Protein AF-A0A8K0CYW8-F1 (afdb_monomer_lite)

pLDDT: mean 82.27, std 19.01, range [25.36, 97.5]

InterPro domains:
  IPR016024 Armadillo-type fold [SSF48371] (12-671)
  IPR046805 Tra1, HEAT repeat ring region [PF20206] (1-670)
  IPR050517 DNA Damage Response and Repair Kinase [PTHR11139] (15-638)

Foldseek 3Di:
DVVLVVLLDPPDPDDPQSSLLSLLVVLVCLLPDQDDPVVLLSSVLVLLQPLDPVNLVSSVNSLVRSLLSQVQRDDCSLVSNLVSLVCCLPVVVVDVSSNLSSLVSCLVPLVSCLLVCQSCLVSLLVQLCCQQPPPPHDLSSPLSSLSSLLSLLVSLVVLLVVVVVVVVVVVPDDDDDDDDDDDDDDDDDDDDDDDDDDDDDDDDDDDDRPPDPRDPPSNDRHDLVSNLSSLQSLLVLLLVQQDLDDQDPVDNPDQDSSNVSSVSSVVSNLVCLDPSRDPDHHDHDLLVLLVLLQLLPPPRRSVSSVLSSLVVLLSVLVRDDPVVNLVNLLNNLNSLLSLLQHLDPSSLLSNLSSLLSVCVSFPWDDDPQDTQTPRPSCRSNVVSLVVSLLCQLVCLLPDVPDALSSCSSNLSSVCSNCVNPLCPCVSVVVSLLSSLLSLLVCLLVPPDPVSNPSSLVSNLSSCVSCLLPQLVDDPVSNCCVLVPRLLSCLQRHLDVVNLLSSLVSLLCLVPDPDPVSQVRGPDPVSSLVNLLSNLVRCCVRVVPPLVSLLSSLVSVLCLCPDPVSVPDCSCVSCVLSLLVQCVRPDPVSNVSSLVSVLVVWDLDLVRLVCCVPPPDDCVSVVVDPCVVSSVVSNVSSDDPVDDDDDPDCPPPDDDPCNVLVVDDPVVVVVVVVVVVPPVVPPPDPPPPPPDDDDDDDD

Structure (mmCIF, N/CA/C/O backbone):
data_AF-A0A8K0CYW8-F1
#
_entry.id   AF-A0A8K0CYW8-F1
#
loop_
_atom_site.group_PDB
_atom_site.id
_atom_site.type_symbol
_atom_site.label_atom_id
_atom_site.label_alt_id
_atom_site.label_comp_id
_atom_site.label_asym_id
_atom_site.label_entity_id
_atom_site.label_seq_id
_atom_site.pdbx_PDB_ins_code
_atom_site.Cartn_x
_atom_site.Cartn_y
_atom_site.Cartn_z
_atom_site.occupancy
_atom_site.B_iso_or_equiv
_atom_site.auth_seq_id
_atom_site.auth_comp_id
_atom_site.auth_asym_id
_atom_site.auth_atom_id
_atom_site.pdbx_PDB_model_num
ATOM 1 N N . MET A 1 1 ? 12.547 -4.427 -61.114 1.00 78.69 1 MET A N 1
ATOM 2 C CA . MET A 1 1 ? 13.960 -4.027 -60.903 1.00 78.69 1 MET A CA 1
ATOM 3 C C . MET A 1 1 ? 14.365 -2.860 -61.793 1.00 78.69 1 MET A C 1
ATOM 5 O O . MET A 1 1 ? 14.719 -1.829 -61.246 1.00 78.69 1 MET A O 1
ATOM 9 N N . THR A 1 2 ? 14.261 -2.971 -63.123 1.00 84.06 2 THR A N 1
ATOM 10 C CA . THR A 1 2 ? 14.594 -1.892 -64.083 1.00 84.06 2 THR A CA 1
ATOM 11 C C . THR A 1 2 ? 13.913 -0.556 -63.771 1.00 84.06 2 THR A C 1
ATOM 13 O O . THR A 1 2 ? 14.581 0.469 -63.765 1.00 84.06 2 THR A O 1
ATOM 16 N N . PHE A 1 3 ? 12.628 -0.576 -63.401 1.00 84.69 3 PHE A N 1
ATOM 17 C CA . PHE A 1 3 ? 11.869 0.623 -63.014 1.00 84.69 3 PHE A CA 1
ATOM 18 C C . PHE A 1 3 ? 12.443 1.371 -61.792 1.00 84.69 3 PHE A C 1
ATOM 20 O O . PHE A 1 3 ? 12.471 2.594 -61.773 1.00 84.69 3 PHE A O 1
ATOM 27 N N . ALA A 1 4 ? 12.946 0.650 -60.783 1.00 84.50 4 ALA A N 1
ATOM 28 C CA . ALA A 1 4 ? 13.488 1.246 -59.555 1.00 84.50 4 ALA A CA 1
ATOM 29 C C . ALA A 1 4 ? 15.010 1.484 -59.609 1.00 84.50 4 ALA A C 1
ATOM 31 O O . ALA A 1 4 ? 15.572 2.110 -58.712 1.00 84.50 4 ALA A O 1
ATOM 32 N N . TRP A 1 5 ? 15.688 1.001 -60.656 1.00 83.25 5 TRP A N 1
ATOM 33 C CA . TRP A 1 5 ? 17.140 1.106 -60.827 1.00 83.25 5 TRP A CA 1
ATOM 34 C C . TRP A 1 5 ? 17.683 2.546 -60.804 1.00 83.25 5 TRP A C 1
ATOM 36 O O . TRP A 1 5 ? 18.714 2.762 -60.161 1.00 83.25 5 TRP A O 1
ATOM 46 N N . PRO A 1 6 ? 17.003 3.557 -61.394 1.00 84.81 6 PRO A N 1
ATOM 47 C CA . PRO A 1 6 ? 17.458 4.946 -61.318 1.00 84.81 6 PRO A CA 1
ATOM 48 C C . PRO A 1 6 ? 17.617 5.460 -59.881 1.00 84.81 6 PRO A C 1
ATOM 50 O O . PRO A 1 6 ? 18.474 6.300 -59.620 1.00 84.81 6 PRO A O 1
ATOM 53 N N . CYS A 1 7 ? 16.859 4.910 -58.926 1.00 84.69 7 CYS A N 1
ATOM 54 C CA . CYS A 1 7 ? 16.921 5.311 -57.519 1.00 84.69 7 CYS A CA 1
ATOM 55 C C . CYS A 1 7 ? 18.214 4.856 -56.815 1.00 84.69 7 CYS A C 1
ATOM 57 O O . CYS A 1 7 ? 18.564 5.410 -55.772 1.00 84.69 7 CYS A O 1
ATOM 59 N N . LEU A 1 8 ? 18.940 3.882 -57.382 1.00 81.19 8 LEU A N 1
ATOM 60 C CA . LEU A 1 8 ? 20.215 3.373 -56.859 1.00 81.19 8 LEU A CA 1
ATOM 61 C C . LEU A 1 8 ? 21.438 4.139 -57.373 1.00 81.19 8 LEU A C 1
ATOM 63 O O . LEU A 1 8 ? 22.534 3.980 -56.831 1.00 81.19 8 LEU A O 1
ATOM 67 N N . LEU A 1 9 ? 21.277 4.958 -58.413 1.00 81.75 9 LEU A N 1
ATOM 68 C CA . LEU A 1 9 ? 22.378 5.700 -59.011 1.00 81.75 9 LEU A CA 1
ATOM 69 C C . LEU A 1 9 ? 22.759 6.896 -58.122 1.00 81.75 9 LEU A C 1
ATOM 71 O O . LEU A 1 9 ? 21.910 7.603 -57.580 1.00 81.75 9 LEU A O 1
ATOM 75 N N . GLY A 1 10 ? 24.065 7.115 -57.945 1.00 63.66 10 GLY A N 1
ATOM 76 C CA . GLY A 1 10 ? 24.596 8.202 -57.112 1.00 63.66 10 GLY A CA 1
ATOM 77 C C . GLY A 1 10 ? 24.460 9.595 -57.738 1.00 63.66 10 GLY A C 1
ATOM 78 O O . GLY A 1 10 ? 24.500 10.588 -57.018 1.00 63.66 10 GLY A O 1
ATOM 79 N N . LYS A 1 11 ? 24.278 9.681 -59.063 1.00 60.09 11 LYS A N 1
ATOM 80 C CA . LYS A 1 11 ? 24.070 10.945 -59.783 1.00 60.09 11 LYS A CA 1
ATOM 81 C C . LYS A 1 11 ? 22.581 11.309 -59.722 1.00 60.09 11 LYS A C 1
ATOM 83 O O . LYS A 1 11 ? 21.750 10.643 -60.327 1.00 60.09 11 LYS A O 1
ATOM 88 N N . ASN A 1 12 ? 22.276 12.320 -58.911 1.00 58.75 12 ASN A N 1
ATOM 89 C CA . ASN A 1 12 ? 20.939 12.791 -58.547 1.00 58.75 12 ASN A CA 1
ATOM 90 C C . ASN A 1 12 ? 20.095 13.218 -59.763 1.00 58.75 12 ASN A C 1
ATOM 92 O O . ASN A 1 12 ? 20.209 14.351 -60.220 1.00 58.75 12 ASN A O 1
ATOM 96 N N . CYS A 1 13 ? 19.196 12.357 -60.232 1.00 56.03 13 CYS A N 1
ATOM 97 C CA . CYS A 1 13 ? 18.117 12.760 -61.147 1.00 56.03 13 CYS A CA 1
ATOM 98 C C . CYS A 1 13 ? 16.726 12.634 -60.508 1.00 56.03 13 CYS A C 1
ATOM 100 O O . CYS A 1 13 ? 15.726 12.761 -61.204 1.00 56.03 13 CYS A O 1
ATOM 102 N N . VAL A 1 14 ? 16.648 12.342 -59.205 1.00 68.75 14 VAL A N 1
ATOM 103 C CA . VAL A 1 14 ? 15.385 12.053 -58.520 1.00 68.75 14 VAL A CA 1
ATOM 104 C C . VAL A 1 14 ? 15.380 12.700 -57.142 1.00 68.75 14 VAL A C 1
ATOM 106 O O . VAL A 1 14 ? 16.384 12.640 -56.426 1.00 68.75 14 VAL A O 1
ATOM 109 N N . ASP A 1 15 ? 14.264 13.330 -56.786 1.00 80.44 15 ASP A N 1
ATOM 110 C CA . ASP A 1 15 ? 14.056 13.939 -55.476 1.00 80.44 15 ASP A CA 1
ATOM 111 C C . ASP A 1 15 ? 14.112 12.877 -54.352 1.00 80.44 15 ASP A C 1
ATOM 113 O O . ASP A 1 15 ? 13.903 11.680 -54.604 1.00 80.44 15 ASP A O 1
ATOM 117 N N . PRO A 1 16 ? 14.408 13.271 -53.097 1.00 79.75 16 PRO A N 1
ATOM 118 C CA . PRO A 1 16 ? 14.542 12.332 -51.986 1.00 79.75 16 PRO A CA 1
ATOM 119 C C . PRO A 1 16 ? 13.315 11.437 -51.775 1.00 79.75 16 PRO A C 1
ATOM 121 O O . PRO A 1 16 ? 13.477 10.252 -51.477 1.00 79.75 16 PRO A O 1
ATOM 124 N N . ALA A 1 17 ? 12.098 11.958 -51.957 1.00 82.81 17 ALA A N 1
ATOM 125 C CA . ALA A 1 17 ? 10.885 11.176 -51.756 1.00 82.81 17 ALA A CA 1
ATOM 126 C C . ALA A 1 17 ? 10.788 10.059 -52.799 1.00 82.81 17 ALA A C 1
ATOM 128 O O . ALA A 1 17 ? 10.648 8.889 -52.430 1.00 82.81 17 ALA A O 1
ATOM 129 N N . THR A 1 18 ? 10.946 10.378 -54.082 1.00 85.81 18 THR A N 1
ATOM 130 C CA . THR A 1 18 ? 10.925 9.378 -55.158 1.00 85.81 18 THR A CA 1
ATOM 131 C C . THR A 1 18 ? 12.063 8.368 -55.008 1.00 85.81 18 THR A C 1
ATOM 133 O O . THR A 1 18 ? 11.848 7.162 -55.161 1.00 85.81 18 THR A O 1
ATOM 136 N N . ARG A 1 19 ? 13.260 8.819 -54.605 1.00 87.44 19 ARG A N 1
ATOM 137 C CA . ARG A 1 19 ? 14.401 7.933 -54.336 1.00 87.44 19 ARG A CA 1
ATOM 138 C C . ARG A 1 19 ? 14.054 6.864 -53.301 1.00 87.44 19 ARG A C 1
ATOM 140 O O . ARG A 1 19 ? 14.313 5.684 -53.543 1.00 87.44 19 ARG A O 1
ATOM 147 N N . TYR A 1 20 ? 13.482 7.243 -52.158 1.00 90.38 20 TYR A N 1
ATOM 148 C CA . TYR A 1 20 ? 13.183 6.289 -51.085 1.00 90.38 20 TYR A CA 1
ATOM 149 C C . TYR A 1 20 ? 11.937 5.439 -51.349 1.00 90.38 20 TYR A C 1
ATOM 151 O O . TYR A 1 20 ? 11.916 4.286 -50.922 1.00 90.38 20 TYR A O 1
ATOM 159 N N . HIS A 1 21 ? 10.961 5.917 -52.128 1.00 90.56 21 HIS A N 1
ATOM 160 C CA . HIS A 1 21 ? 9.882 5.055 -52.633 1.00 90.56 21 HIS A CA 1
ATOM 161 C C . HIS A 1 21 ? 10.417 3.995 -53.608 1.00 90.56 21 HIS A C 1
ATOM 163 O O . HIS A 1 21 ? 9.990 2.841 -53.567 1.00 90.56 21 HIS A O 1
ATOM 169 N N . GLY A 1 22 ? 11.422 4.339 -54.420 1.00 91.50 22 GLY A N 1
ATOM 170 C CA . GLY A 1 22 ? 12.164 3.359 -55.210 1.00 91.50 22 GLY A CA 1
ATOM 171 C C . GLY A 1 22 ? 12.873 2.317 -54.341 1.00 91.50 22 GLY A C 1
ATOM 172 O O . GLY A 1 22 ? 12.800 1.124 -54.632 1.00 91.50 22 GLY A O 1
ATOM 173 N N . HIS A 1 23 ? 13.500 2.734 -53.234 1.00 91.62 23 HIS A N 1
ATOM 174 C CA . HIS A 1 23 ? 14.102 1.802 -52.271 1.00 91.62 23 HIS A CA 1
ATOM 175 C C . HIS A 1 23 ? 13.057 0.915 -51.583 1.00 91.62 23 HIS A C 1
ATOM 177 O O . HIS A 1 23 ? 13.317 -0.268 -51.401 1.00 91.62 23 HIS A O 1
ATOM 183 N N . LEU A 1 24 ? 11.871 1.438 -51.258 1.00 94.00 24 LEU A N 1
ATOM 184 C CA . LEU A 1 24 ? 10.757 0.655 -50.713 1.00 94.00 24 LEU A CA 1
ATOM 185 C C . LEU A 1 24 ? 10.300 -0.438 -51.690 1.00 94.00 24 LEU A C 1
ATOM 187 O O . LEU A 1 24 ? 10.158 -1.598 -51.302 1.00 94.00 24 LEU A O 1
ATOM 191 N N . LEU A 1 25 ? 10.136 -0.097 -52.972 1.00 93.56 25 LEU A N 1
ATOM 192 C CA . LEU A 1 25 ? 9.818 -1.079 -54.010 1.00 93.56 25 LEU A CA 1
ATOM 193 C C . LEU A 1 25 ? 10.919 -2.145 -54.128 1.00 93.56 25 LEU A C 1
ATOM 195 O O . LEU A 1 25 ? 10.622 -3.335 -54.232 1.00 93.56 25 LEU A O 1
ATOM 199 N N . LEU A 1 26 ? 12.192 -1.742 -54.071 1.00 92.38 26 LEU A N 1
ATOM 200 C CA . LEU A 1 26 ? 13.317 -2.679 -54.068 1.00 92.38 26 LEU A CA 1
ATOM 201 C C . LEU A 1 26 ? 13.310 -3.583 -52.830 1.00 92.38 26 LEU A C 1
ATOM 203 O O . LEU A 1 26 ? 13.560 -4.775 -52.980 1.00 92.38 26 LEU A O 1
ATOM 207 N N . SER A 1 27 ? 12.963 -3.074 -51.644 1.00 93.75 27 SER A N 1
ATOM 208 C CA . SER A 1 27 ? 12.806 -3.888 -50.432 1.00 93.75 27 SER A CA 1
ATOM 209 C C . SER A 1 27 ? 11.749 -4.983 -50.607 1.00 93.75 27 SER A C 1
ATOM 211 O O . SER A 1 27 ? 12.014 -6.132 -50.266 1.00 93.75 27 SER A O 1
ATOM 213 N N . HIS A 1 28 ? 10.589 -4.669 -51.198 1.00 93.56 28 HIS A N 1
ATOM 214 C CA . HIS A 1 28 ? 9.561 -5.674 -51.510 1.00 93.56 28 HIS A CA 1
ATOM 215 C C . HIS A 1 28 ? 10.042 -6.723 -52.518 1.00 93.56 28 HIS A C 1
ATOM 217 O O . HIS A 1 28 ? 9.745 -7.907 -52.375 1.00 93.56 28 HIS A O 1
ATOM 223 N N . ILE A 1 29 ? 10.798 -6.306 -53.536 1.00 92.06 29 ILE A N 1
ATOM 224 C CA . ILE A 1 29 ? 11.358 -7.237 -54.521 1.00 92.06 29 ILE A CA 1
ATOM 225 C C . ILE A 1 29 ? 12.394 -8.158 -53.860 1.00 92.06 29 ILE A C 1
ATOM 227 O O . ILE A 1 29 ? 12.372 -9.360 -54.108 1.00 92.06 29 ILE A O 1
ATOM 231 N N . ILE A 1 30 ? 13.268 -7.625 -53.002 1.00 91.19 30 ILE A N 1
ATOM 232 C CA . ILE A 1 30 ? 14.278 -8.407 -52.270 1.00 91.19 30 ILE A CA 1
ATOM 233 C C . ILE A 1 30 ? 13.623 -9.407 -51.305 1.00 91.19 30 ILE A C 1
ATOM 235 O O . ILE A 1 30 ? 14.108 -10.528 -51.173 1.00 91.19 30 ILE A O 1
ATOM 239 N N . ASP A 1 31 ? 12.512 -9.041 -50.658 1.00 91.50 31 ASP A N 1
ATOM 240 C CA . ASP A 1 31 ? 11.759 -9.958 -49.789 1.00 91.50 31 ASP A CA 1
ATOM 241 C C . ASP A 1 31 ? 11.207 -11.170 -50.559 1.00 91.50 31 ASP A C 1
ATOM 243 O O . ASP A 1 31 ? 11.196 -12.288 -50.040 1.00 91.50 31 ASP A O 1
ATOM 247 N N . LYS A 1 32 ? 10.764 -10.977 -51.810 1.00 90.12 32 LYS A N 1
ATOM 248 C CA . LYS A 1 32 ? 10.106 -12.026 -52.609 1.00 90.12 32 LYS A CA 1
ATOM 249 C C . LYS A 1 32 ? 11.046 -12.834 -53.496 1.00 90.12 32 LYS A C 1
ATOM 251 O O . LYS A 1 32 ? 10.794 -14.019 -53.702 1.00 90.12 32 LYS A O 1
ATOM 256 N N . PHE A 1 33 ? 12.112 -12.228 -54.008 1.00 88.69 33 PHE A N 1
ATOM 257 C CA . PHE A 1 33 ? 12.952 -12.821 -55.047 1.00 88.69 33 PHE A CA 1
ATOM 258 C C . PHE A 1 33 ? 14.416 -12.933 -54.612 1.00 88.69 33 PHE A C 1
ATOM 260 O O . PHE A 1 33 ? 14.914 -12.140 -53.817 1.00 88.69 33 PHE A O 1
ATOM 267 N N . ALA A 1 34 ? 15.136 -13.907 -55.173 1.00 84.81 34 ALA A N 1
ATOM 268 C CA . ALA A 1 34 ? 16.582 -14.006 -55.005 1.00 84.81 34 ALA A CA 1
ATOM 269 C C . ALA A 1 34 ? 17.267 -12.888 -55.808 1.00 84.81 34 ALA A C 1
ATOM 271 O O . ALA A 1 34 ? 17.261 -12.895 -57.039 1.00 84.81 34 ALA A O 1
ATOM 272 N N . ILE A 1 35 ? 17.838 -11.909 -55.105 1.00 88.06 35 ILE A N 1
ATOM 273 C CA . ILE A 1 35 ? 18.515 -10.751 -55.696 1.00 88.06 35 ILE A CA 1
ATOM 274 C C . ILE A 1 35 ? 20.008 -10.809 -55.374 1.00 88.06 35 ILE A C 1
ATOM 276 O O . ILE A 1 35 ? 20.424 -11.236 -54.301 1.00 88.06 35 ILE A O 1
ATOM 280 N N . HIS A 1 36 ? 20.835 -10.344 -56.309 1.00 87.69 36 HIS A N 1
ATOM 281 C CA . HIS A 1 36 ? 22.284 -10.329 -56.151 1.00 87.69 36 HIS A CA 1
ATOM 282 C C . HIS A 1 36 ? 22.731 -9.519 -54.915 1.00 87.69 36 HIS A C 1
ATOM 284 O O . HIS A 1 36 ? 22.371 -8.346 -54.767 1.00 87.69 36 HIS A O 1
ATOM 290 N N . ARG A 1 37 ? 23.604 -10.108 -54.080 1.00 85.25 37 ARG A N 1
ATOM 291 C CA . ARG A 1 37 ? 24.048 -9.567 -52.775 1.00 85.25 37 ARG A CA 1
ATOM 292 C C . ARG A 1 37 ? 24.476 -8.096 -52.786 1.00 85.25 37 ARG A C 1
ATOM 294 O O . ARG A 1 37 ? 24.137 -7.343 -51.880 1.00 85.25 37 ARG A O 1
ATOM 301 N N . LYS A 1 38 ? 25.178 -7.650 -53.837 1.00 87.38 38 LYS A N 1
ATOM 302 C CA . LYS A 1 38 ? 25.638 -6.251 -53.956 1.00 87.38 38 LYS A CA 1
ATOM 303 C C . LYS A 1 38 ? 24.474 -5.256 -53.988 1.00 87.38 38 LYS A C 1
ATOM 305 O O . LYS A 1 38 ? 24.592 -4.185 -53.408 1.00 87.38 38 LYS A O 1
ATOM 310 N N . ILE A 1 39 ? 23.362 -5.617 -54.632 1.00 87.94 39 ILE A N 1
ATOM 311 C CA . ILE A 1 39 ? 22.184 -4.749 -54.738 1.00 87.94 39 ILE A CA 1
ATOM 312 C C . ILE A 1 39 ? 21.476 -4.681 -53.384 1.00 87.94 39 ILE A C 1
ATOM 314 O O . ILE A 1 39 ? 21.139 -3.593 -52.928 1.00 87.94 39 ILE A O 1
ATOM 318 N N . VAL A 1 40 ? 21.325 -5.827 -52.711 1.00 88.88 40 VAL A N 1
ATOM 319 C CA . VAL A 1 40 ? 20.747 -5.905 -51.359 1.00 88.88 40 VAL A CA 1
ATOM 320 C C . VAL A 1 40 ? 21.525 -5.015 -50.387 1.00 88.88 40 VAL A C 1
ATOM 322 O O . VAL A 1 40 ? 20.933 -4.175 -49.711 1.00 88.88 40 VAL A O 1
ATOM 325 N N . LEU A 1 41 ? 22.858 -5.131 -50.377 1.00 88.38 41 LEU A N 1
ATOM 326 C CA . LEU A 1 41 ? 23.736 -4.309 -49.540 1.00 88.38 41 LEU A CA 1
ATOM 327 C C . LEU A 1 41 ? 23.661 -2.819 -49.883 1.00 88.38 41 LEU A C 1
ATOM 329 O O . LEU A 1 41 ? 23.645 -1.990 -48.977 1.00 88.38 41 LEU A O 1
ATOM 333 N N . GLN A 1 42 ? 23.602 -2.469 -51.168 1.00 89.88 42 GLN A N 1
ATOM 334 C CA . GLN A 1 42 ? 23.511 -1.078 -51.608 1.00 89.88 42 GLN A CA 1
ATOM 335 C C . GLN A 1 42 ? 22.202 -0.423 -51.148 1.00 89.88 42 GLN A C 1
ATOM 337 O O . GLN A 1 42 ? 22.242 0.676 -50.593 1.00 89.88 42 GLN A O 1
ATOM 342 N N . VAL A 1 43 ? 21.065 -1.110 -51.320 1.00 91.19 43 VAL A 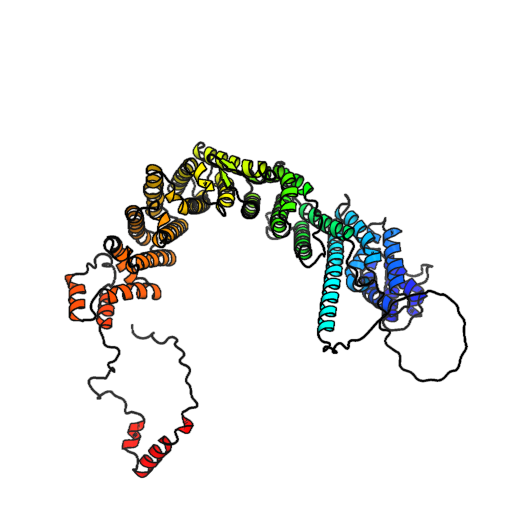N 1
ATOM 343 C CA . VAL A 1 43 ? 19.749 -0.650 -50.842 1.00 91.19 43 VAL A CA 1
ATOM 344 C C . VAL A 1 43 ? 19.770 -0.509 -49.321 1.00 91.19 43 VAL A C 1
ATOM 346 O O . VAL A 1 43 ? 19.385 0.533 -48.792 1.00 91.19 43 VAL A O 1
ATOM 349 N N . PHE A 1 44 ? 20.268 -1.529 -48.616 1.00 91.06 44 PHE A N 1
ATOM 350 C CA . PHE A 1 44 ? 20.318 -1.540 -47.157 1.00 91.06 44 PHE A CA 1
ATOM 351 C C . PHE A 1 44 ? 21.177 -0.399 -46.606 1.00 91.06 44 PHE A C 1
ATOM 353 O O . PHE A 1 44 ? 20.692 0.412 -45.822 1.00 91.06 44 PHE A O 1
ATOM 360 N N . HIS A 1 45 ? 22.420 -0.264 -47.073 1.00 89.56 45 HIS A N 1
ATOM 361 C CA . HIS A 1 45 ? 23.325 0.807 -46.657 1.00 89.56 45 HIS A CA 1
ATOM 362 C C . HIS A 1 45 ? 22.755 2.201 -46.965 1.00 89.56 45 HIS A C 1
ATOM 364 O O . HIS A 1 45 ? 22.866 3.103 -46.134 1.00 89.56 45 HIS A O 1
ATOM 370 N N . SER A 1 46 ? 22.095 2.383 -48.116 1.00 89.75 46 SER A N 1
ATOM 371 C CA . SER A 1 46 ? 21.452 3.659 -48.446 1.00 89.75 46 SER A CA 1
ATOM 372 C C . SER A 1 46 ? 20.304 4.002 -47.492 1.00 89.75 46 SER A C 1
ATOM 374 O O . SER A 1 46 ? 20.179 5.164 -47.107 1.00 89.75 46 SER A O 1
ATOM 376 N N . LEU A 1 47 ? 19.497 3.016 -47.084 1.00 91.62 47 LEU A N 1
ATOM 377 C CA . LEU A 1 47 ? 18.412 3.196 -46.113 1.00 91.62 47 LEU A CA 1
ATOM 378 C C . LEU A 1 47 ? 18.930 3.438 -44.687 1.00 91.62 47 LEU A C 1
ATOM 380 O O . LEU A 1 47 ? 18.349 4.236 -43.949 1.00 91.62 47 LEU A O 1
ATOM 384 N N . LEU A 1 48 ? 20.044 2.809 -44.296 1.00 90.06 48 LEU A N 1
ATOM 385 C CA . LEU A 1 48 ? 20.648 3.056 -42.985 1.00 90.06 48 LEU A CA 1
ATOM 386 C C . LEU A 1 48 ? 21.167 4.492 -42.834 1.00 90.06 48 LEU A C 1
ATOM 388 O O . LEU A 1 48 ? 21.164 5.020 -41.728 1.00 90.06 48 LEU A O 1
ATOM 392 N N . LYS A 1 49 ? 21.588 5.140 -43.924 1.00 89.06 49 LYS A N 1
ATOM 393 C CA . LYS A 1 49 ? 22.055 6.541 -43.926 1.00 89.06 49 LYS A CA 1
ATOM 394 C C . LYS A 1 49 ? 20.936 7.572 -44.071 1.00 89.06 49 LYS A C 1
ATOM 396 O O . LYS A 1 49 ? 21.175 8.772 -43.958 1.00 89.06 49 LYS A O 1
ATOM 401 N N . ALA A 1 50 ? 19.713 7.122 -44.331 1.00 86.94 50 ALA A N 1
ATOM 402 C CA . ALA A 1 50 ? 18.573 7.966 -44.660 1.00 86.94 50 ALA A CA 1
ATOM 403 C C . ALA A 1 50 ? 17.879 8.547 -43.412 1.00 86.94 50 ALA A C 1
ATOM 405 O O . ALA A 1 50 ? 16.736 8.209 -43.111 1.00 86.94 50 ALA A O 1
ATOM 406 N N . HIS A 1 51 ? 18.568 9.429 -42.685 1.00 82.75 51 HIS A N 1
ATOM 407 C CA . HIS A 1 51 ? 18.079 10.032 -41.434 1.00 82.75 51 HIS A CA 1
ATOM 408 C C . HIS A 1 51 ? 17.298 11.350 -41.615 1.00 82.75 51 HIS A C 1
ATOM 410 O O . HIS A 1 51 ? 16.840 11.934 -40.628 1.00 82.75 51 HIS A O 1
ATOM 416 N N . ALA 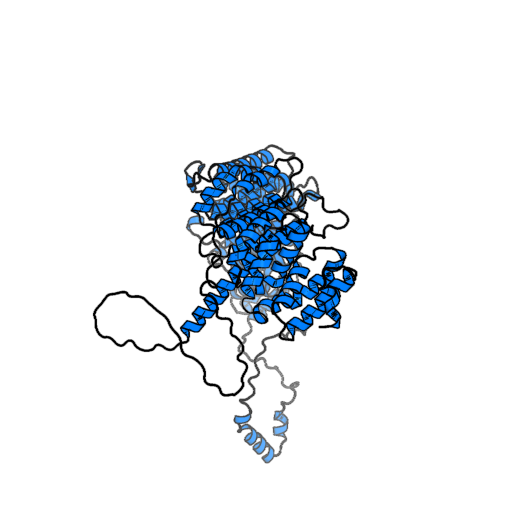A 1 52 ? 17.126 11.822 -42.855 1.00 85.62 52 ALA A N 1
ATOM 417 C CA . ALA A 1 52 ? 16.384 13.045 -43.159 1.00 85.62 52 ALA A CA 1
ATOM 418 C C . ALA A 1 52 ? 14.911 12.941 -42.719 1.00 85.62 52 ALA A C 1
ATOM 420 O O . ALA A 1 52 ? 14.242 11.934 -42.959 1.00 85.62 52 ALA A O 1
ATOM 421 N N . VAL A 1 53 ? 14.392 14.000 -42.086 1.00 81.19 53 VAL A N 1
ATOM 422 C CA . VAL A 1 53 ? 13.043 14.014 -41.485 1.00 81.19 53 VAL A CA 1
ATOM 423 C C . VAL A 1 53 ? 11.950 13.768 -42.532 1.00 81.19 53 VAL A C 1
ATOM 425 O O . VAL A 1 53 ? 11.039 12.982 -42.284 1.00 81.19 53 VAL A O 1
ATOM 428 N N . GLU A 1 54 ? 12.084 14.369 -43.714 1.00 82.38 54 GLU A N 1
ATOM 429 C CA . GLU A 1 54 ? 11.103 14.321 -44.811 1.00 82.38 54 GLU A CA 1
ATOM 430 C C . GLU A 1 54 ? 10.890 12.908 -45.379 1.00 82.38 54 GLU A C 1
ATOM 432 O O . GLU A 1 54 ? 9.788 12.552 -45.787 1.00 82.38 54 GLU A O 1
ATOM 437 N N . ALA A 1 55 ? 11.926 12.065 -45.355 1.00 82.62 55 ALA A N 1
ATOM 438 C CA . ALA A 1 55 ? 11.883 10.707 -45.900 1.00 82.62 55 ALA A CA 1
ATOM 439 C C . ALA A 1 55 ? 11.637 9.618 -44.842 1.00 82.62 55 ALA A C 1
ATOM 441 O O . ALA A 1 55 ? 11.483 8.440 -45.181 1.00 82.62 55 ALA A O 1
ATOM 442 N N . ARG A 1 56 ? 11.589 9.986 -43.554 1.00 84.81 56 ARG A N 1
ATOM 443 C CA . ARG A 1 56 ? 11.606 9.045 -42.422 1.00 84.81 56 ARG A CA 1
ATOM 444 C C . ARG A 1 56 ? 10.492 7.999 -42.482 1.00 84.81 56 ARG A C 1
ATOM 446 O O . ARG A 1 56 ? 10.733 6.843 -42.145 1.00 84.81 56 ARG A O 1
ATOM 453 N N . SER A 1 57 ? 9.285 8.382 -42.906 1.00 87.69 57 SER A N 1
ATOM 454 C CA . SER A 1 57 ? 8.137 7.463 -42.993 1.00 87.69 57 SER A CA 1
ATOM 455 C C . SER A 1 57 ? 8.389 6.331 -43.996 1.00 87.69 57 SER A C 1
ATOM 457 O O . SER A 1 57 ? 8.280 5.154 -43.653 1.00 87.69 57 SER A O 1
ATOM 459 N N . VAL A 1 58 ? 8.817 6.685 -45.209 1.00 90.38 58 VAL A N 1
ATOM 460 C CA . VAL A 1 58 ? 9.057 5.742 -46.312 1.00 90.38 58 VAL A CA 1
ATOM 461 C C . VAL A 1 58 ? 10.265 4.857 -46.016 1.00 90.38 58 VAL A C 1
ATOM 463 O O . VAL A 1 58 ? 10.209 3.642 -46.186 1.00 90.38 58 VAL A O 1
ATOM 466 N N . VAL A 1 59 ? 11.343 5.446 -45.491 1.00 90.75 59 VAL A N 1
ATOM 467 C CA . VAL A 1 59 ? 12.544 4.711 -45.066 1.00 90.75 59 VAL A CA 1
ATOM 468 C C . VAL A 1 59 ? 12.200 3.687 -43.984 1.00 90.75 59 VAL A C 1
ATOM 470 O O . VAL A 1 59 ? 12.668 2.550 -44.035 1.00 90.75 59 VAL A O 1
ATOM 473 N N . ARG A 1 60 ? 11.347 4.056 -43.020 1.00 89.94 60 ARG A N 1
ATOM 474 C CA . ARG A 1 60 ? 10.908 3.165 -41.941 1.00 89.94 60 ARG A CA 1
ATOM 475 C C . ARG A 1 60 ? 10.114 1.963 -42.463 1.00 89.94 60 ARG A C 1
ATOM 477 O O . ARG A 1 60 ? 10.315 0.873 -41.932 1.00 89.94 60 ARG A O 1
ATOM 484 N N . GLN A 1 61 ? 9.266 2.153 -43.475 1.00 91.88 61 GLN A N 1
ATOM 485 C CA . GLN A 1 61 ? 8.549 1.059 -44.146 1.00 91.88 61 GLN A CA 1
ATOM 486 C C . GLN A 1 61 ? 9.514 0.166 -44.940 1.00 91.88 61 GLN A C 1
ATOM 488 O O . GLN A 1 61 ? 9.461 -1.058 -44.855 1.00 91.88 61 GLN A O 1
ATOM 493 N N . ALA A 1 62 ? 10.462 0.766 -45.664 1.00 93.19 62 ALA A N 1
ATOM 494 C CA . ALA A 1 62 ? 11.431 0.017 -46.461 1.00 93.19 62 ALA A CA 1
ATOM 495 C C . ALA A 1 62 ? 12.341 -0.862 -45.587 1.00 93.19 62 ALA A C 1
ATOM 497 O O . ALA A 1 62 ? 12.640 -2.002 -45.952 1.00 93.19 62 ALA A O 1
ATOM 498 N N . LEU A 1 63 ? 12.763 -0.346 -44.427 1.00 93.12 63 LEU A N 1
ATOM 499 C CA . LEU A 1 63 ? 13.562 -1.081 -43.448 1.00 93.12 63 LEU A CA 1
ATOM 500 C C . LEU A 1 63 ? 12.754 -2.164 -42.719 1.00 93.12 63 LEU A C 1
ATOM 502 O O . LEU A 1 63 ? 13.333 -3.202 -42.400 1.00 93.12 63 LEU A O 1
ATOM 506 N N . GLU A 1 64 ? 11.443 -1.981 -42.509 1.00 92.88 64 GLU A N 1
ATOM 507 C CA . GLU A 1 64 ? 10.576 -3.021 -41.925 1.00 92.88 64 GLU A CA 1
ATOM 508 C C . GLU A 1 64 ? 10.604 -4.329 -42.704 1.00 92.88 64 GLU A C 1
ATOM 510 O O . GLU A 1 64 ? 10.599 -5.403 -42.107 1.00 92.88 64 GLU A O 1
ATOM 515 N N . ILE A 1 65 ? 10.648 -4.215 -44.028 1.00 93.06 65 ILE A N 1
ATOM 516 C CA . ILE A 1 65 ? 10.638 -5.343 -44.955 1.00 93.06 65 ILE A CA 1
ATOM 517 C C . ILE A 1 65 ? 12.055 -5.892 -45.141 1.00 93.06 65 ILE A C 1
ATOM 519 O O . ILE A 1 65 ? 12.288 -7.100 -45.072 1.00 93.06 65 ILE A O 1
ATOM 523 N N . LEU A 1 66 ? 13.029 -5.005 -45.365 1.00 92.06 66 LEU A N 1
ATOM 524 C CA . LEU A 1 66 ? 14.375 -5.413 -45.760 1.00 92.06 66 LEU A CA 1
ATOM 525 C C . LEU A 1 66 ? 15.194 -6.003 -44.606 1.00 92.06 66 LEU A C 1
ATOM 527 O O . LEU A 1 66 ? 15.946 -6.952 -44.817 1.00 92.06 66 LEU A O 1
ATOM 531 N N . THR A 1 67 ? 15.054 -5.464 -43.393 1.00 91.62 67 THR A N 1
ATOM 532 C CA . THR A 1 67 ? 15.855 -5.876 -42.226 1.00 91.62 67 THR A CA 1
ATOM 533 C C . THR A 1 67 ? 15.669 -7.357 -41.867 1.00 91.62 67 THR A C 1
ATOM 535 O O . THR A 1 67 ? 16.681 -8.048 -41.772 1.00 91.62 67 THR A O 1
ATOM 538 N N . PRO A 1 68 ? 14.440 -7.900 -41.720 1.00 91.44 68 PRO A N 1
ATOM 539 C CA . PRO A 1 68 ? 14.251 -9.335 -41.479 1.00 91.44 68 PRO A CA 1
ATOM 540 C C . PRO A 1 68 ? 14.612 -10.203 -42.694 1.00 91.44 68 PRO A C 1
ATOM 542 O O . PRO A 1 68 ? 15.003 -11.355 -42.523 1.00 91.44 68 PRO A O 1
ATOM 545 N N . SER A 1 69 ? 14.522 -9.658 -43.910 1.00 88.88 69 SER A N 1
ATOM 546 C CA . SER A 1 69 ? 14.872 -10.379 -45.138 1.00 88.88 69 SER A CA 1
ATOM 547 C C . SER A 1 69 ? 16.380 -10.594 -45.284 1.00 88.88 69 SER A C 1
ATOM 549 O O . SER A 1 69 ? 16.807 -11.581 -45.877 1.00 88.88 69 SER A O 1
ATOM 551 N N . MET A 1 70 ? 17.208 -9.688 -44.755 1.00 84.38 70 MET A N 1
ATOM 552 C CA . MET A 1 70 ? 18.644 -9.680 -45.039 1.00 84.38 70 MET A CA 1
ATOM 553 C C . MET A 1 70 ? 19.401 -10.923 -44.525 1.00 84.38 70 MET A C 1
ATOM 555 O O . MET A 1 70 ? 20.146 -11.495 -45.322 1.00 84.38 70 MET A O 1
ATOM 559 N N . PRO A 1 71 ? 19.193 -11.411 -43.284 1.00 85.25 71 PRO A N 1
ATOM 560 C CA . PRO A 1 71 ? 19.809 -12.658 -42.821 1.00 85.25 71 PRO A CA 1
ATOM 561 C C . PRO A 1 71 ? 19.439 -13.898 -43.638 1.00 85.25 71 PRO A C 1
ATOM 563 O O . PRO A 1 71 ? 20.227 -14.833 -43.717 1.00 85.25 71 PRO A O 1
ATOM 566 N N . VAL A 1 72 ? 18.239 -13.915 -44.227 1.00 85.38 72 VAL A N 1
ATOM 567 C CA . VAL A 1 72 ? 17.681 -15.084 -44.927 1.00 85.38 72 VAL A CA 1
ATOM 568 C C . VAL A 1 72 ? 18.036 -15.076 -46.414 1.00 85.38 72 VAL A C 1
ATOM 570 O O . VAL A 1 72 ? 18.233 -16.123 -47.022 1.00 85.38 72 VAL A O 1
ATOM 573 N N . ARG A 1 73 ? 18.092 -13.891 -47.028 1.00 82.00 73 ARG A N 1
ATOM 574 C CA . ARG A 1 73 ? 18.235 -13.720 -48.482 1.00 82.00 73 ARG A CA 1
ATOM 575 C C . ARG A 1 73 ? 19.679 -13.542 -48.948 1.00 82.00 73 ARG A C 1
ATOM 577 O O . ARG A 1 73 ? 19.906 -13.409 -50.148 1.00 82.00 73 ARG A O 1
ATOM 584 N N . MET A 1 74 ? 20.645 -13.520 -48.032 1.00 79.06 74 MET A N 1
ATOM 585 C CA . MET A 1 74 ? 22.053 -13.305 -48.349 1.00 79.06 74 MET A CA 1
ATOM 586 C C . MET A 1 74 ? 22.955 -14.213 -47.509 1.00 79.06 74 MET A C 1
ATOM 588 O O . MET A 1 74 ? 22.815 -14.284 -46.289 1.00 79.06 74 MET A O 1
ATOM 592 N N . GLU A 1 75 ? 23.920 -14.861 -48.163 1.00 74.62 75 GLU A N 1
ATOM 593 C CA . GLU A 1 75 ? 25.030 -15.543 -47.488 1.00 74.62 75 GLU A CA 1
ATOM 594 C C . GLU A 1 75 ? 25.803 -14.535 -46.622 1.00 74.62 75 GLU A C 1
ATOM 596 O O . GLU A 1 75 ? 26.054 -13.412 -47.057 1.00 74.62 75 GLU A O 1
ATOM 601 N N . GLU A 1 76 ? 26.136 -14.906 -45.381 1.00 82.25 76 GLU A N 1
ATOM 602 C CA . GLU A 1 76 ? 26.731 -13.997 -44.380 1.00 82.25 76 GLU A CA 1
ATOM 603 C C . GLU A 1 76 ? 25.847 -12.779 -44.027 1.00 82.25 76 GLU A C 1
ATOM 605 O O . GLU A 1 76 ? 26.338 -11.745 -43.563 1.00 82.25 76 GLU A O 1
ATOM 610 N N . GLY A 1 77 ? 24.523 -12.887 -44.204 1.00 83.94 77 GLY A N 1
ATOM 611 C CA . GLY A 1 77 ? 23.572 -11.814 -43.900 1.00 83.94 77 GLY A CA 1
ATOM 612 C C . GLY A 1 77 ? 23.693 -11.274 -42.471 1.00 83.94 77 GLY A C 1
ATOM 613 O O . GLY A 1 77 ? 23.750 -10.063 -42.276 1.00 83.94 77 GLY A O 1
ATOM 614 N N . ASN A 1 78 ? 23.852 -12.148 -41.472 1.00 86.38 78 ASN A N 1
ATOM 615 C CA . ASN A 1 78 ? 24.079 -11.737 -40.079 1.00 86.38 78 ASN A CA 1
ATOM 616 C C . ASN A 1 78 ? 25.384 -10.941 -39.900 1.00 86.38 78 ASN A C 1
ATOM 618 O O . ASN A 1 78 ? 25.396 -9.913 -39.222 1.00 86.38 78 ASN A O 1
ATOM 622 N N . THR A 1 79 ? 26.470 -11.359 -40.553 1.00 88.12 79 THR A N 1
ATOM 623 C CA . THR A 1 79 ? 27.770 -10.671 -40.510 1.00 88.12 79 THR A CA 1
ATOM 624 C C . THR A 1 79 ? 27.677 -9.277 -41.122 1.00 88.12 79 THR A C 1
ATOM 626 O O . THR A 1 79 ? 28.172 -8.304 -40.552 1.00 88.12 79 THR A O 1
ATOM 629 N N . MET A 1 80 ? 26.992 -9.148 -42.259 1.00 88.44 80 MET A N 1
ATOM 630 C CA . MET A 1 80 ? 26.785 -7.858 -42.918 1.00 88.44 80 MET A CA 1
ATOM 631 C C . MET A 1 80 ? 25.845 -6.946 -42.121 1.00 88.44 80 MET A C 1
ATOM 633 O O . MET A 1 80 ? 26.092 -5.740 -42.037 1.00 88.44 80 MET A O 1
ATOM 637 N N . LEU A 1 81 ? 24.813 -7.513 -41.488 1.00 89.38 81 LEU A N 1
ATOM 638 C CA . LEU A 1 81 ? 23.923 -6.802 -40.571 1.00 89.38 81 LEU A CA 1
ATOM 639 C C . LEU A 1 81 ? 24.708 -6.191 -39.406 1.00 89.38 81 LEU A C 1
ATOM 641 O O . LEU A 1 81 ? 24.543 -5.003 -39.120 1.00 89.38 81 LEU A O 1
ATOM 645 N N . VAL A 1 82 ? 25.611 -6.962 -38.790 1.00 90.12 82 VAL A N 1
ATOM 646 C CA . VAL A 1 82 ? 26.535 -6.472 -37.753 1.00 90.12 82 VAL A CA 1
ATOM 647 C C . VAL A 1 82 ? 27.436 -5.386 -38.298 1.00 90.12 82 VAL A C 1
ATOM 649 O O . VAL A 1 82 ? 27.482 -4.301 -37.724 1.00 90.12 82 VAL A O 1
ATOM 652 N N . HIS A 1 83 ? 28.152 -5.674 -39.387 1.00 90.88 83 HIS A N 1
ATOM 653 C CA . HIS A 1 83 ? 29.189 -4.799 -39.916 1.00 90.88 83 HIS A CA 1
ATOM 654 C C . HIS A 1 83 ? 28.643 -3.399 -40.184 1.00 90.88 83 HIS A C 1
ATOM 656 O O . HIS A 1 83 ? 29.170 -2.428 -39.649 1.00 90.88 83 HIS A O 1
ATOM 662 N N . TRP A 1 84 ? 27.555 -3.287 -40.948 1.00 91.12 84 TRP A N 1
ATOM 663 C CA . TRP A 1 84 ? 27.010 -1.987 -41.336 1.00 91.12 84 TRP A CA 1
ATOM 664 C C . TRP A 1 84 ? 26.308 -1.260 -40.190 1.00 91.12 84 TRP A C 1
ATOM 666 O O . TRP A 1 84 ? 26.464 -0.046 -40.064 1.00 91.12 84 TRP A O 1
ATOM 676 N N . THR A 1 85 ? 25.599 -1.985 -39.319 1.00 92.62 85 THR A N 1
ATOM 677 C CA . THR A 1 85 ? 24.968 -1.379 -38.135 1.00 92.62 85 THR A CA 1
ATOM 678 C C . THR A 1 85 ? 26.033 -0.827 -37.186 1.00 92.62 85 THR A C 1
ATOM 680 O O . THR A 1 85 ? 25.977 0.339 -36.800 1.00 92.62 85 THR A O 1
ATOM 683 N N . LYS A 1 86 ? 27.056 -1.631 -36.867 1.00 92.81 86 LYS A N 1
ATOM 684 C CA . LYS A 1 86 ? 28.187 -1.230 -36.021 1.00 92.81 86 LYS A CA 1
ATOM 685 C C . LYS A 1 86 ? 28.962 -0.070 -36.638 1.00 92.81 86 LYS A C 1
ATOM 687 O O . LYS A 1 86 ? 29.238 0.901 -35.941 1.00 92.81 86 LYS A O 1
ATOM 692 N N . LYS A 1 87 ? 29.275 -0.150 -37.933 1.00 92.69 87 LYS A N 1
ATOM 693 C CA . LYS A 1 87 ? 30.014 0.888 -38.656 1.00 92.69 87 LYS A CA 1
ATOM 694 C C . LYS A 1 87 ? 29.317 2.240 -38.568 1.00 92.69 87 LYS A C 1
ATOM 696 O O . LYS A 1 87 ? 29.958 3.230 -38.262 1.00 92.69 87 LYS A O 1
ATOM 701 N N . ILE A 1 88 ? 28.000 2.285 -38.751 1.00 91.62 88 ILE A N 1
ATOM 702 C CA . ILE A 1 88 ? 27.247 3.541 -38.656 1.00 91.62 88 ILE A CA 1
ATOM 703 C C . ILE A 1 88 ? 27.207 4.078 -37.222 1.00 91.62 88 ILE A C 1
ATOM 705 O O . ILE A 1 88 ? 27.354 5.282 -37.029 1.00 91.62 88 ILE A O 1
ATOM 709 N N . ILE A 1 89 ? 27.044 3.213 -36.214 1.00 93.06 89 ILE A N 1
ATOM 710 C CA . ILE A 1 89 ? 27.064 3.638 -34.804 1.00 93.06 89 ILE A CA 1
ATOM 711 C C . ILE A 1 89 ? 28.434 4.221 -34.418 1.00 93.06 89 ILE A C 1
ATOM 713 O O . ILE A 1 89 ? 28.488 5.182 -33.654 1.00 93.06 89 ILE A O 1
ATOM 717 N N . VAL A 1 90 ? 29.529 3.650 -34.929 1.00 91.50 90 VAL A N 1
ATOM 718 C CA . VAL A 1 90 ? 30.901 4.062 -34.591 1.00 91.50 90 VAL A CA 1
ATOM 719 C C . VAL A 1 90 ? 31.365 5.256 -35.429 1.00 91.50 90 VAL A C 1
ATOM 721 O O . VAL A 1 90 ? 31.748 6.270 -34.855 1.00 91.50 90 VAL A O 1
ATOM 724 N N . ASP A 1 91 ? 31.301 5.159 -36.757 1.00 89.50 91 ASP A N 1
ATOM 725 C CA . ASP A 1 91 ? 31.901 6.133 -37.679 1.00 89.50 91 ASP A CA 1
ATOM 726 C C . ASP A 1 91 ? 31.024 7.387 -37.835 1.00 89.50 91 ASP A C 1
ATOM 728 O O . ASP A 1 91 ? 31.519 8.509 -37.915 1.00 89.50 91 ASP A O 1
ATOM 732 N N . GLU A 1 92 ? 29.700 7.209 -37.876 1.00 85.19 92 GLU A N 1
ATOM 733 C CA . GLU A 1 92 ? 28.733 8.282 -38.169 1.00 85.19 92 GLU A CA 1
ATOM 734 C C . GLU A 1 92 ? 27.865 8.647 -36.951 1.00 85.19 92 GLU A C 1
ATOM 736 O O . GLU A 1 92 ? 27.033 9.558 -37.006 1.00 85.19 92 GLU A O 1
ATOM 741 N N . GLY A 1 93 ? 28.098 7.995 -35.808 1.00 80.88 93 GLY A N 1
ATOM 742 C CA . GLY A 1 93 ? 27.353 8.208 -34.569 1.00 80.88 93 GLY A CA 1
ATOM 743 C C . GLY A 1 93 ? 27.586 9.571 -33.917 1.00 80.88 93 GLY A C 1
ATOM 744 O O . GLY A 1 93 ? 26.900 9.910 -32.953 1.00 80.88 93 GLY A O 1
ATOM 745 N N . HIS A 1 94 ? 28.525 10.388 -34.403 1.00 86.38 94 HIS A N 1
ATOM 746 C CA . HIS A 1 94 ? 28.703 11.764 -33.929 1.00 86.38 94 HIS A CA 1
ATOM 747 C C . HIS A 1 94 ? 27.443 12.611 -34.156 1.00 86.38 94 HIS A C 1
ATOM 749 O O . HIS A 1 94 ? 27.070 13.376 -33.263 1.00 86.38 94 HIS A O 1
ATOM 755 N N . SER A 1 95 ? 26.743 12.404 -35.280 1.00 90.25 95 SER A N 1
ATOM 756 C CA . SER A 1 95 ? 25.446 13.029 -35.551 1.00 90.25 95 SER A CA 1
ATOM 757 C C . SER A 1 95 ? 24.348 12.374 -34.715 1.00 90.25 95 SER A C 1
ATOM 759 O O . SER A 1 95 ? 24.054 11.189 -34.869 1.00 90.25 95 SER A O 1
ATOM 761 N N . MET A 1 96 ? 23.696 13.161 -33.853 1.00 88.62 96 MET A N 1
ATOM 762 C CA . MET A 1 96 ? 22.612 12.662 -33.000 1.00 88.62 96 MET A CA 1
ATOM 763 C C . MET A 1 96 ? 21.428 12.135 -33.821 1.00 88.62 96 MET A C 1
ATOM 765 O O . MET A 1 96 ? 20.812 11.149 -33.435 1.00 88.62 96 MET A O 1
ATOM 769 N N . GLN A 1 97 ? 21.131 12.745 -34.973 1.00 89.38 97 GLN A N 1
ATOM 770 C CA . GLN A 1 97 ? 20.036 12.311 -35.846 1.00 89.38 97 GLN A CA 1
ATOM 771 C C . GLN A 1 97 ? 20.328 10.955 -36.501 1.00 89.38 97 GLN A C 1
ATOM 773 O O . GLN A 1 97 ? 19.453 10.090 -36.535 1.00 89.38 97 GLN A O 1
ATOM 778 N N . GLN A 1 98 ? 21.563 10.749 -36.968 1.00 91.06 98 GLN A N 1
ATOM 779 C CA . GLN A 1 98 ? 21.992 9.474 -37.546 1.00 91.06 98 GLN A CA 1
ATOM 780 C C . GLN A 1 98 ? 22.055 8.379 -36.473 1.00 91.06 98 GLN A C 1
ATOM 782 O O . GLN A 1 98 ? 21.568 7.271 -36.697 1.00 91.06 98 GLN A O 1
ATOM 787 N N . LEU A 1 99 ? 22.582 8.705 -35.286 1.00 91.69 99 LEU A N 1
ATOM 788 C CA . LEU A 1 99 ? 22.616 7.798 -34.139 1.00 91.69 99 LEU A CA 1
ATOM 789 C C . LEU A 1 99 ? 21.202 7.396 -33.690 1.00 91.69 99 LEU A C 1
ATOM 791 O O . LEU A 1 99 ? 20.936 6.222 -33.450 1.00 91.69 99 LEU A O 1
ATOM 795 N N . PHE A 1 100 ? 20.277 8.355 -33.622 1.00 92.19 100 PHE A N 1
ATOM 796 C CA . PHE A 1 100 ? 18.876 8.099 -33.296 1.00 92.19 100 PHE A CA 1
ATOM 797 C C . PHE A 1 100 ? 18.224 7.156 -34.314 1.00 92.19 100 PHE A C 1
ATOM 799 O O . PHE A 1 100 ? 17.585 6.180 -33.927 1.00 92.19 100 PHE A O 1
ATOM 806 N N . HIS A 1 101 ? 18.427 7.408 -35.612 1.00 92.38 101 HIS A N 1
ATOM 807 C CA . HIS A 1 101 ? 17.869 6.599 -36.699 1.00 92.38 101 HIS A CA 1
ATOM 808 C C . HIS A 1 101 ? 18.341 5.141 -36.649 1.00 92.38 101 HIS A C 1
ATOM 810 O O . HIS A 1 101 ? 17.517 4.224 -36.644 1.00 92.38 101 HIS A O 1
ATOM 816 N N . ILE A 1 102 ? 19.656 4.912 -36.542 1.00 93.75 102 ILE A N 1
ATOM 817 C CA . ILE A 1 102 ? 20.205 3.548 -36.521 1.00 93.75 102 ILE A CA 1
ATOM 818 C C . ILE A 1 102 ? 19.788 2.778 -35.262 1.00 93.75 102 ILE A C 1
ATOM 820 O O . ILE A 1 102 ? 19.475 1.592 -35.334 1.00 93.75 102 ILE A O 1
ATOM 824 N N . LEU A 1 103 ? 19.715 3.438 -34.105 1.00 94.38 103 LEU A N 1
ATOM 825 C CA . LEU A 1 103 ? 19.303 2.791 -32.860 1.00 94.38 103 LEU A CA 1
ATOM 826 C C . LEU A 1 103 ? 17.800 2.495 -32.833 1.00 94.38 103 LEU A C 1
ATOM 828 O O . LEU A 1 103 ? 17.399 1.440 -32.343 1.00 94.38 103 LEU A O 1
ATOM 832 N N . GLN A 1 104 ? 16.965 3.364 -33.412 1.00 94.19 104 GLN A N 1
ATOM 833 C CA . GLN A 1 104 ? 15.534 3.099 -33.569 1.00 94.19 104 GLN A CA 1
ATOM 834 C C . GLN A 1 104 ? 15.286 1.860 -34.443 1.00 94.19 104 GLN A C 1
ATOM 836 O O . GLN A 1 104 ? 14.361 1.088 -34.173 1.00 94.19 104 GLN A O 1
ATOM 841 N N . LEU A 1 105 ? 16.127 1.634 -35.458 1.00 93.38 105 LEU A N 1
ATOM 842 C CA . LEU A 1 105 ? 16.084 0.416 -36.263 1.00 93.38 105 LEU A CA 1
ATOM 843 C C . LEU A 1 105 ? 16.374 -0.833 -35.420 1.00 93.38 105 LEU A C 1
ATOM 845 O O . LEU A 1 105 ? 15.612 -1.800 -35.490 1.00 93.38 105 LEU A O 1
ATOM 849 N N . VAL A 1 106 ? 17.432 -0.797 -34.601 1.00 94.50 106 VAL A N 1
ATOM 850 C CA . VAL A 1 106 ? 17.793 -1.906 -33.699 1.00 94.50 106 VAL A CA 1
ATOM 851 C C . VAL A 1 106 ? 16.653 -2.210 -32.727 1.00 94.50 106 VAL A C 1
ATOM 853 O O . VAL A 1 106 ? 16.285 -3.372 -32.572 1.00 94.50 106 VAL A O 1
ATOM 856 N N . VAL A 1 107 ? 16.038 -1.181 -32.130 1.00 95.75 107 VAL A N 1
ATOM 857 C CA . VAL A 1 107 ? 14.884 -1.351 -31.229 1.00 95.75 107 VAL A CA 1
ATOM 858 C C . VAL A 1 107 ? 13.724 -2.044 -31.931 1.00 95.75 107 VAL A C 1
ATOM 860 O O . VAL A 1 107 ? 13.143 -2.998 -31.412 1.00 95.75 107 VAL A O 1
ATOM 863 N N . LYS A 1 108 ? 13.390 -1.581 -33.134 1.00 93.88 108 LYS A N 1
ATOM 864 C CA . LYS A 1 108 ? 12.255 -2.092 -33.897 1.00 93.88 108 LYS A CA 1
ATOM 865 C C . LYS A 1 108 ? 12.441 -3.547 -34.328 1.00 93.88 108 LYS A C 1
ATOM 867 O O . LYS A 1 108 ? 11.495 -4.328 -34.269 1.00 93.88 108 LYS A O 1
ATOM 872 N N . HIS A 1 109 ? 13.656 -3.914 -34.728 1.00 93.81 109 HIS A N 1
ATOM 873 C CA . HIS A 1 109 ? 13.993 -5.246 -35.234 1.00 93.81 109 HIS A CA 1
ATOM 874 C C . HIS A 1 109 ? 14.815 -6.069 -34.241 1.00 93.81 109 HIS A C 1
ATOM 876 O O . HIS A 1 109 ? 15.625 -6.900 -34.647 1.00 93.81 109 HIS A O 1
ATOM 882 N N . TYR A 1 110 ? 14.593 -5.885 -32.938 1.00 94.38 110 TYR A N 1
ATOM 883 C CA . TYR A 1 110 ? 15.413 -6.506 -31.897 1.00 94.38 110 TYR A CA 1
ATOM 884 C C . TYR A 1 110 ? 15.543 -8.034 -32.029 1.00 94.38 110 TYR A C 1
ATOM 886 O O . TYR A 1 110 ? 16.610 -8.574 -31.756 1.00 94.38 110 TYR A O 1
ATOM 894 N N . LYS A 1 111 ? 14.501 -8.738 -32.500 1.00 93.06 111 LYS A N 1
ATOM 895 C CA . LYS A 1 111 ? 14.550 -10.192 -32.748 1.00 93.06 111 LYS A CA 1
ATOM 896 C C . LYS A 1 111 ? 15.542 -10.572 -33.850 1.00 93.06 111 LYS A C 1
ATOM 898 O O . LYS A 1 111 ? 16.244 -11.562 -33.719 1.00 93.06 111 LYS A O 1
ATOM 903 N N . VAL A 1 112 ? 15.628 -9.771 -34.913 1.00 92.69 112 VAL A N 1
ATOM 904 C CA . VAL A 1 112 ? 16.562 -9.996 -36.032 1.00 92.69 112 VAL A CA 1
ATOM 905 C C . VAL A 1 112 ? 18.004 -9.760 -35.580 1.00 92.69 112 VAL A C 1
ATOM 907 O O . VAL A 1 112 ? 18.917 -10.450 -36.013 1.00 92.69 112 VAL A O 1
ATOM 910 N N . TYR A 1 113 ? 18.203 -8.810 -34.665 1.00 93.75 113 TYR A N 1
ATOM 911 C CA . TYR A 1 113 ? 19.509 -8.495 -34.091 1.00 93.75 113 TYR A CA 1
ATOM 912 C C . TYR A 1 113 ? 19.928 -9.423 -32.932 1.00 93.75 113 TYR A C 1
ATOM 914 O O . TYR A 1 113 ? 21.083 -9.375 -32.513 1.00 93.75 113 TYR A O 1
ATOM 922 N N . TYR A 1 114 ? 19.042 -10.286 -32.424 1.00 92.31 114 TYR A N 1
ATOM 923 C CA . TYR A 1 114 ? 19.333 -11.170 -31.288 1.00 92.31 114 TYR A CA 1
ATOM 924 C C . TYR A 1 114 ? 20.494 -12.160 -31.525 1.00 92.31 114 TYR A C 1
ATOM 926 O O . TYR A 1 114 ? 21.353 -12.256 -30.642 1.00 92.31 114 TYR A O 1
ATOM 934 N N . PRO A 1 115 ? 20.617 -12.837 -32.690 1.00 90.44 115 PRO A N 1
ATOM 935 C CA . PRO A 1 115 ? 21.743 -13.742 -32.955 1.00 90.44 115 PRO A CA 1
ATOM 936 C C . PRO A 1 115 ? 23.104 -13.039 -32.956 1.00 90.44 115 PRO A C 1
ATOM 938 O O . PRO A 1 115 ? 24.136 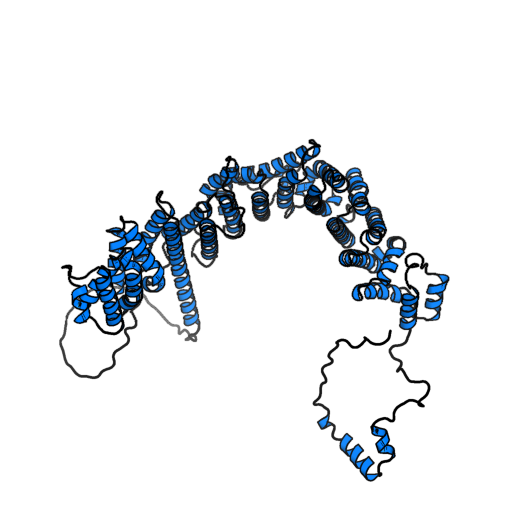-13.671 -32.769 1.00 90.44 115 PRO A O 1
ATOM 941 N N . VAL A 1 116 ? 23.110 -11.721 -33.165 1.00 91.12 116 VAL A N 1
ATOM 942 C CA . VAL A 1 116 ? 24.323 -10.913 -33.304 1.00 91.12 116 VAL A CA 1
ATOM 943 C C . VAL A 1 116 ? 24.564 -9.957 -32.129 1.00 91.12 116 VAL A C 1
ATOM 945 O O . VAL A 1 116 ? 25.463 -9.112 -32.178 1.00 91.12 116 VAL A O 1
ATOM 948 N N . ARG A 1 117 ? 23.777 -10.092 -31.056 1.00 91.75 117 ARG A N 1
ATOM 949 C CA . ARG A 1 117 ? 23.701 -9.148 -29.931 1.00 91.75 117 ARG A CA 1
ATOM 950 C C . ARG A 1 117 ? 25.044 -8.837 -29.271 1.00 91.75 117 ARG A C 1
ATOM 952 O O . ARG A 1 117 ? 25.325 -7.667 -29.011 1.00 91.75 117 ARG A O 1
ATOM 959 N N . HIS A 1 118 ? 25.907 -9.833 -29.058 1.00 90.94 118 HIS A N 1
ATOM 960 C CA . HIS A 1 118 ? 27.190 -9.649 -28.363 1.00 90.94 118 HIS A CA 1
ATOM 961 C C . HIS A 1 118 ? 28.132 -8.689 -29.097 1.00 90.94 118 HIS A C 1
ATOM 963 O O . HIS A 1 118 ? 28.889 -7.959 -28.466 1.00 90.94 118 HIS A O 1
ATOM 969 N N . HIS A 1 119 ? 28.030 -8.606 -30.426 1.00 91.25 119 HIS A N 1
ATOM 970 C CA . HIS A 1 119 ? 28.829 -7.679 -31.230 1.00 91.25 119 HIS A CA 1
ATOM 971 C C . HIS A 1 119 ? 28.340 -6.223 -31.146 1.00 91.25 119 HIS A C 1
ATOM 973 O O . HIS A 1 119 ? 29.083 -5.304 -31.501 1.00 91.25 119 HIS A O 1
ATOM 979 N N . LEU A 1 120 ? 27.096 -6.004 -30.706 1.00 92.88 120 LEU A N 1
ATOM 980 C CA . LEU A 1 120 ? 26.440 -4.694 -30.676 1.00 92.88 120 LEU A CA 1
ATOM 981 C C . LEU A 1 120 ? 26.267 -4.136 -29.261 1.00 92.88 120 LEU A C 1
ATOM 983 O O . LEU A 1 120 ? 26.257 -2.914 -29.098 1.00 92.88 120 LEU A O 1
ATOM 987 N N . VAL A 1 121 ? 26.164 -4.994 -28.243 1.00 94.19 121 VAL A N 1
ATOM 988 C CA . VAL A 1 121 ? 25.761 -4.598 -26.886 1.00 94.19 121 VAL A CA 1
ATOM 989 C C . VAL A 1 121 ? 26.665 -3.514 -26.287 1.00 94.19 121 VAL A C 1
ATOM 991 O O . VAL A 1 121 ? 26.160 -2.524 -25.767 1.00 94.19 121 VAL A O 1
ATOM 994 N N . GLN A 1 122 ? 27.988 -3.600 -26.472 1.00 94.44 122 GLN A N 1
ATOM 995 C CA . GLN A 1 122 ? 28.934 -2.578 -26.004 1.00 94.44 122 GLN A CA 1
ATOM 996 C C . GLN A 1 122 ? 28.630 -1.193 -26.602 1.00 94.44 122 GLN A C 1
ATOM 998 O O . GLN A 1 122 ? 28.643 -0.180 -25.900 1.00 94.44 122 GLN A O 1
ATOM 1003 N N . HIS A 1 123 ? 28.345 -1.139 -27.904 1.00 94.25 123 HIS A N 1
ATOM 1004 C CA . HIS A 1 123 ? 28.045 0.107 -28.608 1.00 94.25 123 HIS A CA 1
ATOM 1005 C C . HIS A 1 123 ? 26.661 0.649 -28.236 1.00 94.25 123 HIS A C 1
ATOM 1007 O O . HIS A 1 123 ? 26.484 1.865 -28.115 1.00 94.25 123 HIS A O 1
ATOM 1013 N N . MET A 1 124 ? 25.695 -0.240 -27.993 1.00 95.31 124 MET A N 1
ATOM 1014 C CA . MET A 1 124 ? 24.373 0.129 -27.491 1.00 95.31 124 MET A CA 1
ATOM 1015 C C . MET A 1 124 ? 24.458 0.721 -26.087 1.00 95.31 124 MET A C 1
ATOM 1017 O O . MET A 1 124 ? 23.915 1.796 -25.865 1.00 95.31 124 MET A O 1
ATOM 1021 N N . VAL A 1 125 ? 25.193 0.093 -25.164 1.00 95.56 125 VAL A N 1
ATOM 1022 C CA . VAL A 1 125 ? 25.395 0.607 -23.800 1.00 95.56 125 VAL A CA 1
ATOM 1023 C C . VAL A 1 125 ? 26.044 1.991 -23.818 1.00 95.56 125 VAL A C 1
ATOM 1025 O O . VAL A 1 125 ? 25.559 2.904 -23.149 1.00 95.56 125 VAL A O 1
ATOM 1028 N N . ASN A 1 126 ? 27.079 2.192 -24.637 1.00 94.62 126 ASN A N 1
ATOM 1029 C CA . ASN A 1 126 ? 27.708 3.508 -24.798 1.00 94.62 126 ASN A CA 1
ATOM 1030 C C . ASN A 1 126 ? 26.712 4.554 -25.334 1.00 94.62 126 ASN A C 1
ATOM 1032 O O . ASN A 1 126 ? 26.684 5.696 -24.871 1.00 94.62 126 ASN A O 1
ATOM 1036 N N . SER A 1 127 ? 25.859 4.154 -26.279 1.00 94.31 127 SER A N 1
ATOM 1037 C CA . SER A 1 127 ? 24.831 5.026 -26.853 1.00 94.31 127 SER A CA 1
ATOM 1038 C C . SER A 1 127 ? 23.714 5.353 -25.861 1.00 94.31 127 SER A C 1
ATOM 1040 O O . SER A 1 127 ? 23.271 6.496 -25.819 1.00 94.31 127 SER A O 1
ATOM 1042 N N . ILE A 1 128 ? 23.298 4.395 -25.025 1.00 95.69 128 ILE A N 1
ATOM 1043 C CA . ILE A 1 128 ? 22.313 4.586 -23.949 1.00 95.69 128 ILE A CA 1
ATOM 1044 C C . ILE A 1 128 ? 22.794 5.677 -22.984 1.00 95.69 128 ILE A C 1
ATOM 1046 O O . ILE A 1 128 ? 22.058 6.627 -22.715 1.00 95.69 128 ILE A O 1
ATOM 1050 N N . GLN A 1 129 ? 24.049 5.592 -22.522 1.00 93.56 129 GLN A N 1
ATOM 1051 C CA . GLN A 1 129 ? 24.628 6.594 -21.617 1.00 93.56 129 GLN A CA 1
ATOM 1052 C C . GLN A 1 129 ? 24.642 7.989 -22.257 1.00 93.56 129 GLN A C 1
ATOM 1054 O O . GLN A 1 129 ? 24.249 8.974 -21.627 1.00 93.56 129 GLN A O 1
ATOM 1059 N N . ARG A 1 130 ? 25.033 8.072 -23.536 1.00 91.94 130 ARG A N 1
ATOM 1060 C CA . ARG A 1 130 ? 25.068 9.332 -24.286 1.00 91.94 130 ARG A CA 1
ATOM 1061 C C . ARG A 1 130 ? 23.671 9.919 -24.509 1.00 91.94 130 ARG A C 1
ATOM 1063 O O . ARG A 1 130 ? 23.488 11.116 -24.313 1.00 91.94 130 ARG A O 1
ATOM 1070 N N . LEU A 1 131 ? 22.694 9.104 -24.903 1.00 92.00 131 LEU A N 1
ATOM 1071 C CA . LEU A 1 131 ? 21.324 9.548 -25.175 1.00 92.00 131 LEU A CA 1
ATOM 1072 C C . LEU A 1 131 ? 20.559 9.939 -23.908 1.00 92.00 131 LEU A C 1
ATOM 1074 O O . LEU A 1 131 ? 19.700 10.813 -23.977 1.00 92.00 131 LEU A O 1
ATOM 1078 N N . GLY A 1 132 ? 20.839 9.306 -22.765 1.00 89.94 132 GLY A N 1
ATOM 1079 C CA . GLY A 1 132 ? 20.098 9.588 -21.537 1.00 89.94 132 GLY A CA 1
ATOM 1080 C C . GLY A 1 132 ? 20.649 10.741 -20.699 1.00 89.94 132 GLY A C 1
ATOM 1081 O O . GLY A 1 132 ? 19.852 11.500 -20.147 1.00 89.94 132 GLY A O 1
ATOM 1082 N N . PHE A 1 133 ? 21.977 10.906 -20.620 1.00 90.00 133 PHE A N 1
ATOM 1083 C CA . PHE A 1 133 ? 22.612 11.875 -19.710 1.00 90.00 133 PHE A CA 1
ATOM 1084 C C . PHE A 1 133 ? 23.356 13.025 -20.400 1.00 90.00 133 PHE A C 1
ATOM 1086 O O . PHE A 1 133 ? 23.968 13.847 -19.719 1.00 90.00 133 PHE A O 1
ATOM 1093 N N . SER A 1 134 ? 23.317 13.124 -21.733 1.00 88.62 134 SER A N 1
ATOM 1094 C CA . SER A 1 134 ? 23.866 14.305 -22.408 1.00 88.62 134 SER A CA 1
ATOM 1095 C C . SER A 1 134 ? 23.091 15.573 -22.006 1.00 88.62 134 SER A C 1
ATOM 1097 O O . SER A 1 134 ? 21.859 15.534 -21.962 1.00 88.62 134 SER A O 1
ATOM 1099 N N . PRO A 1 135 ? 23.766 16.717 -21.774 1.00 82.75 135 PRO A N 1
ATOM 1100 C CA . PRO A 1 135 ? 23.096 17.988 -21.486 1.00 82.75 135 PRO A CA 1
ATOM 1101 C C . PRO A 1 135 ? 22.109 18.434 -22.576 1.00 82.75 135 PRO A C 1
ATOM 1103 O O . PRO A 1 135 ? 21.153 19.142 -22.284 1.00 82.75 135 PRO A O 1
ATOM 1106 N N . THR A 1 136 ? 22.317 18.003 -23.825 1.00 85.44 136 THR A N 1
ATOM 1107 C CA . THR A 1 136 ? 21.448 18.311 -24.974 1.00 85.44 136 THR A CA 1
ATOM 1108 C C . THR A 1 136 ? 20.415 17.212 -25.262 1.00 85.44 136 THR A C 1
ATOM 1110 O O . THR A 1 136 ? 19.724 17.253 -26.282 1.00 85.44 136 THR A O 1
ATOM 1113 N N . ALA A 1 137 ? 20.298 16.201 -24.393 1.00 86.25 137 ALA A N 1
ATOM 1114 C CA . ALA A 1 137 ? 19.345 15.112 -24.564 1.00 86.25 137 ALA A CA 1
ATOM 1115 C C . ALA A 1 137 ? 17.898 15.590 -24.371 1.00 86.25 137 ALA A C 1
ATOM 1117 O O . ALA A 1 137 ? 17.521 16.067 -23.301 1.00 86.25 137 ALA A O 1
ATOM 1118 N N . THR A 1 138 ? 17.068 15.394 -25.396 1.00 91.31 138 THR A N 1
ATOM 1119 C CA . THR A 1 138 ? 15.623 15.625 -25.337 1.00 91.31 138 THR A CA 1
ATOM 1120 C C . THR A 1 138 ? 14.914 14.432 -24.692 1.00 91.31 138 THR A C 1
ATOM 1122 O O . THR A 1 138 ? 15.490 13.350 -24.530 1.00 91.31 138 THR A O 1
ATOM 1125 N N . LEU A 1 139 ? 13.630 14.590 -24.361 1.00 90.56 139 LEU A N 1
ATOM 1126 C CA . LEU A 1 139 ? 12.821 13.485 -23.844 1.00 90.56 139 LEU A CA 1
ATOM 1127 C C . LEU A 1 139 ? 12.728 12.311 -24.837 1.00 90.56 139 LEU A C 1
ATOM 1129 O O . LEU A 1 139 ? 12.774 11.159 -24.416 1.00 90.56 139 LEU A O 1
ATOM 1133 N N . GLU A 1 140 ? 12.681 12.585 -26.144 1.00 91.81 140 GLU A N 1
ATOM 1134 C CA . GLU A 1 140 ? 12.695 11.549 -27.189 1.00 91.81 140 GLU A CA 1
ATOM 1135 C C . GLU A 1 140 ? 14.015 10.761 -27.201 1.00 91.81 140 GLU A C 1
ATOM 1137 O O . GLU A 1 140 ? 14.002 9.537 -27.335 1.00 91.81 140 GLU A O 1
ATOM 1142 N N . HIS A 1 141 ? 15.160 11.424 -26.978 1.00 93.44 141 HIS A N 1
ATOM 1143 C CA . HIS A 1 141 ? 16.450 10.737 -26.832 1.00 93.44 141 HIS A CA 1
ATOM 1144 C C . HIS A 1 141 ? 16.461 9.824 -25.597 1.00 93.44 141 HIS A C 1
ATOM 1146 O O . HIS A 1 141 ? 16.867 8.664 -25.686 1.00 93.44 141 HIS A O 1
ATOM 1152 N N . ARG A 1 142 ? 15.951 10.310 -24.458 1.00 94.88 142 ARG A N 1
ATOM 1153 C CA . ARG A 1 142 ? 15.834 9.518 -23.222 1.00 94.88 142 ARG A CA 1
ATOM 1154 C C . ARG A 1 142 ? 14.884 8.334 -23.396 1.00 94.88 142 ARG A C 1
ATOM 1156 O O . ARG A 1 142 ? 15.190 7.238 -22.936 1.00 94.88 142 ARG A O 1
ATOM 1163 N N . LYS A 1 143 ? 13.763 8.525 -24.095 1.00 95.69 143 LYS A N 1
ATOM 1164 C CA . LYS A 1 143 ? 12.803 7.464 -24.417 1.00 95.69 143 LYS A CA 1
ATOM 1165 C C . LYS A 1 143 ? 13.443 6.366 -25.264 1.00 95.69 143 LYS A C 1
ATOM 1167 O O . LYS A 1 143 ? 13.311 5.195 -24.915 1.00 95.69 143 LYS A O 1
ATOM 1172 N N . LEU A 1 144 ? 14.191 6.736 -26.306 1.00 96.06 144 LEU A N 1
ATOM 1173 C CA . LEU A 1 144 ? 14.933 5.772 -27.119 1.00 96.06 144 LEU A CA 1
ATOM 1174 C C . LEU A 1 144 ? 15.995 5.028 -26.292 1.00 96.06 144 LEU A C 1
ATOM 1176 O O . LEU A 1 144 ? 16.154 3.820 -26.441 1.00 96.06 144 LEU A O 1
ATOM 1180 N N . ALA A 1 145 ? 16.691 5.712 -25.380 1.00 96.75 145 ALA A N 1
ATOM 1181 C CA . ALA A 1 145 ? 17.658 5.073 -24.486 1.00 96.75 145 ALA A CA 1
ATOM 1182 C C . ALA A 1 145 ? 17.007 4.015 -23.571 1.00 96.75 145 ALA A C 1
ATOM 1184 O O . ALA A 1 145 ? 17.567 2.937 -23.379 1.00 96.75 145 ALA A O 1
ATOM 1185 N N . VAL A 1 146 ? 15.803 4.288 -23.054 1.00 97.38 146 VAL A N 1
ATOM 1186 C CA . VAL A 1 146 ? 15.017 3.317 -22.270 1.00 97.38 146 VAL A CA 1
ATOM 1187 C C . VAL A 1 146 ? 14.547 2.146 -23.133 1.00 97.38 146 VAL A C 1
ATOM 1189 O O . VAL A 1 146 ? 14.590 1.005 -22.686 1.00 97.38 146 VAL A O 1
ATOM 1192 N N . GLU A 1 147 ? 14.146 2.396 -24.379 1.00 97.31 147 GLU A N 1
ATOM 1193 C CA . GLU A 1 147 ? 13.778 1.340 -25.330 1.00 97.31 147 GLU A CA 1
ATOM 1194 C C . GLU A 1 147 ? 14.959 0.428 -25.680 1.00 97.31 147 GLU A C 1
ATOM 1196 O O . GLU A 1 147 ? 14.794 -0.787 -25.759 1.00 97.31 147 GLU A O 1
ATOM 1201 N N . LEU A 1 148 ? 16.166 0.979 -25.818 1.00 97.19 148 LEU A N 1
ATOM 1202 C CA . LEU A 1 148 ? 17.388 0.191 -25.999 1.00 97.19 148 LEU A CA 1
ATOM 1203 C C . LEU A 1 148 ? 17.724 -0.644 -24.757 1.00 97.19 148 LEU A C 1
ATOM 1205 O O . LEU A 1 148 ? 18.092 -1.810 -24.888 1.00 97.19 148 LEU A O 1
ATOM 1209 N N . ALA A 1 149 ? 17.574 -0.078 -23.557 1.00 97.06 149 ALA A N 1
ATOM 1210 C CA . ALA A 1 149 ? 17.737 -0.824 -22.310 1.00 97.06 149 ALA A CA 1
ATOM 1211 C C . ALA A 1 149 ? 16.730 -1.984 -22.214 1.00 97.06 149 ALA A C 1
ATOM 1213 O O . ALA A 1 149 ? 17.098 -3.102 -21.858 1.00 97.06 149 ALA A O 1
ATOM 1214 N N . GLU A 1 150 ? 15.473 -1.746 -22.598 1.00 97.06 150 GLU A N 1
ATOM 1215 C CA . GLU A 1 150 ? 14.438 -2.778 -22.672 1.00 97.06 150 GLU A CA 1
ATOM 1216 C C . GLU A 1 150 ? 14.788 -3.883 -23.675 1.00 97.06 150 GLU A C 1
ATOM 1218 O O . GLU A 1 150 ? 14.542 -5.052 -23.393 1.00 97.06 150 GLU A O 1
ATOM 1223 N N . VAL A 1 151 ? 15.380 -3.545 -24.823 1.00 96.44 151 VAL A N 1
ATOM 1224 C CA . VAL A 1 151 ? 15.850 -4.536 -25.804 1.00 96.44 151 VAL A CA 1
ATOM 1225 C C . VAL A 1 151 ? 16.923 -5.442 -25.216 1.00 96.44 151 VAL A C 1
ATOM 1227 O O . VAL A 1 151 ? 16.826 -6.655 -25.374 1.00 96.44 151 VAL A O 1
ATOM 1230 N N . ILE A 1 152 ? 17.903 -4.876 -24.508 1.00 94.75 152 ILE A N 1
ATOM 1231 C CA . ILE A 1 152 ? 18.962 -5.658 -23.855 1.00 94.75 152 ILE A CA 1
ATOM 1232 C C . ILE A 1 152 ? 18.352 -6.618 -22.822 1.00 94.75 152 ILE A C 1
ATOM 1234 O O . ILE A 1 152 ? 18.672 -7.803 -22.829 1.00 94.75 152 ILE A O 1
ATOM 1238 N N . ILE A 1 153 ? 17.404 -6.144 -22.004 1.00 93.75 153 ILE A N 1
ATOM 1239 C CA . ILE A 1 153 ? 16.679 -6.991 -21.040 1.00 93.75 153 ILE A CA 1
ATOM 1240 C C . ILE A 1 153 ? 15.872 -8.082 -21.763 1.00 93.75 153 ILE A C 1
ATOM 1242 O O . ILE A 1 153 ? 15.874 -9.235 -21.346 1.00 93.75 153 ILE A O 1
ATOM 1246 N N . LYS A 1 154 ? 15.189 -7.747 -22.865 1.00 93.88 154 LYS A N 1
ATOM 1247 C CA . LYS A 1 154 ? 14.426 -8.710 -23.675 1.00 93.88 154 LYS A CA 1
ATOM 1248 C C . LYS A 1 154 ? 15.312 -9.776 -24.307 1.00 93.88 154 LYS A C 1
ATOM 1250 O O . LYS A 1 154 ? 14.863 -10.910 -24.422 1.00 93.88 154 LYS A O 1
ATOM 1255 N N . TRP A 1 155 ? 16.520 -9.423 -24.741 1.00 93.25 155 TRP A N 1
ATOM 1256 C CA . TRP A 1 155 ? 17.484 -10.393 -25.252 1.00 93.25 155 TRP A CA 1
ATOM 1257 C C . TRP A 1 155 ? 17.900 -11.385 -24.173 1.00 93.25 155 TRP A C 1
ATOM 1259 O O . TRP A 1 155 ? 17.903 -12.577 -24.453 1.00 93.25 155 TRP A O 1
ATOM 1269 N N . GLU A 1 156 ? 18.158 -10.928 -22.947 1.00 89.44 156 GLU A N 1
ATOM 1270 C CA . GLU A 1 156 ? 18.488 -11.843 -21.850 1.00 89.44 156 GLU A CA 1
ATOM 1271 C C . GLU A 1 156 ? 17.312 -12.769 -21.507 1.00 89.44 156 GLU A C 1
ATOM 1273 O O . GLU A 1 156 ? 17.458 -13.987 -21.479 1.00 89.44 156 GLU A O 1
ATOM 1278 N N . LEU A 1 157 ? 16.106 -12.207 -21.351 1.00 89.44 157 LEU A N 1
ATOM 1279 C CA . LEU A 1 157 ? 14.895 -12.993 -21.084 1.00 89.44 157 LEU A CA 1
ATOM 1280 C C . LEU A 1 157 ? 14.596 -14.012 -22.191 1.00 89.44 157 LEU A C 1
ATOM 1282 O O . LEU A 1 157 ? 14.040 -15.075 -21.921 1.00 89.44 157 LEU A O 1
ATOM 1286 N N . HIS A 1 158 ? 14.929 -13.681 -23.440 1.00 89.25 158 HIS A N 1
ATOM 1287 C CA . HIS A 1 158 ? 14.777 -14.605 -24.554 1.00 89.25 158 HIS A CA 1
ATOM 1288 C C . HIS A 1 158 ? 15.774 -15.762 -24.472 1.00 89.25 158 HIS A C 1
ATOM 1290 O O . HIS A 1 158 ? 15.350 -16.895 -24.675 1.00 89.25 158 HIS A O 1
ATOM 1296 N N . GLY A 1 159 ? 17.034 -15.489 -24.116 1.00 84.81 159 GLY A N 1
ATOM 1297 C CA . GLY A 1 159 ? 18.057 -16.519 -23.917 1.00 84.81 159 GLY A CA 1
ATOM 1298 C C . GLY A 1 159 ? 17.691 -17.499 -22.808 1.00 84.81 159 GLY A C 1
ATOM 1299 O O . GLY A 1 159 ? 17.721 -18.702 -23.033 1.00 84.81 159 GLY A O 1
ATOM 1300 N N . ILE A 1 160 ? 17.214 -16.995 -21.666 1.00 84.62 160 ILE A N 1
ATOM 1301 C CA . ILE A 1 160 ? 16.741 -17.840 -20.555 1.00 84.62 160 ILE A CA 1
ATOM 1302 C C . ILE A 1 160 ? 15.588 -18.741 -21.005 1.00 84.62 160 ILE A C 1
ATOM 1304 O O . ILE A 1 160 ? 15.541 -19.921 -20.672 1.00 84.62 160 ILE A O 1
ATOM 1308 N N . LYS A 1 161 ? 14.647 -18.202 -21.790 1.00 85.56 161 LYS A N 1
ATOM 1309 C CA . LYS A 1 161 ? 13.535 -18.997 -22.317 1.00 85.56 161 LYS A CA 1
ATOM 1310 C C . LYS A 1 161 ? 14.023 -20.111 -23.253 1.00 85.56 161 LYS A C 1
ATOM 1312 O O . LYS A 1 161 ? 13.516 -21.221 -23.166 1.00 85.56 161 LYS A O 1
ATOM 1317 N N . GLU A 1 162 ? 14.986 -19.821 -24.128 1.00 83.62 162 GLU A N 1
ATOM 1318 C CA . GLU A 1 162 ? 15.567 -20.820 -25.036 1.00 83.62 162 GLU A CA 1
ATOM 1319 C C . GLU A 1 162 ? 16.330 -21.920 -24.282 1.00 83.62 162 GLU A C 1
ATOM 1321 O O . GLU A 1 162 ? 16.237 -23.083 -24.672 1.00 83.62 162 GLU A O 1
ATOM 1326 N N . GLU A 1 163 ? 17.034 -21.587 -23.194 1.00 79.25 163 GLU A N 1
ATOM 1327 C CA . GLU A 1 163 ? 17.687 -22.575 -22.321 1.00 79.25 163 GLU A CA 1
ATOM 1328 C C . GLU A 1 163 ? 16.659 -23.484 -21.631 1.00 79.25 163 GLU A C 1
ATOM 1330 O O . GLU A 1 163 ? 16.774 -24.704 -21.713 1.00 79.25 163 GLU A O 1
ATOM 1335 N N . VAL A 1 164 ? 15.600 -22.916 -21.043 1.00 78.44 164 VAL A N 1
ATOM 1336 C CA . VAL A 1 164 ? 14.531 -23.689 -20.380 1.00 78.44 164 VAL A CA 1
ATOM 1337 C C . VAL A 1 164 ? 13.776 -24.592 -21.363 1.00 78.44 164 VAL A C 1
ATOM 1339 O O . VAL A 1 164 ? 13.485 -25.746 -21.045 1.00 78.44 164 VAL A O 1
ATOM 1342 N N . ASP A 1 165 ? 13.465 -24.092 -22.562 1.00 78.31 165 ASP A N 1
ATOM 1343 C CA . ASP A 1 165 ? 12.796 -24.880 -23.604 1.00 78.31 165 ASP A CA 1
ATOM 1344 C C . ASP A 1 165 ? 13.713 -26.017 -24.112 1.00 78.31 165 ASP A C 1
ATOM 1346 O O . ASP A 1 165 ? 13.233 -27.113 -24.404 1.00 78.31 165 ASP A O 1
ATOM 1350 N N . SER A 1 166 ? 15.033 -25.793 -24.165 1.00 73.12 166 SER A N 1
ATOM 1351 C CA . SER A 1 166 ? 16.024 -26.811 -24.553 1.00 73.12 166 SER A CA 1
ATOM 1352 C C . SER A 1 166 ? 16.205 -27.894 -23.483 1.00 73.12 166 SER A C 1
ATOM 1354 O O . SER A 1 166 ? 16.240 -29.080 -23.819 1.00 73.12 166 SER A O 1
ATOM 1356 N N . ASP A 1 167 ? 16.255 -27.511 -22.203 1.00 66.81 167 ASP A N 1
ATOM 1357 C CA . ASP A 1 167 ? 16.355 -28.448 -21.079 1.00 66.81 167 ASP A CA 1
ATOM 1358 C C . ASP A 1 167 ? 15.093 -29.318 -20.961 1.00 66.81 167 ASP A C 1
ATOM 1360 O O . ASP A 1 167 ? 15.202 -30.538 -20.813 1.00 66.81 167 ASP A O 1
ATOM 1364 N N . ASN A 1 168 ? 13.898 -28.743 -21.138 1.00 65.94 168 ASN A N 1
ATOM 1365 C CA . ASN A 1 168 ? 12.643 -29.506 -21.150 1.00 65.94 168 ASN A CA 1
ATOM 1366 C C . ASN A 1 168 ? 12.576 -30.517 -22.307 1.00 65.94 168 ASN A C 1
ATOM 1368 O O . ASN A 1 168 ? 12.121 -31.641 -22.105 1.00 65.94 168 ASN A O 1
ATOM 1372 N N . MET A 1 169 ? 13.081 -30.164 -23.495 1.00 58.38 169 MET A N 1
ATOM 1373 C CA . MET A 1 169 ? 13.163 -31.096 -24.629 1.00 58.38 169 MET A CA 1
ATOM 1374 C C . MET A 1 169 ? 14.165 -32.239 -24.389 1.00 58.38 169 MET A C 1
ATOM 1376 O O . MET A 1 169 ? 14.006 -33.324 -24.944 1.00 58.38 169 MET A O 1
ATOM 1380 N N . SER A 1 170 ? 15.205 -32.009 -23.578 1.00 55.59 170 SER A N 1
ATOM 1381 C CA . SER A 1 170 ? 16.229 -33.018 -23.267 1.00 55.59 170 SER A CA 1
ATOM 1382 C C . SER A 1 170 ? 15.768 -34.061 -22.232 1.00 55.59 170 SER A C 1
ATOM 1384 O O . SER A 1 170 ? 16.247 -35.199 -22.237 1.00 55.59 170 SER A O 1
ATOM 1386 N N . LEU A 1 171 ? 14.783 -33.711 -21.395 1.00 51.53 171 LEU A N 1
ATOM 1387 C CA . LEU A 1 171 ? 14.207 -34.569 -20.352 1.00 51.53 171 LEU A CA 1
ATOM 1388 C C . LEU A 1 171 ? 13.150 -35.571 -20.869 1.00 51.53 171 LEU A C 1
ATOM 1390 O O . LEU A 1 171 ? 12.816 -36.511 -20.150 1.00 51.53 171 LEU A O 1
ATOM 1394 N N . GLU A 1 172 ? 12.664 -35.442 -22.111 1.00 40.34 172 GLU A N 1
ATOM 1395 C CA . GLU A 1 172 ? 11.673 -36.360 -22.716 1.00 40.34 172 GLU A CA 1
ATOM 1396 C C . GLU A 1 172 ? 12.279 -37.516 -23.544 1.00 40.34 172 GLU A C 1
ATOM 1398 O O . GLU A 1 172 ? 11.557 -38.283 -24.184 1.00 40.34 172 GLU A O 1
ATOM 1403 N N . THR A 1 173 ? 13.600 -37.720 -23.507 1.00 34.72 173 THR A N 1
ATOM 1404 C CA . THR A 1 173 ? 14.232 -38.905 -24.118 1.00 34.72 173 THR A CA 1
ATOM 1405 C C . THR A 1 173 ? 14.285 -40.080 -23.127 1.00 34.72 173 THR A C 1
ATOM 1407 O O . THR A 1 173 ? 14.944 -39.964 -22.092 1.00 34.72 173 THR A O 1
ATOM 1410 N N . PRO A 1 174 ? 13.650 -41.241 -23.401 1.00 36.25 174 PRO A N 1
ATOM 1411 C CA . PRO A 1 174 ? 13.649 -42.361 -22.468 1.00 36.25 174 PRO A CA 1
ATOM 1412 C C . PRO A 1 174 ? 15.054 -42.958 -22.328 1.00 36.25 174 PRO A C 1
ATOM 1414 O O . PRO A 1 174 ? 15.730 -43.274 -23.311 1.00 36.25 174 PRO A O 1
ATOM 1417 N N . ALA A 1 175 ? 15.462 -43.119 -21.070 1.00 37.72 175 ALA A N 1
ATOM 1418 C CA . ALA A 1 175 ? 16.730 -43.673 -20.625 1.00 37.72 175 ALA A CA 1
ATOM 1419 C C . ALA A 1 175 ? 17.146 -44.939 -21.399 1.00 37.72 175 ALA A C 1
ATOM 1421 O O . ALA A 1 175 ? 16.509 -45.992 -21.305 1.00 37.72 175 ALA A O 1
ATOM 1422 N N . LYS A 1 176 ? 18.283 -44.869 -22.104 1.00 35.75 176 LYS A N 1
ATOM 1423 C CA . LYS A 1 176 ? 19.056 -46.065 -22.458 1.00 35.75 176 LYS A CA 1
ATOM 1424 C C . LYS A 1 176 ? 19.919 -46.458 -21.258 1.00 35.75 176 LYS A C 1
ATOM 1426 O O . LYS A 1 176 ? 20.682 -45.650 -20.740 1.00 35.75 176 LYS A O 1
ATOM 1431 N N . ARG A 1 177 ? 19.742 -47.709 -20.825 1.00 30.34 177 ARG A N 1
ATOM 1432 C CA . ARG A 1 177 ? 20.470 -48.397 -19.744 1.00 30.34 177 ARG A CA 1
ATOM 1433 C C . ARG A 1 177 ? 21.995 -48.246 -19.890 1.00 30.34 177 ARG A C 1
ATOM 1435 O O . ARG A 1 177 ? 22.472 -48.265 -21.026 1.00 30.34 177 ARG A O 1
ATOM 1442 N N . PRO A 1 178 ? 22.761 -48.190 -18.785 1.00 34.66 178 PRO A N 1
ATOM 1443 C CA . PRO A 1 178 ? 24.213 -48.228 -18.853 1.00 34.66 178 PRO A CA 1
ATOM 1444 C C . PRO A 1 178 ? 24.683 -49.675 -19.059 1.00 34.66 178 PRO A C 1
ATOM 1446 O O . PRO A 1 178 ? 24.162 -50.599 -18.434 1.00 34.66 178 PRO A O 1
ATOM 1449 N N . ALA A 1 179 ? 25.678 -49.862 -19.922 1.00 30.92 179 ALA A N 1
ATOM 1450 C CA . ALA A 1 179 ? 26.512 -51.056 -19.938 1.00 30.92 179 ALA A CA 1
ATOM 1451 C C . ALA A 1 179 ? 27.887 -50.670 -19.372 1.00 30.92 179 ALA A C 1
ATOM 1453 O O . ALA A 1 179 ? 28.544 -49.779 -19.908 1.00 30.92 179 ALA A O 1
ATOM 1454 N N . MET A 1 180 ? 28.276 -51.318 -18.272 1.00 29.91 180 MET A N 1
ATOM 1455 C CA . MET A 1 180 ? 29.677 -51.502 -17.875 1.00 29.91 180 MET A CA 1
ATOM 1456 C C . MET A 1 180 ? 30.339 -52.408 -18.926 1.00 29.91 180 MET A C 1
ATOM 1458 O O . MET A 1 180 ? 29.726 -53.401 -19.311 1.00 29.91 180 MET A O 1
ATOM 1462 N N . ASP A 1 181 ? 31.535 -52.099 -19.424 1.00 29.66 181 ASP A N 1
ATOM 1463 C CA . ASP A 1 181 ? 32.792 -52.417 -18.736 1.00 29.66 181 ASP A CA 1
ATOM 1464 C C . ASP A 1 181 ? 34.036 -51.931 -19.521 1.00 29.66 181 ASP A C 1
ATOM 1466 O O . ASP A 1 181 ? 34.043 -51.886 -20.750 1.00 29.66 181 ASP A O 1
ATOM 1470 N N . ASP A 1 182 ? 35.048 -51.580 -18.729 1.00 28.95 182 ASP A N 1
ATOM 1471 C CA . ASP A 1 182 ? 36.505 -51.583 -18.901 1.00 28.95 182 ASP A CA 1
ATOM 1472 C C . ASP A 1 182 ? 37.284 -50.806 -20.003 1.00 28.95 182 ASP A C 1
ATOM 1474 O O . ASP A 1 182 ? 37.450 -51.227 -21.144 1.00 28.95 182 ASP A O 1
ATOM 1478 N N . SER A 1 183 ? 37.938 -49.736 -19.517 1.00 29.66 183 SER A N 1
ATOM 1479 C CA . SER A 1 183 ? 39.405 -49.591 -19.374 1.00 29.66 183 SER A CA 1
ATOM 1480 C C . SER A 1 183 ? 40.333 -49.044 -20.496 1.00 29.66 183 SER A C 1
ATOM 1482 O O . SER A 1 183 ? 40.423 -49.550 -21.609 1.00 29.66 183 SER A O 1
ATOM 1484 N N . ILE A 1 184 ? 41.175 -48.095 -20.028 1.00 30.53 184 ILE A N 1
ATOM 1485 C CA . ILE A 1 184 ? 42.526 -47.631 -20.450 1.00 30.53 184 ILE A CA 1
ATOM 1486 C C . ILE A 1 184 ? 42.652 -46.386 -21.378 1.00 30.53 184 ILE A C 1
ATOM 1488 O O . ILE A 1 184 ? 42.432 -46.421 -22.584 1.00 30.53 184 ILE A O 1
ATOM 1492 N N . GLU A 1 185 ? 43.111 -45.282 -20.766 1.00 26.56 185 GLU A N 1
ATOM 1493 C CA . GLU A 1 185 ? 43.715 -44.036 -21.306 1.00 26.56 185 GLU A CA 1
ATOM 1494 C C . GLU A 1 185 ? 45.174 -44.245 -21.833 1.00 26.56 185 GLU A C 1
ATOM 1496 O O . GLU A 1 185 ? 45.772 -45.271 -21.522 1.00 26.56 185 GLU A O 1
ATOM 1501 N N . PRO A 1 186 ? 45.916 -43.242 -22.372 1.00 48.00 186 PRO A N 1
ATOM 1502 C CA . PRO A 1 186 ? 45.618 -42.211 -23.379 1.00 48.00 186 PRO A CA 1
ATOM 1503 C C . PRO A 1 186 ? 46.781 -42.041 -24.419 1.00 48.00 186 PRO A C 1
ATOM 1505 O O . PRO A 1 186 ? 47.829 -42.665 -24.301 1.00 48.00 186 PRO A O 1
ATOM 1508 N N . GLN A 1 187 ? 46.635 -41.100 -25.375 1.00 25.36 187 GLN A N 1
ATOM 1509 C CA . GLN A 1 187 ? 47.679 -40.231 -25.998 1.00 25.36 187 GLN A CA 1
ATOM 1510 C C . GLN A 1 187 ? 47.786 -40.181 -27.544 1.00 25.36 187 GLN A C 1
ATOM 1512 O O . GLN A 1 187 ? 47.840 -41.184 -28.241 1.00 25.36 187 GLN A O 1
ATOM 1517 N N . ALA A 1 188 ? 48.019 -38.933 -27.995 1.00 27.39 188 ALA A N 1
ATOM 1518 C CA . ALA A 1 188 ? 48.924 -38.483 -29.072 1.00 27.39 188 ALA A CA 1
ATOM 1519 C C . ALA A 1 188 ? 48.347 -37.996 -30.429 1.00 27.39 188 ALA A C 1
ATOM 1521 O O . ALA A 1 188 ? 48.099 -38.742 -31.365 1.00 27.39 188 ALA A O 1
ATOM 1522 N N . LYS A 1 189 ? 48.283 -36.655 -30.525 1.00 29.41 189 LYS A N 1
ATOM 1523 C CA . LYS A 1 189 ? 48.674 -35.739 -31.630 1.00 29.41 189 LYS A CA 1
ATOM 1524 C C . LYS A 1 189 ? 49.124 -36.332 -32.990 1.00 29.41 189 LYS A C 1
ATOM 1526 O O . LYS A 1 189 ? 50.156 -36.995 -33.036 1.00 29.41 189 LYS A O 1
ATOM 1531 N N . ARG A 1 190 ? 48.546 -35.809 -34.091 1.00 28.84 190 ARG A N 1
ATOM 1532 C CA . ARG A 1 190 ? 49.175 -35.101 -35.261 1.00 28.84 190 ARG A CA 1
ATOM 1533 C C . ARG A 1 190 ? 48.124 -34.939 -36.383 1.00 28.84 190 ARG A C 1
ATOM 1535 O O . ARG A 1 190 ? 47.428 -35.889 -36.691 1.00 28.84 190 ARG A O 1
ATOM 1542 N N . LEU A 1 191 ? 47.784 -33.726 -36.835 1.00 26.91 191 LEU A N 1
ATOM 1543 C CA . LEU A 1 191 ? 48.416 -32.919 -37.904 1.00 26.91 191 LEU A CA 1
ATOM 1544 C C . LEU A 1 191 ? 48.394 -33.546 -39.323 1.00 26.91 191 LEU A C 1
ATOM 1546 O O . LEU A 1 191 ? 49.237 -34.378 -39.630 1.00 26.91 191 LEU A O 1
ATOM 1550 N N . ALA A 1 192 ? 47.528 -32.971 -40.180 1.00 27.75 192 ALA A N 1
ATOM 1551 C CA . ALA A 1 192 ? 47.853 -32.289 -41.455 1.00 27.75 192 ALA A CA 1
ATOM 1552 C C . ALA A 1 192 ? 47.375 -32.866 -42.823 1.00 27.75 192 ALA A C 1
ATOM 1554 O O . ALA A 1 192 ? 47.532 -34.045 -43.108 1.00 27.75 192 ALA A O 1
ATOM 1555 N N . LEU A 1 193 ? 46.936 -31.901 -43.668 1.00 27.14 193 LEU A N 1
ATOM 1556 C CA . LEU A 1 193 ? 46.883 -31.807 -45.156 1.00 27.14 193 LEU A CA 1
ATOM 1557 C C . LEU A 1 193 ? 45.765 -32.571 -45.912 1.00 27.14 193 LEU A C 1
ATOM 1559 O O . LEU A 1 193 ? 45.610 -33.771 -45.759 1.00 27.14 193 LEU A O 1
ATOM 1563 N N . GLN A 1 194 ? 44.834 -31.880 -46.606 1.00 26.03 194 GLN A N 1
ATOM 1564 C CA . GLN A 1 194 ? 44.901 -31.387 -48.015 1.00 26.03 194 GLN A CA 1
ATOM 1565 C C . GLN A 1 194 ? 45.257 -32.520 -49.001 1.00 26.03 194 GLN A C 1
ATOM 1567 O O . GLN A 1 194 ? 46.313 -33.113 -48.861 1.00 26.03 194 GLN A O 1
ATOM 1572 N N . GLN A 1 195 ? 44.477 -32.863 -50.038 1.00 29.36 195 GLN A N 1
ATOM 1573 C CA . GLN A 1 195 ? 44.000 -32.019 -51.153 1.00 29.36 195 GLN A CA 1
ATOM 1574 C C . GLN A 1 195 ? 43.043 -32.846 -52.099 1.00 29.36 195 GLN A C 1
ATOM 1576 O O . GLN A 1 195 ? 42.560 -33.878 -51.641 1.00 29.36 195 GLN A O 1
ATOM 1581 N N . PRO A 1 196 ? 42.662 -32.440 -53.342 1.00 37.12 196 PRO A N 1
ATOM 1582 C CA . PRO A 1 196 ? 41.275 -32.478 -53.837 1.00 37.12 196 PRO A CA 1
ATOM 1583 C C . PRO A 1 196 ? 41.001 -33.488 -54.981 1.00 37.12 196 PRO A C 1
ATOM 1585 O O . PRO A 1 196 ? 41.917 -34.045 -55.577 1.00 37.12 196 PRO A O 1
ATOM 1588 N N . GLY A 1 197 ? 39.727 -33.673 -55.354 1.00 27.45 197 GLY A N 1
ATOM 1589 C CA . GLY A 1 197 ? 39.323 -34.486 -56.512 1.00 27.45 197 GLY A CA 1
ATOM 1590 C C . GLY A 1 197 ? 37.974 -34.058 -57.101 1.00 27.45 197 GLY A C 1
ATOM 1591 O O . GLY A 1 197 ? 37.064 -33.678 -56.371 1.00 27.45 197 GLY A O 1
ATOM 1592 N N . ILE A 1 198 ? 37.892 -34.069 -58.431 1.00 30.41 198 ILE A N 1
ATOM 1593 C CA . ILE A 1 198 ? 36.958 -33.349 -59.310 1.00 30.41 198 ILE A CA 1
ATOM 1594 C C . ILE A 1 198 ? 35.789 -34.237 -59.802 1.00 30.41 198 ILE A C 1
ATOM 1596 O O . ILE A 1 198 ? 35.992 -35.401 -60.113 1.00 30.41 198 ILE A O 1
ATOM 1600 N N . ALA A 1 199 ? 34.612 -33.602 -59.911 1.00 28.86 199 ALA A N 1
ATOM 1601 C CA . ALA A 1 199 ? 33.447 -33.760 -60.810 1.00 28.86 199 ALA A CA 1
ATOM 1602 C C . ALA A 1 199 ? 32.878 -35.131 -61.260 1.00 28.86 199 ALA A C 1
ATOM 1604 O O . ALA A 1 199 ? 33.544 -35.954 -61.877 1.00 28.86 199 ALA A O 1
ATOM 1605 N N . GLY A 1 200 ? 31.542 -35.219 -61.161 1.00 27.39 200 GLY A N 1
ATOM 1606 C CA . GLY A 1 200 ? 30.645 -36.056 -61.971 1.00 27.39 200 GLY A CA 1
ATOM 1607 C C . GLY A 1 200 ? 29.164 -35.689 -61.705 1.00 27.39 200 GLY A C 1
ATOM 1608 O O . GLY A 1 200 ? 28.805 -35.610 -60.531 1.00 27.39 200 GLY A O 1
ATOM 1609 N N . PRO A 1 201 ? 28.311 -35.402 -62.716 1.00 41.00 201 PRO A N 1
ATOM 1610 C CA . PRO A 1 201 ? 26.995 -34.772 -62.524 1.00 41.00 201 PRO A CA 1
ATOM 1611 C C . PRO A 1 201 ? 25.805 -35.735 -62.692 1.00 41.00 201 PRO A C 1
ATOM 1613 O O . PRO A 1 201 ? 25.858 -36.598 -63.559 1.00 41.00 201 PRO A O 1
ATOM 1616 N N . SER A 1 202 ? 24.694 -35.499 -61.972 1.00 27.50 202 SER A N 1
ATOM 1617 C CA . SER A 1 202 ? 23.315 -35.710 -62.476 1.00 27.50 202 SER A CA 1
ATOM 1618 C C . SER A 1 202 ? 22.225 -35.397 -61.432 1.00 27.50 202 SER A C 1
ATOM 1620 O O . SER A 1 202 ? 22.125 -36.052 -60.401 1.00 27.50 202 SER A O 1
ATOM 1622 N N . SER A 1 203 ? 21.412 -34.386 -61.764 1.00 27.58 203 SER A N 1
ATOM 1623 C CA . SER A 1 203 ? 19.955 -34.227 -61.567 1.00 27.58 203 SER A CA 1
ATOM 1624 C C . SER A 1 203 ? 19.225 -34.904 -60.393 1.00 27.58 203 SER A C 1
ATOM 1626 O O . SER A 1 203 ? 19.046 -36.120 -60.387 1.00 27.58 203 SER A O 1
ATOM 1628 N N . SER A 1 204 ? 18.575 -34.090 -59.552 1.00 28.31 204 SER A N 1
ATOM 1629 C CA . SER A 1 204 ? 17.100 -33.962 -59.451 1.00 28.31 204 SER A CA 1
ATOM 1630 C C . SER A 1 204 ? 16.741 -33.076 -58.255 1.00 28.31 204 SER A C 1
ATOM 1632 O O . SER A 1 204 ? 17.372 -33.148 -57.205 1.00 28.31 204 SER A O 1
ATOM 1634 N N . GLY A 1 205 ? 15.782 -32.170 -58.444 1.00 28.86 205 GLY A N 1
ATOM 1635 C CA . GLY A 1 205 ? 15.526 -31.067 -57.524 1.00 28.86 205 GLY A CA 1
ATOM 1636 C C . GLY A 1 205 ? 14.827 -31.456 -56.225 1.00 28.86 205 GLY A C 1
ATOM 1637 O O . GLY A 1 205 ? 13.872 -32.214 -56.250 1.00 28.86 205 GLY A O 1
ATOM 1638 N N . VAL A 1 206 ? 15.260 -30.824 -55.133 1.00 29.39 206 VAL A N 1
ATOM 1639 C CA . VAL A 1 206 ? 14.440 -30.246 -54.056 1.00 29.39 206 VAL A CA 1
ATOM 1640 C C . VAL A 1 206 ? 15.287 -29.114 -53.469 1.00 29.39 206 VAL A C 1
ATOM 1642 O O . VAL A 1 206 ? 16.453 -29.322 -53.148 1.00 29.39 206 VAL A O 1
ATOM 1645 N N . VAL A 1 207 ? 14.736 -27.905 -53.368 1.00 30.98 207 VAL A N 1
ATOM 1646 C CA . VAL A 1 207 ? 15.385 -26.773 -52.688 1.00 30.98 207 VAL A CA 1
ATOM 1647 C C . VAL A 1 207 ? 15.338 -27.056 -51.182 1.00 30.98 207 VAL A C 1
ATOM 1649 O O . VAL A 1 207 ? 14.231 -27.101 -50.641 1.00 30.98 207 VAL A O 1
ATOM 1652 N N . PRO A 1 208 ? 16.459 -27.256 -50.465 1.00 30.92 208 PRO A N 1
ATOM 1653 C CA . PRO A 1 208 ? 16.398 -27.376 -49.019 1.00 30.92 208 PRO A CA 1
ATOM 1654 C C . PRO A 1 208 ? 16.246 -25.973 -48.434 1.00 30.92 208 PRO A C 1
ATOM 1656 O O . PRO A 1 208 ? 17.043 -25.077 -48.720 1.00 30.92 208 PRO A O 1
ATOM 1659 N N . LEU A 1 209 ? 15.227 -25.785 -47.595 1.00 31.88 209 LEU A N 1
ATOM 1660 C CA . LEU A 1 209 ? 15.199 -24.697 -46.624 1.00 31.88 209 LEU A CA 1
ATOM 1661 C C . LEU A 1 209 ? 16.505 -24.753 -45.820 1.00 31.88 209 LEU A C 1
ATOM 1663 O O . LEU A 1 209 ? 16.734 -25.689 -45.056 1.00 31.88 209 LEU A O 1
ATOM 1667 N N . LEU A 1 210 ? 17.371 -23.760 -46.026 1.00 32.44 210 LEU A N 1
ATOM 1668 C CA . LEU A 1 210 ? 18.558 -23.530 -45.213 1.00 32.44 210 LEU A CA 1
ATOM 1669 C C . LEU A 1 210 ? 18.102 -23.234 -43.781 1.00 32.44 210 LEU A C 1
ATOM 1671 O O . LEU A 1 210 ? 17.732 -22.109 -43.452 1.00 32.44 210 LEU A O 1
ATOM 1675 N N . VAL A 1 211 ? 18.127 -24.257 -42.929 1.00 31.61 211 VAL A N 1
ATOM 1676 C CA . VAL A 1 211 ? 18.165 -24.070 -41.479 1.00 31.61 211 VAL A CA 1
ATOM 1677 C C . VAL A 1 211 ? 19.483 -23.343 -41.186 1.00 31.61 211 VAL A C 1
ATOM 1679 O O . VAL A 1 211 ? 20.540 -23.863 -41.562 1.00 31.61 211 VAL A O 1
ATOM 1682 N N . PRO A 1 212 ? 19.476 -22.138 -40.585 1.00 35.41 212 PRO A N 1
ATOM 1683 C CA . PRO A 1 212 ? 20.717 -21.454 -40.260 1.00 35.41 212 PRO A CA 1
ATOM 1684 C C . PRO A 1 212 ? 21.502 -22.339 -39.292 1.00 35.41 212 PRO A C 1
ATOM 1686 O O . PRO A 1 212 ? 20.999 -22.675 -38.222 1.00 35.41 212 PRO A O 1
ATOM 1689 N N . LYS A 1 213 ? 22.730 -22.723 -39.658 1.00 32.06 213 LYS A N 1
ATOM 1690 C CA . LYS A 1 213 ? 23.690 -23.280 -38.701 1.00 32.06 213 LYS A CA 1
ATOM 1691 C C . LYS A 1 213 ? 23.904 -22.224 -37.617 1.00 32.06 213 LYS A C 1
ATOM 1693 O O . LYS A 1 213 ? 24.531 -21.199 -37.872 1.00 32.06 213 LYS A O 1
ATOM 1698 N N . THR A 1 214 ? 23.334 -22.448 -36.441 1.00 37.69 214 THR A N 1
ATOM 1699 C CA . THR A 1 214 ? 23.525 -21.619 -35.253 1.00 37.69 214 THR A CA 1
ATOM 1700 C C . THR A 1 214 ? 25.003 -21.675 -34.874 1.00 37.69 214 THR A C 1
ATOM 1702 O O . THR A 1 214 ? 25.532 -22.746 -34.578 1.00 37.69 214 THR A O 1
ATOM 1705 N N . GLU A 1 215 ? 25.703 -20.540 -34.936 1.00 39.62 215 GLU A N 1
ATOM 1706 C CA . GLU A 1 215 ? 27.077 -20.459 -34.441 1.00 39.62 215 GLU A CA 1
ATOM 1707 C C . GLU A 1 215 ? 27.108 -20.799 -32.934 1.00 39.62 215 GLU A C 1
ATOM 1709 O O . GLU A 1 215 ? 26.229 -20.355 -32.189 1.00 39.62 215 GLU A O 1
ATOM 1714 N N . PRO A 1 216 ? 28.121 -21.539 -32.443 1.00 35.50 216 PRO A N 1
ATOM 1715 C CA . PRO A 1 216 ? 28.209 -22.051 -31.065 1.00 35.50 216 PRO A CA 1
ATOM 1716 C C . PRO A 1 216 ? 28.415 -20.980 -29.962 1.00 35.50 216 PRO A C 1
ATOM 1718 O O . PRO A 1 216 ? 28.896 -21.281 -28.872 1.00 35.50 216 PRO A O 1
ATOM 1721 N N . GLY A 1 217 ? 28.056 -19.717 -30.217 1.00 45.72 217 GLY A N 1
ATOM 1722 C CA . GLY A 1 217 ? 28.112 -18.599 -29.266 1.00 45.72 217 GLY A CA 1
ATOM 1723 C C . GLY A 1 217 ? 26.752 -17.998 -28.882 1.00 45.72 217 GLY A C 1
ATOM 1724 O O . GLY A 1 217 ? 26.707 -17.146 -27.998 1.00 45.72 217 GLY A O 1
ATOM 1725 N N . VAL A 1 218 ? 25.650 -18.432 -29.510 1.00 54.12 218 VAL A N 1
ATOM 1726 C CA . VAL A 1 218 ? 24.320 -17.792 -29.392 1.00 54.12 218 VAL A CA 1
ATOM 1727 C C . VAL A 1 218 ? 23.667 -17.974 -28.015 1.00 54.12 218 VAL A C 1
ATOM 1729 O O . VAL A 1 218 ? 22.772 -17.206 -27.681 1.00 54.12 218 VAL A O 1
ATOM 1732 N N . VAL A 1 219 ? 24.148 -18.898 -27.179 1.00 59.62 219 VAL A N 1
ATOM 1733 C CA . VAL A 1 219 ? 23.566 -19.199 -25.853 1.00 59.62 219 VAL A CA 1
ATOM 1734 C C . VAL A 1 219 ? 24.267 -18.445 -24.709 1.00 59.62 219 VAL A C 1
ATOM 1736 O O . VAL A 1 219 ? 23.810 -18.452 -23.579 1.00 59.62 219 VAL A O 1
ATOM 1739 N N . LYS A 1 220 ? 25.369 -17.724 -24.964 1.00 75.38 220 LYS A N 1
ATOM 1740 C CA . LYS A 1 220 ? 26.085 -17.041 -23.871 1.00 75.38 220 LYS A CA 1
ATOM 1741 C C . LYS A 1 220 ? 25.272 -15.859 -23.303 1.00 75.38 220 LYS A C 1
ATOM 1743 O O . LYS A 1 220 ? 24.787 -15.045 -24.105 1.00 75.38 220 LYS A O 1
ATOM 1748 N N . PRO A 1 221 ? 25.182 -15.707 -21.966 1.00 81.31 221 PRO A N 1
ATOM 1749 C CA . PRO A 1 221 ? 24.560 -14.539 -21.344 1.00 81.31 221 PRO A CA 1
ATOM 1750 C C . PRO A 1 221 ? 25.336 -13.263 -21.684 1.00 81.31 221 PRO A C 1
ATOM 1752 O O . PRO A 1 221 ? 26.506 -13.313 -22.084 1.00 81.31 221 PRO A O 1
ATOM 1755 N N . ILE A 1 222 ? 24.680 -12.108 -21.574 1.00 85.50 222 ILE A N 1
ATOM 1756 C CA . ILE A 1 222 ? 25.338 -10.813 -21.787 1.00 85.50 222 ILE A CA 1
ATOM 1757 C C . ILE A 1 222 ? 26.354 -10.552 -20.663 1.00 85.50 222 ILE A C 1
ATOM 1759 O O . ILE A 1 222 ? 26.097 -10.835 -19.492 1.00 85.50 222 ILE A O 1
ATOM 1763 N N . ASP A 1 223 ? 27.512 -9.981 -21.013 1.00 87.19 223 ASP A N 1
ATOM 1764 C CA . ASP A 1 223 ? 28.561 -9.671 -20.041 1.00 87.19 223 ASP A CA 1
ATOM 1765 C C . ASP A 1 223 ? 28.041 -8.768 -18.916 1.00 87.19 223 ASP A C 1
ATOM 1767 O O . ASP A 1 223 ? 27.423 -7.719 -19.136 1.00 87.19 223 ASP A O 1
ATOM 1771 N N . ARG A 1 224 ? 28.396 -9.135 -17.683 1.00 86.12 224 ARG A N 1
ATOM 1772 C CA . ARG A 1 224 ? 27.954 -8.454 -16.460 1.00 86.12 224 ARG A CA 1
ATOM 1773 C C . ARG A 1 224 ? 28.197 -6.942 -16.478 1.00 86.12 224 ARG A C 1
ATOM 1775 O O . ARG A 1 224 ? 27.350 -6.184 -16.019 1.00 86.12 224 ARG A O 1
ATOM 1782 N N . VAL A 1 225 ? 29.319 -6.489 -17.039 1.00 90.19 225 VAL A N 1
ATOM 1783 C CA . VAL A 1 225 ? 29.669 -5.058 -17.120 1.00 90.19 225 VAL A CA 1
ATOM 1784 C C . VAL A 1 225 ? 28.614 -4.261 -17.898 1.00 90.19 225 VAL A C 1
ATOM 1786 O O . VAL A 1 225 ? 28.283 -3.130 -17.529 1.00 90.19 225 VAL A O 1
ATOM 1789 N N . HIS A 1 226 ? 28.063 -4.841 -18.967 1.00 91.12 226 HIS A N 1
ATOM 1790 C CA . HIS A 1 226 ? 27.020 -4.206 -19.772 1.00 91.12 226 HIS A CA 1
ATOM 1791 C C . HIS A 1 226 ? 25.693 -4.192 -19.027 1.00 91.12 226 HIS A C 1
ATOM 1793 O O . HIS A 1 226 ? 25.059 -3.140 -18.949 1.00 91.12 226 HIS A O 1
ATOM 1799 N N . THR A 1 227 ? 25.321 -5.318 -18.424 1.00 89.31 227 THR A N 1
ATOM 1800 C CA . THR A 1 227 ? 24.112 -5.442 -17.606 1.00 89.31 227 THR A CA 1
ATOM 1801 C C . THR A 1 227 ? 24.108 -4.450 -16.445 1.00 89.31 227 THR A C 1
ATOM 1803 O O . THR A 1 227 ? 23.169 -3.663 -16.312 1.00 89.31 227 THR A O 1
ATOM 1806 N N . ASP A 1 228 ? 25.185 -4.399 -15.657 1.00 91.62 228 ASP A N 1
ATOM 1807 C CA . ASP A 1 228 ? 25.323 -3.471 -14.533 1.00 91.62 228 ASP A CA 1
ATOM 1808 C C . ASP A 1 228 ? 25.212 -2.014 -15.015 1.00 91.62 228 ASP A C 1
ATOM 1810 O O . ASP A 1 228 ? 24.543 -1.194 -14.382 1.00 91.62 228 ASP A O 1
ATOM 1814 N N . SER A 1 229 ? 25.791 -1.676 -16.173 1.00 94.06 229 SER A N 1
ATOM 1815 C CA . SER A 1 229 ? 25.673 -0.338 -16.770 1.00 94.06 229 SER A CA 1
ATOM 1816 C C . SER A 1 229 ? 24.231 0.018 -17.154 1.00 94.06 229 SER A C 1
ATOM 1818 O O . SER A 1 229 ? 23.781 1.130 -16.866 1.00 94.06 229 SER A O 1
ATOM 1820 N N . VAL A 1 230 ? 23.484 -0.918 -17.750 1.00 94.56 230 VAL A N 1
ATOM 1821 C CA . VAL A 1 230 ? 22.074 -0.726 -18.138 1.00 94.56 230 VAL A CA 1
ATOM 1822 C C . VAL A 1 230 ? 21.175 -0.573 -16.912 1.00 94.56 230 VAL A C 1
ATOM 1824 O O . VAL A 1 230 ? 20.333 0.326 -16.870 1.00 94.56 230 VAL A O 1
ATOM 1827 N N . LEU A 1 231 ? 21.366 -1.397 -15.882 1.00 94.25 231 LEU A N 1
ATOM 1828 C CA . LEU A 1 231 ? 20.574 -1.310 -14.655 1.00 94.25 231 LEU A CA 1
ATOM 1829 C C . LEU A 1 231 ? 20.864 -0.014 -13.893 1.00 94.25 231 LEU A C 1
ATOM 1831 O O . LEU A 1 231 ? 19.934 0.693 -13.508 1.00 94.25 231 LEU A O 1
ATOM 1835 N N . ASN A 1 232 ? 22.137 0.367 -13.749 1.00 94.94 232 ASN A N 1
ATOM 1836 C CA . ASN A 1 232 ? 22.510 1.643 -13.132 1.00 94.94 232 ASN A CA 1
ATOM 1837 C C . ASN A 1 232 ? 22.013 2.853 -13.942 1.00 94.94 232 ASN A C 1
ATOM 1839 O O . ASN A 1 232 ? 21.645 3.875 -13.359 1.00 94.94 232 ASN A O 1
ATOM 1843 N N . PHE A 1 233 ? 21.976 2.745 -15.274 1.00 95.94 233 PHE A N 1
ATOM 1844 C CA . PHE A 1 233 ? 21.373 3.751 -16.144 1.00 95.94 233 PHE A CA 1
ATOM 1845 C C . PHE A 1 233 ? 19.885 3.934 -15.837 1.00 95.94 233 PHE A C 1
ATOM 1847 O O . PHE A 1 233 ? 19.462 5.049 -15.528 1.00 95.94 233 PHE A O 1
ATOM 1854 N N . LEU A 1 234 ? 19.107 2.846 -15.870 1.00 96.31 234 LEU A N 1
ATOM 1855 C CA . LEU A 1 234 ? 17.670 2.883 -15.596 1.00 96.31 234 LEU A CA 1
ATOM 1856 C C . LEU A 1 234 ? 17.386 3.422 -14.189 1.00 96.31 234 LEU A C 1
ATOM 1858 O O . LEU A 1 234 ? 16.477 4.233 -14.018 1.00 96.31 234 LEU A O 1
ATOM 1862 N N . LEU A 1 235 ? 18.191 3.016 -13.201 1.00 95.00 235 LEU A N 1
ATOM 1863 C CA . LEU A 1 235 ? 18.069 3.430 -11.804 1.00 95.00 235 LEU A CA 1
ATOM 1864 C C . LEU A 1 235 ? 18.243 4.945 -11.634 1.00 95.00 235 LEU A C 1
ATOM 1866 O O . LEU A 1 235 ? 17.432 5.596 -10.974 1.00 95.00 235 LEU A O 1
ATOM 1870 N N . ARG A 1 236 ? 19.267 5.524 -12.271 1.00 94.88 236 ARG A N 1
ATOM 1871 C CA . ARG A 1 236 ? 19.501 6.975 -12.252 1.00 94.88 236 ARG A CA 1
ATOM 1872 C C . ARG A 1 236 ? 18.448 7.734 -13.046 1.00 94.88 236 ARG A C 1
ATOM 1874 O O . ARG A 1 236 ? 17.926 8.729 -12.552 1.00 94.88 236 ARG A O 1
ATOM 1881 N N . LEU A 1 237 ? 18.123 7.267 -14.252 1.00 94.69 237 LEU A N 1
ATOM 1882 C CA . LEU A 1 237 ? 17.184 7.951 -15.136 1.00 94.69 237 LEU A CA 1
ATOM 1883 C C . LEU A 1 237 ? 15.778 8.011 -14.519 1.00 94.69 237 LEU A C 1
ATOM 1885 O O . LEU A 1 237 ? 15.140 9.062 -14.565 1.00 94.69 237 LEU A O 1
ATOM 1889 N N . ALA A 1 238 ? 15.328 6.933 -13.866 1.00 94.50 238 ALA A N 1
ATOM 1890 C CA . ALA A 1 238 ? 14.052 6.903 -13.147 1.00 94.50 238 ALA A CA 1
ATOM 1891 C C . ALA A 1 238 ? 13.909 8.067 -12.149 1.00 94.50 238 ALA A C 1
ATOM 1893 O O . ALA A 1 238 ? 12.823 8.621 -12.005 1.00 94.50 238 ALA A O 1
ATOM 1894 N N . CYS A 1 239 ? 15.008 8.477 -11.512 1.00 92.12 239 CYS A N 1
ATOM 1895 C CA . CYS A 1 239 ? 15.014 9.483 -10.450 1.00 92.12 239 CYS A CA 1
ATOM 1896 C C . CYS A 1 239 ? 15.475 10.878 -10.910 1.00 92.12 239 CYS A C 1
ATOM 1898 O O . CYS A 1 239 ? 15.716 11.740 -10.069 1.00 92.12 239 CYS A O 1
ATOM 1900 N N . GLN A 1 240 ? 15.663 11.098 -12.215 1.00 90.12 240 GLN A N 1
ATOM 1901 C CA . GLN A 1 240 ? 16.122 12.380 -12.777 1.00 90.12 240 GLN A CA 1
ATOM 1902 C C . GLN A 1 240 ? 15.190 12.946 -13.851 1.00 90.12 240 GLN A C 1
ATOM 1904 O O . GLN A 1 240 ? 15.297 14.120 -14.193 1.00 90.12 240 GLN A O 1
ATOM 1909 N N . VAL A 1 241 ? 14.303 12.119 -14.407 1.00 86.19 241 VAL A N 1
ATOM 1910 C CA . VAL A 1 241 ? 13.449 12.489 -15.546 1.00 86.19 241 VAL A CA 1
ATOM 1911 C C . VAL A 1 241 ? 12.117 13.101 -15.128 1.00 86.19 241 VAL A C 1
ATOM 1913 O O . VAL A 1 241 ? 11.425 13.654 -15.977 1.00 86.19 241 VAL A O 1
ATOM 1916 N N . ASN A 1 242 ? 11.747 13.039 -13.847 1.00 81.31 242 ASN A N 1
ATOM 1917 C CA . ASN A 1 242 ? 10.521 13.685 -13.405 1.00 81.31 242 ASN A CA 1
ATOM 1918 C C . ASN A 1 242 ? 10.716 15.208 -13.428 1.00 81.31 242 ASN A C 1
ATOM 1920 O O . ASN A 1 242 ? 11.612 15.725 -12.757 1.00 81.31 242 ASN A O 1
ATOM 1924 N N . ASP A 1 243 ? 9.909 15.921 -14.209 1.00 73.56 243 ASP A N 1
ATOM 1925 C CA . ASP A 1 243 ? 9.973 17.378 -14.286 1.00 73.56 243 ASP A CA 1
ATOM 1926 C C . ASP A 1 243 ? 9.350 17.989 -13.024 1.00 73.56 243 ASP A C 1
ATOM 1928 O O . ASP A 1 243 ? 8.300 17.554 -12.559 1.00 73.56 243 ASP A O 1
ATOM 1932 N N . ALA A 1 244 ? 9.973 19.031 -12.468 1.00 61.59 244 ALA A N 1
ATOM 1933 C CA . ALA A 1 244 ? 9.466 19.734 -11.282 1.00 61.59 244 ALA A CA 1
ATOM 1934 C C . ALA A 1 244 ? 8.250 20.642 -11.579 1.00 61.59 244 ALA A C 1
ATOM 1936 O O . ALA A 1 244 ? 7.883 21.472 -10.748 1.00 61.59 244 ALA A O 1
ATOM 1937 N N . ALA A 1 245 ? 7.665 20.548 -12.778 1.00 56.31 245 ALA A N 1
ATOM 1938 C CA . ALA A 1 245 ? 6.635 21.470 -13.230 1.00 56.31 245 ALA A CA 1
ATOM 1939 C C . ALA A 1 245 ? 5.345 21.310 -12.402 1.00 56.31 245 ALA A C 1
ATOM 1941 O O . ALA A 1 245 ? 4.908 20.181 -12.156 1.00 56.31 245 ALA A O 1
ATOM 1942 N N . PRO A 1 246 ? 4.716 22.421 -11.975 1.00 53.03 246 PRO A N 1
ATOM 1943 C CA . PRO A 1 246 ? 3.468 22.365 -11.234 1.00 53.03 246 PRO A CA 1
ATOM 1944 C C . PRO A 1 246 ? 2.383 21.732 -12.108 1.00 53.03 246 PRO A C 1
ATOM 1946 O O . PRO A 1 246 ? 2.217 22.094 -13.275 1.00 53.03 246 PRO A O 1
ATOM 1949 N N . ALA A 1 247 ? 1.644 20.780 -11.535 1.00 55.44 247 ALA A N 1
ATOM 1950 C CA . ALA A 1 247 ? 0.439 20.244 -12.150 1.00 55.44 247 ALA A CA 1
ATOM 1951 C C . ALA A 1 247 ? -0.460 21.417 -12.564 1.00 55.44 247 ALA A C 1
ATOM 1953 O O . ALA A 1 247 ? -0.786 22.272 -11.740 1.00 55.44 247 ALA A O 1
ATOM 1954 N N . ASN A 1 248 ? -0.818 21.484 -13.846 1.00 50.31 248 ASN A N 1
ATOM 1955 C CA . ASN A 1 248 ? -1.657 22.552 -14.368 1.00 50.31 248 ASN A CA 1
ATOM 1956 C C . ASN A 1 248 ? -3.020 22.487 -13.641 1.00 50.31 248 ASN A C 1
ATOM 1958 O O . ASN A 1 248 ? -3.697 21.459 -13.750 1.00 50.31 248 ASN A O 1
ATOM 1962 N N . PRO A 1 249 ? -3.441 23.521 -12.886 1.00 53.62 249 PRO A N 1
ATOM 1963 C CA . PRO A 1 249 ? -4.614 23.441 -12.006 1.00 53.62 249 PRO A CA 1
ATOM 1964 C C . PRO A 1 249 ? -5.935 23.203 -12.756 1.00 53.62 249 PRO A C 1
ATOM 1966 O O . PRO A 1 249 ? -6.917 22.789 -12.148 1.00 53.62 249 PRO A O 1
ATOM 1969 N N . ALA A 1 250 ? -5.954 23.404 -14.077 1.00 57.00 250 ALA A N 1
ATOM 1970 C CA . ALA A 1 250 ? -7.100 23.128 -14.940 1.00 57.00 250 ALA A CA 1
ATOM 1971 C C . ALA A 1 250 ? -7.277 21.639 -15.313 1.00 57.00 250 ALA A C 1
ATOM 1973 O O . ALA A 1 250 ? -8.331 21.279 -15.825 1.00 57.00 250 ALA A O 1
ATOM 1974 N N . ASN A 1 251 ? -6.273 20.775 -15.100 1.00 52.34 251 ASN A N 1
ATOM 1975 C CA . ASN A 1 251 ? -6.362 19.345 -15.427 1.00 52.34 251 ASN A CA 1
ATOM 1976 C C . ASN A 1 251 ? -5.378 18.494 -14.588 1.00 52.34 251 ASN A C 1
ATOM 1978 O O . ASN A 1 251 ? -4.290 18.151 -15.058 1.00 52.34 251 ASN A O 1
ATOM 1982 N N . PRO A 1 252 ? -5.746 18.094 -13.356 1.00 55.44 252 PRO A N 1
ATOM 1983 C CA . PRO A 1 252 ? -4.881 17.316 -12.459 1.00 55.44 252 PRO A CA 1
ATOM 1984 C C . PRO A 1 252 ? -4.642 15.849 -12.885 1.00 55.44 252 PRO A C 1
ATOM 1986 O O . PRO A 1 252 ? -3.934 15.127 -12.188 1.00 55.44 252 PRO A O 1
ATOM 1989 N N . ALA A 1 253 ? -5.217 15.388 -14.003 1.00 53.22 253 ALA A N 1
ATOM 1990 C CA . ALA A 1 253 ? -5.184 13.984 -14.433 1.00 53.22 253 ALA A CA 1
ATOM 1991 C C . ALA A 1 253 ? -4.126 13.646 -15.505 1.00 53.22 253 ALA A C 1
ATOM 1993 O O . ALA A 1 253 ? -3.946 12.471 -15.824 1.00 53.22 253 ALA A O 1
ATOM 1994 N N . ILE A 1 254 ? -3.427 14.631 -16.081 1.00 59.09 254 ILE A N 1
ATOM 1995 C CA . ILE A 1 254 ? -2.440 14.363 -17.138 1.00 59.09 254 ILE A CA 1
ATOM 1996 C C . ILE A 1 254 ? -1.070 14.125 -16.495 1.00 59.09 254 ILE A C 1
ATOM 1998 O O . ILE A 1 254 ? -0.373 15.065 -16.120 1.00 59.09 254 ILE A O 1
ATOM 2002 N N . THR A 1 255 ? -0.696 12.850 -16.363 1.00 69.12 255 THR A N 1
ATOM 2003 C CA . THR A 1 255 ? 0.648 12.412 -15.954 1.00 69.12 255 THR A CA 1
ATOM 2004 C C . THR A 1 255 ? 1.694 13.003 -16.897 1.00 69.12 255 THR A C 1
ATOM 2006 O O . THR A 1 255 ? 1.540 12.916 -18.119 1.00 69.12 255 THR A O 1
ATOM 2009 N N . SER A 1 256 ? 2.759 13.605 -16.357 1.00 82.50 256 SER A N 1
ATOM 2010 C CA . SER A 1 256 ? 3.771 14.239 -17.205 1.00 82.50 256 SER A CA 1
ATOM 2011 C C . SER A 1 256 ? 4.479 13.187 -18.080 1.00 82.50 256 SER A C 1
ATOM 2013 O O . SER A 1 256 ? 4.688 12.048 -17.643 1.00 82.50 256 SER A O 1
ATOM 2015 N N . PRO A 1 257 ? 4.884 13.524 -19.318 1.00 85.94 257 PRO A N 1
ATOM 2016 C CA . PRO A 1 257 ? 5.656 12.607 -20.158 1.00 85.94 257 PRO A CA 1
ATOM 2017 C C . PRO A 1 257 ? 6.940 12.094 -19.480 1.00 85.94 257 PRO A C 1
ATOM 2019 O O . PRO A 1 257 ? 7.326 10.940 -19.681 1.00 85.94 257 PRO A O 1
ATOM 2022 N N . GLY A 1 258 ? 7.571 12.921 -18.636 1.00 86.81 258 GLY A N 1
ATOM 2023 C CA . GLY A 1 258 ? 8.713 12.530 -17.810 1.00 86.81 258 GLY A CA 1
ATOM 2024 C C . GLY A 1 258 ? 8.353 11.517 -16.718 1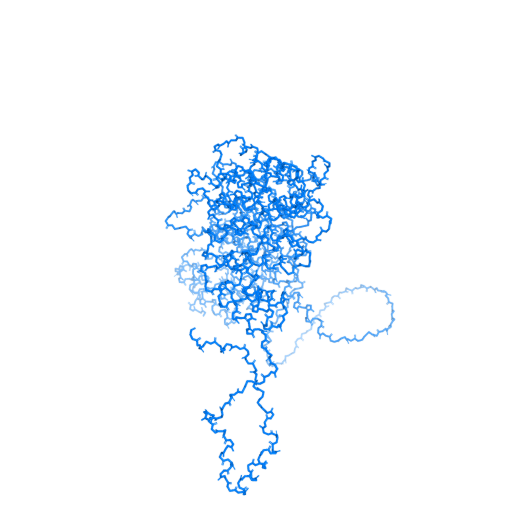.00 86.81 258 GLY A C 1
ATOM 2025 O O . GLY A 1 258 ? 9.055 10.521 -16.543 1.00 86.81 258 GLY A O 1
ATOM 2026 N N . GLU A 1 259 ? 7.222 11.696 -16.034 1.00 87.75 259 GLU A N 1
ATOM 2027 C CA . GLU A 1 259 ? 6.720 10.756 -15.023 1.00 87.75 259 GLU A CA 1
ATOM 2028 C C . GLU A 1 259 ? 6.351 9.394 -15.636 1.00 87.75 259 GLU A C 1
ATOM 2030 O O . GLU A 1 259 ? 6.700 8.349 -15.084 1.00 87.75 259 GLU A O 1
ATOM 2035 N N . LEU A 1 260 ? 5.732 9.377 -16.822 1.00 91.00 260 LEU A N 1
ATOM 2036 C CA . LEU A 1 260 ? 5.465 8.137 -17.563 1.00 91.00 260 LEU A CA 1
ATOM 2037 C C . LEU A 1 260 ? 6.759 7.392 -17.914 1.00 91.00 260 LEU A C 1
ATOM 2039 O O . LEU A 1 260 ? 6.830 6.166 -17.780 1.00 91.00 260 LEU A O 1
ATOM 2043 N N . LEU A 1 261 ? 7.793 8.124 -18.340 1.00 92.88 261 LEU A N 1
ATOM 2044 C CA . LEU A 1 261 ? 9.091 7.536 -18.655 1.00 92.88 261 LEU A CA 1
ATOM 2045 C C . LEU A 1 261 ? 9.796 7.015 -17.394 1.00 92.88 261 LEU A C 1
ATOM 2047 O O . LEU A 1 261 ? 10.313 5.899 -17.410 1.00 92.88 261 LEU A O 1
ATOM 2051 N N . SER A 1 262 ? 9.746 7.762 -16.287 1.00 94.19 262 SER A N 1
ATOM 2052 C CA . SER A 1 262 ? 10.239 7.320 -14.977 1.00 94.19 262 SER A CA 1
ATOM 2053 C C . SER A 1 262 ? 9.560 6.018 -14.534 1.00 94.19 262 SER A C 1
ATOM 2055 O O . SER A 1 262 ? 10.237 5.032 -14.227 1.00 94.19 262 SER A O 1
ATOM 2057 N N . ARG A 1 263 ? 8.225 5.948 -14.620 1.00 93.88 263 ARG A N 1
ATOM 2058 C CA . ARG A 1 263 ? 7.454 4.738 -14.307 1.00 93.88 263 ARG A CA 1
ATOM 2059 C C . ARG A 1 263 ? 7.858 3.553 -15.185 1.00 93.88 263 ARG A C 1
ATOM 2061 O O . ARG A 1 263 ? 7.986 2.439 -14.676 1.00 93.88 263 ARG A O 1
ATOM 2068 N N . ARG A 1 264 ? 8.101 3.775 -16.483 1.00 95.44 264 ARG A N 1
ATOM 2069 C CA . ARG A 1 264 ? 8.611 2.736 -17.397 1.00 95.44 264 ARG A CA 1
ATOM 2070 C C . ARG A 1 264 ? 9.978 2.219 -16.942 1.00 95.44 264 ARG A C 1
ATOM 2072 O O . ARG A 1 264 ? 10.155 1.004 -16.880 1.00 95.44 264 ARG A O 1
ATOM 2079 N N . CYS A 1 265 ? 10.904 3.097 -16.548 1.00 96.56 265 CYS A N 1
ATOM 2080 C CA . CYS A 1 265 ? 12.199 2.692 -15.987 1.00 96.56 265 CYS A CA 1
ATOM 2081 C C . CYS A 1 265 ? 12.034 1.820 -14.733 1.00 96.56 265 CYS A C 1
ATOM 2083 O O . CYS A 1 265 ? 12.674 0.777 -14.630 1.00 96.56 265 CYS A O 1
ATOM 2085 N N . VAL A 1 266 ? 11.142 2.199 -13.808 1.00 95.69 266 VAL A N 1
ATOM 2086 C CA . VAL A 1 266 ? 10.858 1.417 -12.590 1.00 95.69 266 VAL A CA 1
ATOM 2087 C C . VAL A 1 266 ? 10.304 0.028 -12.927 1.00 95.69 266 VAL A C 1
ATOM 2089 O O . VAL A 1 266 ? 10.724 -0.958 -12.324 1.00 95.69 266 VAL A O 1
ATOM 2092 N N . ILE A 1 267 ? 9.388 -0.083 -13.894 1.00 95.94 267 ILE A N 1
ATOM 2093 C CA . ILE A 1 267 ? 8.823 -1.376 -14.326 1.00 95.94 267 ILE A CA 1
ATOM 2094 C C . ILE A 1 267 ? 9.908 -2.276 -14.931 1.00 95.94 267 ILE A C 1
ATOM 2096 O O . ILE A 1 267 ? 9.976 -3.464 -14.604 1.00 95.94 267 ILE A O 1
ATOM 2100 N N . LEU A 1 268 ? 10.776 -1.715 -15.775 1.00 95.12 268 LEU A N 1
ATOM 2101 C CA . LEU A 1 268 ? 11.892 -2.451 -16.371 1.00 95.12 268 LEU A CA 1
ATOM 2102 C C . LEU A 1 268 ? 12.890 -2.914 -15.308 1.00 95.12 268 LEU A C 1
ATOM 2104 O O . LEU A 1 268 ? 13.268 -4.080 -15.318 1.00 95.12 268 LEU A O 1
ATOM 2108 N N . LEU A 1 269 ? 13.242 -2.056 -14.345 1.00 95.12 269 LEU A N 1
ATOM 2109 C CA . LEU A 1 269 ? 14.094 -2.425 -13.208 1.00 95.12 269 LEU A CA 1
ATOM 2110 C C . LEU A 1 269 ? 13.485 -3.558 -12.384 1.00 95.12 269 LEU A C 1
ATOM 2112 O O . LEU A 1 269 ? 14.171 -4.530 -12.100 1.00 95.12 269 LEU A O 1
ATOM 2116 N N . LYS A 1 270 ? 12.196 -3.474 -12.032 1.00 94.12 270 LYS A N 1
ATOM 2117 C CA . LYS A 1 270 ? 11.504 -4.540 -11.287 1.00 94.12 270 LYS A CA 1
ATOM 2118 C C . LYS A 1 270 ? 11.469 -5.858 -12.056 1.00 94.12 270 LYS A C 1
ATOM 2120 O O . LYS A 1 270 ? 11.526 -6.916 -11.442 1.00 94.12 270 LYS A O 1
ATOM 2125 N N . THR A 1 271 ? 11.363 -5.794 -13.382 1.00 92.88 271 THR A N 1
ATOM 2126 C CA . THR A 1 271 ? 11.391 -6.978 -14.250 1.00 92.88 271 THR A CA 1
ATOM 2127 C C . THR A 1 271 ? 12.787 -7.580 -14.300 1.00 92.88 271 THR A C 1
ATOM 2129 O O . THR A 1 271 ? 12.928 -8.783 -14.119 1.00 92.88 271 THR A O 1
ATOM 2132 N N . ALA A 1 272 ? 13.807 -6.745 -14.495 1.00 91.25 272 ALA A N 1
ATOM 2133 C CA . ALA A 1 272 ? 15.190 -7.179 -14.594 1.00 91.25 272 ALA A CA 1
ATOM 2134 C C . ALA A 1 272 ? 15.764 -7.650 -13.253 1.00 91.25 272 ALA A C 1
ATOM 2136 O O . ALA A 1 272 ? 16.621 -8.510 -13.236 1.00 91.25 272 ALA A O 1
ATOM 2137 N N . LEU A 1 273 ? 15.309 -7.121 -12.119 1.00 90.19 273 LEU A N 1
ATOM 2138 C CA . LEU A 1 273 ? 15.807 -7.490 -10.789 1.00 90.19 273 LEU A CA 1
ATOM 2139 C C . LEU A 1 273 ? 15.093 -8.709 -10.177 1.00 90.19 273 LEU A C 1
ATOM 2141 O O . LEU A 1 273 ? 15.215 -8.954 -8.978 1.00 90.19 273 LEU A O 1
ATOM 2145 N N . LYS A 1 274 ? 14.334 -9.469 -10.972 1.00 88.31 274 LYS A N 1
ATOM 2146 C CA . LYS A 1 274 ? 13.812 -10.771 -10.541 1.00 88.31 274 LYS A CA 1
ATOM 2147 C C . LYS A 1 274 ? 14.969 -11.775 -10.381 1.00 88.31 274 LYS A C 1
ATOM 2149 O O . LYS A 1 274 ? 15.934 -11.689 -11.139 1.00 88.31 274 LYS A O 1
ATOM 2154 N N . PRO A 1 275 ? 14.875 -12.719 -9.425 1.00 79.00 275 PRO A N 1
ATOM 2155 C CA . PRO A 1 275 ? 15.979 -13.618 -9.077 1.00 79.00 275 PRO A CA 1
ATOM 2156 C C . PRO A 1 275 ? 16.470 -14.481 -10.249 1.00 79.00 275 PRO A C 1
ATOM 2158 O O . PRO A 1 275 ? 17.652 -14.794 -10.295 1.00 79.00 275 PRO A O 1
ATOM 2161 N N . ASP A 1 276 ? 15.602 -14.784 -11.217 1.00 80.25 276 ASP A N 1
ATOM 2162 C CA . ASP A 1 276 ? 15.895 -15.722 -12.311 1.00 80.25 276 ASP A CA 1
ATOM 2163 C C . ASP A 1 276 ? 16.454 -15.054 -13.579 1.00 80.25 276 ASP A C 1
ATOM 2165 O O . ASP A 1 276 ? 16.629 -15.714 -14.597 1.00 80.25 276 ASP A O 1
ATOM 2169 N N . VAL A 1 277 ? 16.680 -13.734 -13.566 1.00 82.38 277 VAL A N 1
ATOM 2170 C CA . VAL A 1 277 ? 17.053 -12.988 -14.786 1.00 82.38 277 VAL A CA 1
ATOM 2171 C C . VAL A 1 277 ? 18.561 -12.890 -14.980 1.00 82.38 277 VAL A C 1
ATOM 2173 O O . VAL A 1 277 ? 19.020 -12.828 -16.113 1.00 82.38 277 VAL A O 1
ATOM 2176 N N . TRP A 1 278 ? 19.340 -12.852 -13.899 1.00 82.25 278 TRP A N 1
ATOM 2177 C CA . TRP A 1 278 ? 20.793 -12.707 -13.989 1.00 82.25 278 TRP A CA 1
ATOM 2178 C C . TRP A 1 278 ? 21.486 -13.822 -13.204 1.00 82.25 278 TRP A C 1
ATOM 2180 O O . TRP A 1 278 ? 21.133 -14.039 -12.044 1.00 82.25 278 TRP A O 1
ATOM 2190 N N . PRO A 1 279 ? 22.533 -14.464 -13.758 1.00 72.25 279 PRO A N 1
ATOM 2191 C CA . PRO A 1 279 ? 23.278 -15.521 -13.062 1.00 72.25 279 PRO A CA 1
ATOM 2192 C C . PRO A 1 279 ? 23.915 -15.072 -11.738 1.00 72.25 279 PRO A C 1
ATOM 2194 O O . PRO A 1 279 ? 24.202 -15.880 -10.857 1.00 72.25 279 PRO A O 1
ATOM 2197 N N . GLN A 1 280 ? 24.187 -13.773 -11.600 1.00 75.94 280 GLN A N 1
ATOM 2198 C CA . GLN A 1 280 ? 24.752 -13.161 -10.403 1.00 75.94 280 GLN A CA 1
ATOM 2199 C C . GLN A 1 280 ? 23.969 -11.904 -10.040 1.00 75.94 280 GLN A C 1
ATOM 2201 O O . GLN A 1 280 ? 23.433 -11.216 -10.906 1.00 75.94 280 GLN A O 1
ATOM 2206 N N . THR A 1 281 ? 23.961 -11.561 -8.752 1.00 78.00 281 THR A N 1
ATOM 2207 C CA . THR A 1 281 ? 23.334 -10.323 -8.280 1.00 78.00 281 THR A CA 1
ATOM 2208 C C . THR A 1 281 ? 24.037 -9.103 -8.892 1.00 78.00 281 THR A C 1
ATOM 2210 O O . THR A 1 281 ? 25.253 -8.973 -8.693 1.00 78.00 281 THR A O 1
ATOM 2213 N N . PRO A 1 282 ? 23.311 -8.212 -9.588 1.00 80.94 282 PRO A N 1
ATOM 2214 C CA . PRO A 1 282 ? 23.904 -7.051 -10.244 1.00 80.94 282 PRO A CA 1
ATOM 2215 C C . PRO A 1 282 ? 24.496 -6.053 -9.241 1.00 80.94 282 PRO A C 1
ATOM 2217 O O . PRO A 1 282 ? 23.998 -5.905 -8.121 1.00 80.94 282 PRO A O 1
ATOM 2220 N N . ASP A 1 283 ? 25.557 -5.354 -9.651 1.00 86.38 283 ASP A N 1
ATOM 2221 C CA . ASP A 1 283 ? 26.225 -4.336 -8.830 1.00 86.38 283 ASP A CA 1
ATOM 2222 C C . ASP A 1 283 ? 25.550 -2.963 -8.996 1.00 86.38 283 ASP A C 1
ATOM 2224 O O . ASP A 1 283 ? 25.813 -2.199 -9.933 1.00 86.38 283 ASP A O 1
ATOM 2228 N N . LEU A 1 284 ? 24.625 -2.649 -8.086 1.00 89.56 284 LEU A N 1
ATOM 2229 C CA . LEU A 1 284 ? 23.866 -1.398 -8.097 1.00 89.56 284 LEU A CA 1
ATOM 2230 C C . LEU A 1 284 ? 24.565 -0.314 -7.269 1.00 89.56 284 LEU A C 1
ATOM 2232 O O . LEU A 1 284 ? 24.728 -0.434 -6.056 1.00 89.56 284 LEU A O 1
ATOM 2236 N N . LYS A 1 285 ? 24.899 0.810 -7.909 1.00 90.69 285 LYS A N 1
ATOM 2237 C CA . LYS A 1 285 ? 25.554 1.960 -7.272 1.00 90.69 285 LYS A CA 1
ATOM 2238 C C . LYS A 1 285 ? 24.509 2.892 -6.667 1.00 90.69 285 LYS A C 1
ATOM 2240 O O . LYS A 1 285 ? 23.999 3.773 -7.358 1.00 90.69 285 LYS A O 1
ATOM 2245 N N . LEU A 1 286 ? 24.215 2.731 -5.376 1.00 92.50 286 LEU A N 1
ATOM 2246 C CA . LEU A 1 286 ? 23.137 3.469 -4.701 1.00 92.50 286 LEU A CA 1
ATOM 2247 C C . LEU A 1 286 ? 23.539 4.857 -4.174 1.00 92.50 286 LEU A C 1
ATOM 2249 O O . LEU A 1 286 ? 22.665 5.654 -3.866 1.00 92.50 286 LEU A O 1
ATOM 2253 N N . VAL A 1 287 ? 24.830 5.197 -4.136 1.00 93.19 287 VAL A N 1
ATOM 2254 C CA . VAL A 1 287 ? 25.360 6.434 -3.511 1.00 93.19 287 VAL A CA 1
ATOM 2255 C C . VAL A 1 287 ? 24.660 7.719 -3.974 1.00 93.19 287 VAL A C 1
ATOM 2257 O O . VAL A 1 287 ? 24.449 8.642 -3.193 1.00 93.19 287 VAL A O 1
ATOM 2260 N N . PHE A 1 288 ? 24.262 7.792 -5.248 1.00 93.19 288 PHE A N 1
ATOM 2261 C CA . PHE A 1 288 ? 23.603 8.980 -5.797 1.00 93.19 288 PHE A CA 1
ATOM 2262 C C . PHE A 1 288 ? 22.223 9.251 -5.171 1.00 93.19 288 PHE A C 1
ATOM 2264 O O . PHE A 1 288 ? 21.765 10.394 -5.214 1.00 93.19 288 PHE A O 1
ATOM 2271 N N . PHE A 1 289 ? 21.575 8.236 -4.583 1.00 95.38 289 PHE A N 1
ATOM 2272 C CA . PHE A 1 289 ? 20.316 8.409 -3.868 1.00 95.38 289 PHE A CA 1
ATOM 2273 C C . PHE A 1 289 ? 20.465 9.367 -2.692 1.00 95.38 289 PHE A C 1
ATOM 2275 O O . PHE A 1 289 ? 19.567 10.175 -2.498 1.00 95.38 289 PHE A O 1
ATOM 2282 N N . ASP A 1 290 ? 21.596 9.366 -1.974 1.00 94.38 290 ASP A N 1
ATOM 2283 C CA . ASP A 1 290 ? 21.819 10.290 -0.851 1.00 94.38 290 ASP A CA 1
ATOM 2284 C C . ASP A 1 290 ? 21.639 11.746 -1.302 1.00 94.38 290 ASP A C 1
ATOM 2286 O O . ASP A 1 290 ? 20.884 12.504 -0.701 1.00 94.38 290 ASP A O 1
ATOM 2290 N N . LYS A 1 291 ? 22.232 12.108 -2.448 1.00 94.38 291 LYS A N 1
ATOM 2291 C CA . LYS A 1 291 ? 22.109 13.451 -3.031 1.00 94.38 291 LYS A CA 1
ATOM 2292 C C . LYS A 1 291 ? 20.675 13.785 -3.455 1.00 94.38 291 LYS A C 1
ATOM 2294 O O . LYS A 1 291 ? 20.250 14.926 -3.297 1.00 94.38 291 LYS A O 1
ATOM 2299 N N . ILE A 1 292 ? 19.937 12.821 -4.011 1.00 94.00 292 ILE A N 1
ATOM 2300 C CA . ILE A 1 292 ? 18.533 13.026 -4.409 1.00 94.00 292 ILE A CA 1
ATOM 2301 C C . ILE A 1 292 ? 17.658 13.216 -3.174 1.00 94.00 292 ILE A C 1
ATOM 2303 O O . ILE A 1 292 ? 16.849 14.136 -3.139 1.00 94.00 292 ILE A O 1
ATOM 2307 N N . LEU A 1 293 ? 17.831 12.385 -2.151 1.00 95.69 293 LEU A N 1
ATOM 2308 C CA . LEU A 1 293 ? 17.050 12.457 -0.922 1.00 95.69 293 LEU A CA 1
ATOM 2309 C C . LEU A 1 293 ? 17.340 13.751 -0.150 1.00 95.69 293 LEU A C 1
ATOM 2311 O O . LEU A 1 293 ? 16.406 14.413 0.285 1.00 95.69 293 LEU A O 1
ATOM 2315 N N . LEU A 1 294 ? 18.604 14.185 -0.084 1.00 95.19 294 LEU A N 1
ATOM 2316 C CA . LEU A 1 294 ? 18.984 15.473 0.513 1.00 95.19 294 LEU A CA 1
ATOM 2317 C C . LEU A 1 294 ? 18.401 16.683 -0.205 1.00 95.19 294 LEU A C 1
ATOM 2319 O O . LEU A 1 294 ? 18.274 17.746 0.395 1.00 95.19 294 LEU A O 1
ATOM 2323 N N . SER A 1 295 ? 18.003 16.540 -1.472 1.00 93.50 295 SER A N 1
ATOM 2324 C CA . SER A 1 295 ? 17.347 17.638 -2.179 1.00 93.50 295 SER A CA 1
ATOM 2325 C C . SER A 1 295 ? 16.025 18.059 -1.529 1.00 93.50 295 SER A C 1
ATOM 2327 O O . SER A 1 295 ? 15.551 19.152 -1.819 1.00 93.50 295 SER A O 1
ATOM 2329 N N . VAL A 1 296 ? 15.460 17.259 -0.613 1.00 93.38 296 VAL A N 1
ATOM 2330 C CA . VAL A 1 296 ? 14.284 17.628 0.191 1.00 93.38 296 VAL A CA 1
ATOM 2331 C C . VAL A 1 296 ? 14.484 18.913 1.006 1.00 93.38 296 VAL A C 1
ATOM 2333 O O . VAL A 1 296 ? 13.509 19.609 1.263 1.00 93.38 296 VAL A O 1
ATOM 2336 N N . GLU A 1 297 ? 15.726 19.250 1.371 1.00 91.94 297 GLU A N 1
ATOM 2337 C CA . GLU A 1 297 ? 16.068 20.469 2.122 1.00 91.94 297 GLU A CA 1
ATOM 2338 C C . GLU A 1 297 ? 16.193 21.711 1.225 1.00 91.94 297 GLU A C 1
ATOM 2340 O O . GLU A 1 297 ? 16.292 22.837 1.711 1.00 91.94 297 GLU A O 1
ATOM 2345 N N . THR A 1 298 ? 16.205 21.528 -0.099 1.00 91.19 298 THR A N 1
ATOM 2346 C CA . THR A 1 298 ? 16.259 22.650 -1.043 1.00 91.19 298 THR A CA 1
ATOM 2347 C C . THR A 1 298 ? 14.918 23.392 -1.073 1.00 91.19 298 THR A C 1
ATOM 2349 O O . THR A 1 298 ? 13.882 22.778 -0.828 1.00 91.19 298 THR A O 1
ATOM 2352 N N . PRO A 1 299 ? 14.889 24.699 -1.404 1.00 85.50 299 PRO A N 1
ATOM 2353 C CA . PRO A 1 299 ? 13.653 25.488 -1.373 1.00 85.50 299 PRO A CA 1
ATOM 2354 C C . PRO A 1 299 ? 12.574 24.991 -2.349 1.00 85.50 299 PRO A C 1
ATOM 2356 O O . PRO A 1 299 ? 11.391 25.152 -2.073 1.00 85.50 299 PRO A O 1
ATOM 2359 N N . ASN A 1 300 ? 12.971 24.363 -3.463 1.00 86.19 300 ASN A N 1
ATOM 2360 C CA . ASN A 1 300 ? 12.066 23.800 -4.471 1.00 86.19 300 ASN A CA 1
ATOM 2361 C C . ASN A 1 300 ? 12.418 22.325 -4.737 1.00 86.19 300 ASN A C 1
ATOM 2363 O O . ASN A 1 300 ? 13.010 22.007 -5.776 1.00 86.19 300 ASN A O 1
ATOM 2367 N N . PRO A 1 301 ? 12.091 21.412 -3.805 1.00 88.25 301 PRO A N 1
ATOM 2368 C CA . PRO A 1 301 ? 12.461 20.013 -3.929 1.00 88.25 301 PRO A CA 1
ATOM 2369 C C . PRO A 1 301 ? 11.612 19.328 -5.004 1.00 88.25 301 PRO A C 1
ATOM 2371 O O . PRO A 1 301 ? 10.387 19.464 -5.047 1.00 88.25 301 PRO A O 1
ATOM 2374 N N . ASN A 1 302 ? 12.245 18.517 -5.854 1.00 90.19 302 ASN A N 1
ATOM 2375 C CA . ASN A 1 302 ? 11.512 17.679 -6.799 1.00 90.19 302 ASN A CA 1
ATOM 2376 C C . ASN A 1 302 ? 10.948 16.448 -6.074 1.00 90.19 302 ASN A C 1
ATOM 2378 O O . ASN A 1 302 ? 11.582 15.392 -6.000 1.00 90.19 302 ASN A O 1
ATOM 2382 N N . ILE A 1 303 ? 9.736 16.598 -5.537 1.00 90.75 303 ILE A N 1
ATOM 2383 C CA . ILE A 1 303 ? 9.046 15.556 -4.765 1.00 90.75 303 ILE A CA 1
ATOM 2384 C C . ILE A 1 303 ? 8.881 14.264 -5.578 1.00 90.75 303 ILE A C 1
ATOM 2386 O O . ILE A 1 303 ? 9.008 13.179 -5.021 1.00 90.75 303 ILE A O 1
ATOM 2390 N N . GLY A 1 304 ? 8.654 14.355 -6.893 1.00 91.06 304 GLY A N 1
ATOM 2391 C CA . GLY A 1 304 ? 8.488 13.186 -7.760 1.00 91.06 304 GLY A CA 1
ATOM 2392 C C . GLY A 1 304 ? 9.742 12.308 -7.838 1.00 91.06 304 GLY A C 1
ATOM 2393 O O . GLY A 1 304 ? 9.651 11.081 -7.730 1.00 91.06 304 GLY A O 1
ATOM 2394 N N . ASN A 1 305 ? 10.919 12.927 -7.958 1.00 92.62 305 ASN A N 1
ATOM 2395 C CA . ASN A 1 305 ? 12.202 12.219 -7.948 1.00 92.62 305 ASN A CA 1
ATOM 2396 C C . ASN A 1 305 ? 12.495 11.584 -6.580 1.00 92.62 305 ASN A C 1
ATOM 2398 O O . ASN A 1 305 ? 12.921 10.430 -6.521 1.00 92.62 305 ASN A O 1
ATOM 2402 N N . ILE A 1 306 ? 12.213 12.301 -5.485 1.00 94.56 306 ILE A N 1
ATOM 2403 C CA . ILE A 1 306 ? 12.387 11.789 -4.115 1.00 94.56 306 ILE A CA 1
ATOM 2404 C C . ILE A 1 306 ? 11.458 10.592 -3.866 1.00 94.56 306 ILE A C 1
ATOM 2406 O O . ILE A 1 306 ? 11.902 9.558 -3.371 1.00 94.56 306 ILE A O 1
ATOM 2410 N N . CYS A 1 307 ? 10.183 10.687 -4.254 1.00 94.81 307 CYS A N 1
ATOM 2411 C CA . CYS A 1 307 ? 9.228 9.589 -4.115 1.00 94.81 307 CYS A CA 1
ATOM 2412 C C . CYS A 1 307 ? 9.673 8.345 -4.895 1.00 94.81 307 CYS A C 1
ATOM 2414 O O . CYS A 1 307 ? 9.733 7.254 -4.330 1.00 94.81 307 CYS A O 1
ATOM 2416 N N . THR A 1 308 ? 10.067 8.517 -6.159 1.00 95.19 308 THR A N 1
ATOM 2417 C CA . THR A 1 308 ? 10.559 7.411 -6.999 1.00 95.19 308 THR A CA 1
ATOM 2418 C C . THR A 1 308 ? 11.785 6.741 -6.376 1.00 95.19 308 THR A C 1
ATOM 2420 O O . THR A 1 308 ? 11.885 5.513 -6.351 1.00 95.19 308 THR A O 1
ATOM 2423 N N . ALA A 1 309 ? 12.699 7.537 -5.814 1.00 96.00 309 ALA A N 1
ATOM 2424 C CA . ALA A 1 309 ? 13.868 7.029 -5.113 1.00 96.00 309 ALA A CA 1
ATOM 2425 C C . ALA A 1 309 ? 13.505 6.174 -3.892 1.00 96.00 309 ALA A C 1
ATOM 2427 O O . ALA A 1 309 ? 14.020 5.066 -3.742 1.00 96.00 309 ALA A O 1
ATOM 2428 N N . LEU A 1 310 ? 12.589 6.647 -3.045 1.00 96.69 310 LEU A N 1
ATOM 2429 C CA . LEU A 1 310 ? 12.145 5.908 -1.861 1.00 96.69 310 LEU A CA 1
ATOM 2430 C C . LEU A 1 310 ? 11.400 4.613 -2.219 1.00 96.69 310 LEU A C 1
ATOM 2432 O O . LEU A 1 310 ? 11.605 3.585 -1.568 1.00 96.69 310 LEU A O 1
ATOM 2436 N N . GLU A 1 311 ? 10.578 4.626 -3.269 1.00 95.81 311 GLU A N 1
ATOM 2437 C CA . GLU A 1 311 ? 9.904 3.425 -3.776 1.00 95.81 311 GLU A CA 1
ATOM 2438 C C . GLU A 1 311 ? 10.902 2.375 -4.275 1.00 95.81 311 GLU A C 1
ATOM 2440 O O . GLU A 1 311 ? 10.777 1.190 -3.948 1.00 95.81 311 GLU A O 1
ATOM 2445 N N . LEU A 1 312 ? 11.914 2.805 -5.035 1.00 95.44 312 LEU A N 1
ATOM 2446 C CA . LEU A 1 312 ? 12.976 1.928 -5.520 1.00 95.44 312 LEU A CA 1
ATOM 2447 C C . LEU A 1 312 ? 13.803 1.363 -4.365 1.00 95.44 312 LEU A C 1
ATOM 2449 O O . LEU A 1 312 ? 14.006 0.154 -4.323 1.00 95.44 312 LEU A O 1
ATOM 2453 N N . LEU A 1 313 ? 14.208 2.182 -3.390 1.00 96.00 313 LEU A N 1
ATOM 2454 C CA . LEU A 1 313 ? 14.919 1.704 -2.197 1.00 96.00 313 LEU A CA 1
ATOM 2455 C C . LEU A 1 313 ? 14.090 0.672 -1.416 1.00 96.00 313 LEU A C 1
ATOM 2457 O O . LEU A 1 313 ? 14.610 -0.371 -1.024 1.00 96.00 313 LEU A O 1
ATOM 2461 N N . THR A 1 314 ? 12.783 0.901 -1.261 1.00 96.62 314 THR A N 1
ATOM 2462 C CA . THR A 1 314 ? 11.874 -0.044 -0.584 1.00 96.62 314 THR A CA 1
ATOM 2463 C C . THR A 1 314 ? 11.755 -1.369 -1.342 1.00 96.62 314 THR A C 1
ATOM 2465 O O . THR A 1 314 ? 11.707 -2.450 -0.739 1.00 96.62 314 THR A O 1
ATOM 2468 N N . PHE A 1 315 ? 11.718 -1.313 -2.676 1.00 95.25 315 PHE A N 1
ATOM 2469 C CA . PHE A 1 315 ? 11.748 -2.502 -3.523 1.00 95.25 315 PHE A CA 1
ATOM 2470 C C . PHE A 1 315 ? 13.078 -3.255 -3.378 1.00 95.25 315 PHE A C 1
ATOM 2472 O O . PHE A 1 315 ? 13.058 -4.457 -3.110 1.00 95.25 315 PHE A O 1
ATOM 2479 N N . LEU A 1 316 ? 14.209 -2.547 -3.450 1.00 93.38 316 LEU A N 1
ATOM 2480 C CA . LEU A 1 316 ? 15.558 -3.110 -3.351 1.00 93.38 316 LEU A CA 1
ATOM 2481 C C . LEU A 1 316 ? 15.809 -3.842 -2.027 1.00 93.38 316 LEU A C 1
ATOM 2483 O O . LEU A 1 316 ? 16.447 -4.890 -2.045 1.00 93.38 316 LEU A O 1
ATOM 2487 N N . LEU A 1 317 ? 15.216 -3.394 -0.911 1.00 93.25 317 LEU A N 1
ATOM 2488 C CA . LEU A 1 317 ? 15.244 -4.136 0.362 1.00 93.25 317 LEU A CA 1
ATOM 2489 C C . LEU A 1 317 ? 14.682 -5.567 0.264 1.00 93.25 317 LEU A C 1
ATOM 2491 O O . LEU A 1 317 ? 14.941 -6.378 1.141 1.00 93.25 317 LEU A O 1
ATOM 2495 N N . GLY A 1 318 ? 13.852 -5.873 -0.741 1.00 91.62 318 GLY A N 1
ATOM 2496 C CA . GLY A 1 318 ? 13.310 -7.221 -0.960 1.00 91.62 318 GLY A CA 1
ATOM 2497 C C . GLY A 1 318 ? 14.099 -8.071 -1.950 1.00 91.62 318 GLY A C 1
ATOM 2498 O O . GLY A 1 318 ? 13.790 -9.246 -2.085 1.00 91.62 318 GLY A O 1
ATOM 2499 N N . VAL A 1 319 ? 15.060 -7.478 -2.659 1.00 90.25 319 VAL A N 1
ATOM 2500 C CA . VAL A 1 319 ? 15.834 -8.148 -3.715 1.00 90.25 319 VAL A CA 1
ATOM 2501 C C . VAL A 1 319 ? 17.288 -8.342 -3.294 1.00 90.25 319 VAL A C 1
ATOM 2503 O O . VAL A 1 319 ? 17.894 -9.366 -3.593 1.00 90.25 319 VAL A O 1
ATOM 2506 N N . MET A 1 320 ? 17.866 -7.352 -2.614 1.00 89.94 320 MET A N 1
ATOM 2507 C CA . MET A 1 320 ? 19.272 -7.358 -2.223 1.00 89.94 320 MET A CA 1
ATOM 2508 C C . MET A 1 320 ? 19.522 -8.263 -1.014 1.00 89.94 320 MET A C 1
ATOM 2510 O O . MET A 1 320 ? 18.661 -8.433 -0.149 1.00 89.94 320 MET A O 1
ATOM 2514 N N . LYS A 1 321 ? 20.741 -8.806 -0.923 1.00 90.25 321 LYS A N 1
ATOM 2515 C CA . LYS A 1 321 ? 21.192 -9.565 0.253 1.00 90.25 321 LYS A CA 1
ATOM 2516 C C . LYS A 1 321 ? 21.407 -8.637 1.452 1.00 90.25 321 LYS A C 1
ATOM 2518 O O . LYS A 1 321 ? 21.701 -7.452 1.277 1.00 90.25 321 LYS A O 1
ATOM 2523 N N . LYS A 1 322 ? 21.309 -9.172 2.674 1.00 91.69 322 LYS A N 1
ATOM 2524 C CA . LYS A 1 322 ? 21.397 -8.381 3.916 1.00 91.69 322 LYS A CA 1
ATOM 2525 C C . LYS A 1 322 ? 22.707 -7.593 4.022 1.00 91.69 322 LYS A C 1
ATOM 2527 O O . LYS A 1 322 ? 22.675 -6.420 4.380 1.00 91.69 322 LYS A O 1
ATOM 2532 N N . GLU A 1 323 ? 23.832 -8.190 3.639 1.00 90.50 323 GLU A N 1
ATOM 2533 C CA . GLU A 1 323 ? 25.160 -7.565 3.697 1.00 90.50 323 GLU A CA 1
ATOM 2534 C C . GLU A 1 323 ? 25.257 -6.367 2.740 1.00 90.50 323 GLU A C 1
ATOM 2536 O O . GLU A 1 323 ? 25.764 -5.302 3.094 1.00 90.50 323 GLU A O 1
ATOM 2541 N N . GLN A 1 324 ? 24.701 -6.511 1.530 1.00 90.06 324 GLN A N 1
ATOM 2542 C CA . GLN A 1 324 ? 24.656 -5.431 0.543 1.00 90.06 324 GLN A CA 1
ATOM 2543 C C . GLN A 1 324 ? 23.749 -4.286 1.001 1.00 90.06 324 GLN A C 1
ATOM 2545 O O . GLN A 1 324 ? 24.052 -3.122 0.729 1.00 90.06 324 GLN A O 1
ATOM 2550 N N . ILE A 1 325 ? 22.642 -4.598 1.684 1.00 92.81 325 ILE A N 1
ATOM 2551 C CA . ILE A 1 325 ? 21.745 -3.584 2.241 1.00 92.81 325 ILE A CA 1
ATOM 2552 C C . ILE A 1 325 ? 22.491 -2.750 3.283 1.00 92.81 325 ILE A C 1
ATOM 2554 O O . ILE A 1 325 ? 22.491 -1.528 3.162 1.00 92.81 325 ILE A O 1
ATOM 2558 N N . LEU A 1 326 ? 23.174 -3.382 4.244 1.00 92.81 326 LEU A N 1
ATOM 2559 C CA . LEU A 1 326 ? 23.928 -2.677 5.289 1.00 92.81 326 LEU A CA 1
ATOM 2560 C C . LEU A 1 326 ? 24.992 -1.744 4.695 1.00 92.81 326 LEU A C 1
ATOM 2562 O O . LEU A 1 326 ? 25.019 -0.555 5.013 1.00 92.81 326 LEU A O 1
ATOM 2566 N N . MET A 1 327 ? 25.805 -2.247 3.758 1.00 91.81 327 MET A N 1
ATOM 2567 C CA . MET A 1 327 ? 26.857 -1.458 3.108 1.00 91.81 327 MET A CA 1
ATOM 2568 C C . MET A 1 327 ? 26.302 -0.225 2.380 1.00 91.81 327 MET A C 1
ATOM 2570 O O . MET A 1 327 ? 26.857 0.869 2.497 1.00 91.81 327 MET A O 1
ATOM 2574 N N . ASN A 1 328 ? 25.206 -0.386 1.633 1.00 91.88 328 ASN A N 1
ATOM 2575 C CA . ASN A 1 328 ? 24.614 0.720 0.887 1.00 91.88 328 ASN A CA 1
ATOM 2576 C C . ASN A 1 328 ? 23.875 1.704 1.800 1.00 91.88 328 ASN A C 1
ATOM 2578 O O . ASN A 1 328 ? 24.069 2.911 1.675 1.00 91.88 328 ASN A O 1
ATOM 2582 N N . PHE A 1 329 ? 23.053 1.219 2.736 1.00 93.75 329 PHE A N 1
ATOM 2583 C CA . PHE A 1 329 ? 22.272 2.085 3.622 1.00 93.75 329 PHE A CA 1
ATOM 2584 C C . PHE A 1 329 ? 23.157 2.898 4.562 1.00 93.75 329 PHE A C 1
ATOM 2586 O O . PHE A 1 329 ? 22.793 4.036 4.851 1.00 93.75 329 PHE A O 1
ATOM 2593 N N . LYS A 1 330 ? 24.353 2.403 4.921 1.00 94.00 330 LYS A N 1
ATOM 2594 C CA . LYS A 1 330 ? 25.367 3.181 5.650 1.00 94.00 330 LYS A CA 1
ATOM 2595 C C . LYS A 1 330 ? 25.644 4.535 4.993 1.00 94.00 330 LYS A C 1
ATOM 2597 O O . LYS A 1 330 ? 25.794 5.531 5.695 1.00 94.00 330 LYS A O 1
ATOM 2602 N N . GLN A 1 331 ? 25.688 4.576 3.660 1.00 93.06 331 GLN A N 1
ATOM 2603 C CA . GLN A 1 331 ? 25.989 5.780 2.879 1.00 93.06 331 GLN A CA 1
ATOM 2604 C C . GLN A 1 331 ? 24.761 6.667 2.623 1.00 93.06 331 GLN A C 1
ATOM 2606 O O . GLN A 1 331 ? 24.920 7.821 2.240 1.00 93.06 331 GLN A O 1
ATOM 2611 N N . LEU A 1 332 ? 23.546 6.148 2.833 1.00 95.00 332 LEU A N 1
ATOM 2612 C CA . LEU A 1 332 ? 22.281 6.847 2.566 1.00 95.00 332 LEU A CA 1
ATOM 2613 C C . LEU A 1 332 ? 21.662 7.494 3.813 1.00 95.00 332 LEU A C 1
ATOM 2615 O O . LEU A 1 332 ? 20.623 8.147 3.714 1.00 95.00 332 LEU A O 1
ATOM 2619 N N . GLN A 1 333 ? 22.256 7.298 4.996 1.00 93.50 333 GLN A N 1
ATOM 2620 C CA . GLN A 1 333 ? 21.650 7.702 6.271 1.00 93.50 333 GLN A CA 1
ATOM 2621 C C . GLN A 1 333 ? 21.372 9.204 6.351 1.00 93.50 333 GLN A C 1
ATOM 2623 O O . GLN A 1 333 ? 20.369 9.601 6.938 1.00 93.50 333 GLN A O 1
ATOM 2628 N N . ARG A 1 334 ? 22.219 10.037 5.735 1.00 94.25 334 ARG A N 1
ATOM 2629 C CA . ARG A 1 334 ? 22.071 11.496 5.757 1.00 94.25 334 ARG A CA 1
ATOM 2630 C C . ARG A 1 334 ? 20.824 11.936 4.983 1.00 94.25 334 ARG A C 1
ATOM 2632 O O . ARG A 1 334 ? 19.970 12.614 5.544 1.00 94.25 334 ARG A O 1
ATOM 2639 N N . GLY A 1 335 ? 20.674 11.502 3.731 1.00 94.31 335 GLY A N 1
ATOM 2640 C CA . GLY A 1 335 ? 19.494 11.803 2.920 1.00 94.31 335 GLY A CA 1
ATOM 2641 C C . GLY A 1 335 ? 18.212 11.158 3.435 1.00 94.31 335 GLY A C 1
ATOM 2642 O O . GLY A 1 335 ? 17.155 11.788 3.400 1.00 94.31 335 GLY A O 1
ATOM 2643 N N . LEU A 1 336 ? 18.292 9.941 3.980 1.00 96.25 336 LEU A N 1
ATOM 2644 C CA . LEU A 1 336 ? 17.154 9.315 4.656 1.00 96.25 336 LEU A CA 1
ATOM 2645 C C . LEU A 1 336 ? 16.740 10.099 5.908 1.00 96.25 336 LEU A C 1
ATOM 2647 O O . LEU A 1 336 ? 15.547 10.311 6.109 1.00 96.25 336 LEU A O 1
ATOM 2651 N N . GLY A 1 337 ? 17.701 10.582 6.700 1.00 94.81 337 GLY A N 1
ATOM 2652 C CA . GLY A 1 337 ? 17.457 11.445 7.856 1.00 94.81 337 GLY A CA 1
ATOM 2653 C C . GLY A 1 337 ? 16.688 12.716 7.490 1.00 94.81 337 GLY A C 1
ATOM 2654 O O . GLY A 1 337 ? 15.672 13.009 8.116 1.00 94.81 337 GLY A O 1
ATOM 2655 N N . ALA A 1 338 ? 17.098 13.404 6.420 1.00 95.38 338 ALA A N 1
ATOM 2656 C CA . ALA A 1 338 ? 16.397 14.586 5.908 1.00 95.38 338 ALA A CA 1
ATOM 2657 C C . ALA A 1 338 ? 14.967 14.275 5.416 1.00 95.38 338 ALA A C 1
ATOM 2659 O O . ALA A 1 338 ? 14.046 15.077 5.560 1.00 95.38 338 ALA A O 1
ATOM 2660 N N . CYS A 1 339 ? 14.739 13.085 4.853 1.00 95.94 339 CYS A N 1
ATOM 2661 C CA . CYS A 1 339 ? 13.396 12.667 4.444 1.00 95.94 339 CYS A CA 1
ATOM 2662 C C . CYS A 1 339 ? 12.497 12.296 5.635 1.00 95.94 339 CYS A C 1
ATOM 2664 O O . CYS A 1 339 ? 11.287 12.504 5.561 1.00 95.94 339 CYS A O 1
ATOM 2666 N N . ILE A 1 340 ? 13.064 11.769 6.729 1.00 95.56 340 ILE A N 1
ATOM 2667 C CA . ILE A 1 340 ? 12.338 11.457 7.974 1.00 95.56 340 ILE A CA 1
ATOM 2668 C C . ILE A 1 340 ? 11.794 12.734 8.631 1.00 95.56 340 ILE A C 1
ATOM 2670 O O . ILE A 1 340 ? 10.700 12.708 9.192 1.00 95.56 340 ILE A O 1
ATOM 2674 N N . THR A 1 341 ? 12.522 13.850 8.540 1.00 92.88 341 THR A N 1
ATOM 2675 C CA . THR A 1 341 ? 12.111 15.160 9.077 1.00 92.88 341 THR A CA 1
ATOM 2676 C C . THR A 1 341 ? 11.214 15.963 8.130 1.00 92.88 341 THR A C 1
ATOM 2678 O O . THR A 1 341 ? 10.779 17.061 8.478 1.00 92.88 341 THR A O 1
ATOM 2681 N N . SER A 1 342 ? 10.910 15.439 6.938 1.00 92.62 342 SER A N 1
ATOM 2682 C CA . SER A 1 342 ? 10.085 16.130 5.946 1.00 92.62 342 SER A CA 1
ATOM 2683 C C . SER A 1 342 ? 8.648 16.338 6.433 1.00 92.62 342 SER A C 1
ATOM 2685 O O . SER A 1 342 ? 8.054 15.470 7.067 1.00 92.62 342 SER A O 1
ATOM 2687 N N . THR A 1 343 ? 8.043 17.464 6.053 1.00 90.00 343 THR A N 1
ATOM 2688 C CA . THR A 1 343 ? 6.621 17.765 6.295 1.00 90.00 343 THR A CA 1
ATOM 2689 C C . THR A 1 343 ? 5.703 17.259 5.177 1.00 90.00 343 THR A C 1
ATOM 2691 O O . THR A 1 343 ? 4.478 17.299 5.304 1.00 90.00 343 THR A O 1
ATOM 2694 N N . ASN A 1 344 ? 6.260 16.763 4.066 1.00 92.25 344 ASN A N 1
ATOM 2695 C CA . ASN A 1 344 ? 5.470 16.313 2.926 1.00 92.25 344 ASN A CA 1
ATOM 2696 C C . ASN A 1 344 ? 4.845 14.932 3.187 1.00 92.25 344 ASN A C 1
ATOM 2698 O O . ASN A 1 344 ? 5.542 13.920 3.292 1.00 92.25 344 ASN A O 1
ATOM 2702 N N . ALA A 1 345 ? 3.511 14.864 3.196 1.00 91.88 345 ALA A N 1
ATOM 2703 C CA . ALA A 1 345 ? 2.779 13.633 3.490 1.00 91.88 345 ALA A CA 1
ATOM 2704 C C . ALA A 1 345 ? 3.097 12.458 2.541 1.00 91.88 345 ALA A C 1
ATOM 2706 O O . ALA A 1 345 ? 3.048 11.305 2.974 1.00 91.88 345 ALA A O 1
ATOM 2707 N N . LYS A 1 346 ? 3.433 12.712 1.264 1.00 94.06 346 LYS A N 1
ATOM 2708 C CA . LYS A 1 346 ? 3.815 11.648 0.314 1.00 94.06 346 LYS A CA 1
ATOM 2709 C C . LYS A 1 346 ? 5.164 11.033 0.691 1.00 94.06 346 LYS A C 1
ATOM 2711 O O . LYS A 1 346 ? 5.281 9.811 0.720 1.00 94.06 346 LYS A O 1
ATOM 2716 N N . ILE A 1 347 ? 6.148 11.868 1.036 1.00 95.88 347 ILE A N 1
ATOM 2717 C CA . ILE A 1 347 ? 7.478 11.421 1.482 1.00 95.88 347 ILE A CA 1
ATOM 2718 C C . ILE A 1 347 ? 7.352 10.619 2.780 1.00 95.88 347 ILE A C 1
ATOM 2720 O O . ILE A 1 347 ? 7.854 9.500 2.849 1.00 95.88 347 ILE A O 1
ATOM 2724 N N . ILE A 1 348 ? 6.602 11.129 3.765 1.00 95.38 348 ILE A N 1
ATOM 2725 C CA . ILE A 1 348 ? 6.375 10.454 5.054 1.00 95.38 348 ILE A CA 1
ATOM 2726 C C . ILE A 1 348 ? 5.789 9.048 4.857 1.00 95.38 348 ILE A C 1
ATOM 2728 O O . ILE A 1 348 ? 6.252 8.094 5.479 1.00 95.38 348 ILE A O 1
ATOM 2732 N N . LYS A 1 349 ? 4.788 8.887 3.978 1.00 95.88 349 LYS A N 1
ATOM 2733 C CA . LYS A 1 349 ? 4.172 7.575 3.701 1.00 95.88 349 LYS A CA 1
ATOM 2734 C C . LYS A 1 349 ? 5.167 6.580 3.095 1.00 95.88 349 LYS A C 1
ATOM 2736 O O . LYS A 1 349 ? 5.153 5.407 3.467 1.00 95.88 349 LYS A O 1
ATOM 2741 N N . LEU A 1 350 ? 6.040 7.036 2.197 1.00 97.50 350 LEU A N 1
ATOM 2742 C CA . LEU A 1 350 ? 7.071 6.190 1.589 1.00 97.50 350 LEU A CA 1
ATOM 2743 C C . LEU A 1 350 ? 8.193 5.849 2.574 1.00 97.50 350 LEU A C 1
ATOM 2745 O O . LEU A 1 350 ? 8.601 4.693 2.644 1.00 97.50 350 LEU A O 1
ATOM 2749 N N . ILE A 1 351 ? 8.633 6.813 3.387 1.00 97.06 351 ILE A N 1
ATOM 2750 C CA . ILE A 1 351 ? 9.588 6.577 4.477 1.00 97.06 351 ILE A CA 1
ATOM 2751 C C . ILE A 1 351 ? 9.020 5.582 5.488 1.00 97.06 351 ILE A C 1
ATOM 2753 O O . ILE A 1 351 ? 9.730 4.672 5.901 1.00 97.06 351 ILE A O 1
ATOM 2757 N N . HIS A 1 352 ? 7.740 5.693 5.850 1.00 96.50 352 HIS A N 1
ATOM 2758 C CA . HIS A 1 352 ? 7.077 4.715 6.709 1.00 96.50 352 HIS A CA 1
ATOM 2759 C C . HIS A 1 352 ? 7.169 3.296 6.128 1.00 96.50 352 HIS A C 1
ATOM 2761 O O . HIS A 1 352 ? 7.559 2.371 6.843 1.00 96.50 352 HIS A O 1
ATOM 2767 N N . GLY A 1 353 ? 6.865 3.116 4.837 1.00 97.06 353 GLY A N 1
ATOM 2768 C CA . GLY A 1 353 ? 6.986 1.818 4.163 1.00 97.06 353 GLY A CA 1
ATOM 2769 C C . GLY A 1 353 ? 8.424 1.290 4.138 1.00 97.06 353 GLY A C 1
ATOM 2770 O O . GLY A 1 353 ? 8.661 0.121 4.456 1.00 97.06 353 GLY A O 1
ATOM 2771 N N . LEU A 1 354 ? 9.387 2.164 3.834 1.00 97.12 354 LEU A N 1
ATOM 2772 C CA . LEU A 1 354 ? 10.813 1.844 3.827 1.00 97.12 354 LEU A CA 1
ATOM 2773 C C . LEU A 1 354 ? 11.300 1.400 5.213 1.00 97.12 354 LEU A C 1
ATOM 2775 O O . LEU A 1 354 ? 11.891 0.330 5.334 1.00 97.12 354 LEU A O 1
ATOM 2779 N N . LEU A 1 355 ? 11.027 2.193 6.255 1.00 95.94 355 LEU A N 1
ATOM 2780 C CA . LEU A 1 355 ? 11.444 1.913 7.631 1.00 95.94 355 LEU A CA 1
ATOM 2781 C C . LEU A 1 355 ? 10.770 0.662 8.188 1.00 95.94 355 LEU A C 1
ATOM 2783 O O . LEU A 1 355 ? 11.443 -0.142 8.822 1.00 95.94 355 LEU A O 1
ATOM 2787 N N . THR A 1 356 ? 9.481 0.450 7.904 1.00 95.94 356 THR A N 1
ATOM 2788 C CA . THR A 1 356 ? 8.758 -0.758 8.339 1.00 95.94 356 THR A CA 1
ATOM 2789 C C . THR A 1 356 ? 9.453 -2.017 7.821 1.00 95.94 356 THR A C 1
ATOM 2791 O O . THR A 1 356 ? 9.669 -2.970 8.571 1.00 95.94 356 THR A O 1
ATOM 2794 N N . LYS A 1 357 ? 9.863 -2.008 6.546 1.00 95.69 357 LYS A N 1
ATOM 2795 C CA . LYS A 1 357 ? 10.590 -3.123 5.936 1.00 95.69 357 LYS A CA 1
ATOM 2796 C C . LYS A 1 357 ? 12.031 -3.214 6.441 1.00 95.69 357 LYS A C 1
ATOM 2798 O O . LYS A 1 357 ? 12.470 -4.304 6.794 1.00 95.69 357 LYS A O 1
ATOM 2803 N N . LEU A 1 358 ? 12.752 -2.097 6.537 1.00 94.62 358 LEU A N 1
ATOM 2804 C CA . LEU A 1 358 ? 14.134 -2.070 7.024 1.00 94.62 358 LEU A CA 1
ATOM 2805 C C . LEU A 1 358 ? 14.234 -2.608 8.460 1.00 94.62 358 LEU A C 1
ATOM 2807 O O . LEU A 1 358 ? 15.029 -3.504 8.721 1.00 94.62 358 LEU A O 1
ATOM 2811 N N . MET A 1 359 ? 13.364 -2.144 9.357 1.00 92.12 359 MET A N 1
ATOM 2812 C CA . MET A 1 359 ? 13.310 -2.589 10.752 1.00 92.12 359 MET A CA 1
ATOM 2813 C C . MET A 1 359 ? 12.765 -4.013 10.909 1.00 92.12 359 MET A C 1
ATOM 2815 O O . MET A 1 359 ? 13.020 -4.640 11.929 1.00 92.12 359 MET A O 1
ATOM 2819 N N . SER A 1 360 ? 12.045 -4.555 9.918 1.00 92.38 360 SER A N 1
ATOM 2820 C CA . SER A 1 360 ? 11.693 -5.986 9.906 1.00 92.38 360 SER A CA 1
ATOM 2821 C C . SER A 1 360 ? 12.900 -6.873 9.585 1.00 92.38 360 SER A C 1
ATOM 2823 O O . SER A 1 360 ? 13.025 -7.973 10.116 1.00 92.38 360 SER A O 1
ATOM 2825 N N . LEU A 1 361 ? 13.812 -6.384 8.736 1.00 92.19 361 LEU A N 1
ATOM 2826 C CA . LEU A 1 361 ? 15.030 -7.097 8.347 1.00 92.19 361 LEU A CA 1
ATOM 2827 C C . LEU A 1 361 ? 16.139 -6.956 9.397 1.00 92.19 361 LEU A C 1
ATOM 2829 O O . LEU A 1 361 ? 16.879 -7.916 9.627 1.00 92.19 361 LEU A O 1
ATOM 2833 N N . PHE A 1 362 ? 16.229 -5.774 10.015 1.00 91.50 362 PHE A N 1
ATOM 2834 C CA . PHE A 1 362 ? 17.227 -5.382 11.010 1.00 91.50 362 PHE A CA 1
ATOM 2835 C C . PHE A 1 362 ? 16.523 -4.778 12.240 1.00 91.50 362 PHE A C 1
ATOM 2837 O O . PHE A 1 362 ? 16.457 -3.548 12.373 1.00 91.50 362 PHE A O 1
ATOM 2844 N N . PRO A 1 363 ? 15.934 -5.621 13.109 1.00 85.94 363 PRO A N 1
ATOM 2845 C CA . PRO A 1 363 ? 15.161 -5.163 14.260 1.00 85.94 363 PRO A CA 1
ATOM 2846 C C . PRO A 1 363 ? 16.023 -4.432 15.294 1.00 85.94 363 PRO A C 1
ATOM 2848 O O . PRO A 1 363 ? 17.230 -4.647 15.400 1.00 85.94 363 PRO A O 1
ATOM 2851 N N . THR A 1 364 ? 15.380 -3.554 16.068 1.00 81.31 364 THR A N 1
ATOM 2852 C CA . THR A 1 364 ? 15.984 -2.914 17.243 1.00 81.31 364 THR A CA 1
ATOM 2853 C C . THR A 1 364 ? 15.835 -3.813 18.463 1.00 81.31 364 THR A C 1
ATOM 2855 O O . THR A 1 364 ? 14.746 -4.324 18.738 1.00 81.31 364 THR A O 1
ATOM 2858 N N . GLU A 1 365 ? 16.922 -3.981 19.211 1.00 74.62 365 GLU A N 1
ATOM 2859 C CA . GLU A 1 365 ? 16.928 -4.723 20.468 1.00 74.62 365 GLU A CA 1
ATOM 2860 C C . GLU A 1 365 ? 16.879 -3.741 21.644 1.00 74.62 365 GLU A C 1
ATOM 2862 O O . GLU A 1 365 ? 17.440 -2.642 21.607 1.00 74.62 365 GLU A O 1
ATOM 2867 N N . ARG A 1 366 ? 16.157 -4.126 22.698 1.00 67.12 366 ARG A N 1
ATOM 2868 C CA . ARG A 1 366 ? 16.060 -3.336 23.924 1.00 67.12 366 ARG A CA 1
ATOM 2869 C C . ARG A 1 366 ? 17.227 -3.693 24.840 1.00 67.12 366 ARG A C 1
ATOM 2871 O O . ARG A 1 366 ? 17.279 -4.807 25.351 1.00 67.12 366 ARG A O 1
ATOM 2878 N N . THR A 1 367 ? 18.093 -2.727 25.121 1.00 59.72 367 THR A N 1
ATOM 2879 C CA . THR A 1 367 ? 19.178 -2.850 26.105 1.00 59.72 367 THR A CA 1
ATOM 2880 C C . THR A 1 367 ? 18.919 -1.895 27.262 1.00 59.72 367 THR A C 1
ATOM 2882 O O . THR A 1 367 ? 19.078 -0.698 27.074 1.00 59.72 367 THR A O 1
ATOM 2885 N N . ASN A 1 368 ? 18.517 -2.409 28.435 1.00 55.81 368 ASN A N 1
ATOM 2886 C CA . ASN A 1 368 ? 18.275 -1.725 29.726 1.00 55.81 368 ASN A CA 1
ATOM 2887 C C . ASN A 1 368 ? 17.617 -0.321 29.686 1.00 55.81 368 ASN A C 1
ATOM 2889 O O . ASN A 1 368 ? 16.490 -0.171 30.150 1.00 55.81 368 ASN A O 1
ATOM 2893 N N . SER A 1 369 ? 18.298 0.701 29.160 1.00 60.62 369 SER A N 1
ATOM 2894 C CA . SER A 1 369 ? 17.886 2.111 29.103 1.00 60.62 369 SER A CA 1
ATOM 2895 C C . SER A 1 369 ? 17.773 2.715 27.688 1.00 60.62 369 SER A C 1
ATOM 2897 O O . SER A 1 369 ? 17.307 3.847 27.567 1.00 60.62 369 SER A O 1
ATOM 2899 N N . SER A 1 370 ? 18.148 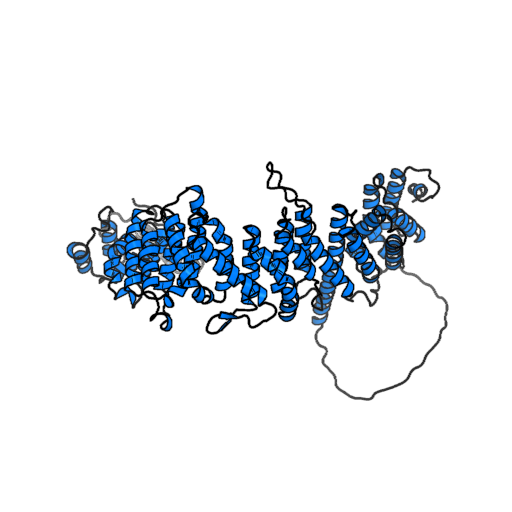2.005 26.616 1.00 62.34 370 SER A N 1
ATOM 2900 C CA . SER A 1 370 ? 18.072 2.503 25.232 1.00 62.34 370 SER A CA 1
ATOM 2901 C C . SER A 1 370 ? 17.638 1.426 24.228 1.00 62.34 370 SER A C 1
ATOM 2903 O O . SER A 1 370 ? 17.736 0.222 24.481 1.00 62.34 370 SER A O 1
ATOM 2905 N N . MET A 1 371 ? 17.125 1.868 23.076 1.00 69.25 371 MET A N 1
ATOM 2906 C CA . MET A 1 371 ? 16.939 1.002 21.908 1.00 69.25 371 MET A CA 1
ATOM 2907 C C . MET A 1 371 ? 18.227 1.053 21.095 1.00 69.25 371 MET A C 1
ATOM 2909 O O . MET A 1 371 ? 18.558 2.107 20.553 1.00 69.25 371 MET A O 1
ATOM 2913 N N . ALA A 1 372 ? 18.946 -0.062 21.020 1.00 64.38 372 ALA A N 1
ATOM 2914 C CA . ALA A 1 372 ? 20.186 -0.157 20.264 1.00 64.38 372 ALA A CA 1
ATOM 2915 C C . ALA A 1 372 ? 19.972 -1.009 19.008 1.00 64.38 372 ALA A C 1
ATOM 2917 O O . ALA A 1 372 ? 19.224 -1.993 19.005 1.00 64.38 372 ALA A O 1
ATOM 2918 N N . CYS A 1 373 ? 20.617 -0.616 17.910 1.00 69.88 373 CYS A N 1
ATOM 2919 C CA . CYS A 1 373 ? 20.738 -1.482 16.748 1.00 69.88 373 CYS A CA 1
ATOM 2920 C C . CYS A 1 373 ? 21.993 -2.333 16.916 1.00 69.88 373 CYS A C 1
ATOM 2922 O O . CYS A 1 373 ? 23.061 -1.792 17.179 1.00 69.88 373 CYS A O 1
ATOM 2924 N N . LYS A 1 374 ? 21.886 -3.645 16.697 1.00 75.69 374 LYS A N 1
ATOM 2925 C CA . LYS A 1 374 ? 23.058 -4.529 16.615 1.00 75.69 374 LYS A CA 1
ATOM 2926 C C . LYS A 1 374 ? 23.980 -4.180 15.434 1.00 75.69 374 LYS A C 1
ATOM 2928 O O . LYS A 1 374 ? 25.140 -4.574 15.423 1.00 75.69 374 LYS A O 1
ATOM 2933 N N . TYR A 1 375 ? 23.450 -3.481 14.434 1.00 84.00 375 TYR A N 1
ATOM 2934 C CA . TYR A 1 375 ? 24.147 -3.132 13.203 1.00 84.00 375 TYR A CA 1
ATOM 2935 C C . TYR A 1 375 ? 24.611 -1.674 13.261 1.00 84.00 375 TYR A C 1
ATOM 2937 O O . TYR A 1 375 ? 23.799 -0.755 13.122 1.00 84.00 375 TYR A O 1
ATOM 2945 N N . GLU A 1 376 ? 25.917 -1.470 13.443 1.00 86.00 376 GLU A N 1
ATOM 2946 C CA . GLU A 1 376 ? 26.555 -0.143 13.491 1.00 86.00 376 GLU A CA 1
ATOM 2947 C C . GLU A 1 376 ? 26.261 0.678 12.222 1.00 86.00 376 GLU A C 1
ATOM 2949 O O . GLU A 1 376 ? 26.130 1.901 12.259 1.00 86.00 376 GLU A O 1
ATOM 2954 N N . GLU A 1 377 ? 26.078 0.015 11.075 1.00 88.81 377 GLU A N 1
ATOM 2955 C CA . GLU A 1 377 ? 25.768 0.660 9.801 1.00 88.81 377 GLU A CA 1
ATOM 2956 C C . GLU A 1 377 ? 24.418 1.387 9.769 1.00 88.81 377 GLU A C 1
ATOM 2958 O O . GLU A 1 377 ? 24.209 2.195 8.866 1.00 88.81 377 GLU A O 1
ATOM 2963 N N . LEU A 1 378 ? 23.508 1.118 10.711 1.00 91.00 378 LEU A N 1
ATOM 2964 C CA . LEU A 1 378 ? 22.172 1.729 10.784 1.00 91.00 378 LEU A CA 1
ATOM 2965 C C . LEU A 1 378 ? 21.969 2.599 12.033 1.00 91.00 378 LEU A C 1
ATOM 2967 O O . LEU A 1 378 ? 20.885 3.157 12.225 1.00 91.00 378 LEU A O 1
ATOM 2971 N N . GLU A 1 379 ? 22.989 2.728 12.881 1.00 89.31 379 GLU A N 1
ATOM 2972 C CA . GLU A 1 379 ? 22.884 3.392 14.180 1.00 89.31 379 GLU A CA 1
ATOM 2973 C C . GLU A 1 379 ? 22.448 4.861 14.057 1.00 89.31 379 GLU A C 1
ATOM 2975 O O . GLU A 1 379 ? 21.510 5.288 14.734 1.00 89.31 379 GLU A O 1
ATOM 2980 N N . ILE A 1 380 ? 23.060 5.628 13.146 1.00 91.75 380 ILE A N 1
ATOM 2981 C CA . ILE A 1 380 ? 22.752 7.057 12.951 1.00 91.75 380 ILE A CA 1
ATOM 2982 C C . ILE A 1 380 ? 21.300 7.229 12.489 1.00 91.75 380 ILE A C 1
ATOM 2984 O O . ILE A 1 380 ? 20.580 8.099 12.984 1.00 91.75 380 ILE A O 1
ATOM 2988 N N . LEU A 1 381 ? 20.842 6.380 11.570 1.00 93.00 381 LEU A N 1
ATOM 2989 C CA . LEU A 1 381 ? 19.479 6.404 11.055 1.00 93.00 381 LEU A CA 1
ATOM 2990 C C . LEU A 1 381 ? 18.462 6.093 12.158 1.00 93.00 381 LEU A C 1
ATOM 2992 O O . LEU A 1 381 ? 17.491 6.830 12.320 1.00 93.00 381 LEU A O 1
ATOM 2996 N N . TYR A 1 382 ? 18.673 5.032 12.940 1.00 91.88 382 TYR A N 1
ATOM 2997 C CA . TYR A 1 382 ? 17.741 4.646 14.006 1.00 91.88 382 TYR A CA 1
ATOM 2998 C C . TYR A 1 382 ? 17.765 5.627 15.185 1.00 91.88 382 TYR A C 1
ATOM 3000 O O . TYR A 1 382 ? 16.714 5.915 15.761 1.00 91.88 382 TYR A O 1
ATOM 3008 N N . SER A 1 383 ? 18.924 6.216 15.487 1.00 91.19 383 SER A N 1
ATOM 3009 C CA . SER A 1 383 ? 19.042 7.341 16.419 1.00 91.19 383 SER A CA 1
ATOM 3010 C C . SER A 1 383 ? 18.246 8.557 15.928 1.00 91.19 383 SER A C 1
ATOM 3012 O O . SER A 1 383 ? 17.479 9.149 16.689 1.00 91.19 383 SER A O 1
ATOM 3014 N N . THR A 1 384 ? 18.317 8.868 14.628 1.00 93.38 384 THR A N 1
ATOM 3015 C CA . THR A 1 384 ? 17.520 9.938 14.005 1.00 93.38 384 THR A CA 1
ATOM 3016 C C . THR A 1 384 ? 16.018 9.670 14.129 1.00 93.38 384 THR A C 1
ATOM 3018 O O . THR A 1 384 ? 15.276 10.572 14.507 1.00 93.38 384 THR A O 1
ATOM 3021 N N . VAL A 1 385 ? 15.560 8.433 13.891 1.00 93.69 385 VAL A N 1
ATOM 3022 C CA . VAL A 1 385 ? 14.158 8.026 14.118 1.00 93.69 385 VAL A CA 1
ATOM 3023 C C . VAL A 1 385 ? 13.748 8.308 15.567 1.00 93.69 385 VAL A C 1
ATOM 3025 O O . VAL A 1 385 ? 12.739 8.976 15.792 1.00 93.69 385 VAL A O 1
ATOM 3028 N N . GLY A 1 386 ? 14.533 7.848 16.548 1.00 92.00 386 GLY A N 1
ATOM 3029 C CA . GLY A 1 386 ? 14.235 8.060 17.967 1.00 92.00 386 GLY A CA 1
ATOM 3030 C C . GLY A 1 386 ? 14.171 9.542 18.343 1.00 92.00 386 GLY A C 1
ATOM 3031 O O . GLY A 1 386 ? 13.219 9.974 18.997 1.00 92.00 386 GLY A O 1
ATOM 3032 N N . LYS A 1 387 ? 15.138 10.334 17.866 1.00 93.25 387 LYS A N 1
ATOM 3033 C CA . LYS A 1 387 ? 15.203 11.784 18.078 1.00 93.25 387 LYS A CA 1
ATOM 3034 C C . LYS A 1 387 ? 13.978 12.497 17.504 1.00 93.25 387 LYS A C 1
ATOM 3036 O O . LYS A 1 387 ? 13.306 13.217 18.236 1.00 93.25 387 LYS A O 1
ATOM 3041 N N . VAL A 1 388 ? 13.647 12.255 16.234 1.00 94.38 388 VAL A N 1
ATOM 3042 C CA . VAL A 1 388 ? 12.506 12.896 15.553 1.00 94.38 388 VAL A CA 1
ATOM 3043 C C . VAL A 1 388 ? 11.184 12.545 16.228 1.00 94.38 388 VAL A C 1
ATOM 3045 O O . VAL A 1 388 ? 10.310 13.403 16.365 1.00 94.38 388 VAL A O 1
ATOM 3048 N N . VAL A 1 389 ? 11.028 11.301 16.687 1.00 95.19 389 VAL A N 1
ATOM 3049 C CA . VAL A 1 389 ? 9.821 10.906 17.413 1.00 95.19 389 VAL A CA 1
ATOM 3050 C C . VAL A 1 389 ? 9.738 11.617 18.764 1.00 95.19 389 VAL A C 1
ATOM 3052 O O . VAL A 1 389 ? 8.707 12.213 19.073 1.00 95.19 389 VAL A O 1
ATOM 3055 N N . TYR A 1 390 ? 10.809 11.595 19.558 1.00 94.25 390 TYR A N 1
ATOM 3056 C CA . TYR A 1 390 ? 10.831 12.232 20.875 1.00 94.25 390 TYR A CA 1
ATOM 3057 C C . TYR A 1 390 ? 10.615 13.751 20.796 1.00 94.25 390 TYR A C 1
ATOM 3059 O O . TYR A 1 390 ? 9.784 14.300 21.527 1.00 94.25 390 TYR A O 1
ATOM 3067 N N . GLU A 1 391 ? 11.322 14.430 19.890 1.00 94.19 391 GLU A N 1
ATOM 3068 C CA . GLU A 1 391 ? 11.196 15.872 19.666 1.00 94.19 391 GLU A CA 1
ATOM 3069 C C . GLU A 1 391 ? 9.807 16.235 19.141 1.00 94.19 391 GLU A C 1
ATOM 3071 O O . GLU A 1 391 ? 9.204 17.183 19.640 1.00 94.19 391 GLU A O 1
ATOM 3076 N N . GLY A 1 392 ? 9.254 15.457 18.204 1.00 93.62 392 GLY A N 1
ATOM 3077 C CA . GLY A 1 392 ? 7.912 15.683 17.667 1.00 93.62 392 GLY A CA 1
ATOM 3078 C C . GLY A 1 392 ? 6.812 15.554 18.723 1.00 93.62 392 GLY A C 1
ATOM 3079 O O . GLY A 1 392 ? 5.956 16.434 18.829 1.00 93.62 392 GLY A O 1
ATOM 3080 N N . LEU A 1 393 ? 6.871 14.509 19.561 1.00 95.06 393 LEU A N 1
ATOM 3081 C CA . LEU A 1 393 ? 5.937 14.333 20.680 1.00 95.06 393 LEU A CA 1
ATOM 3082 C C . LEU A 1 393 ? 6.076 15.467 21.704 1.00 95.06 393 LEU A C 1
ATOM 3084 O O . LEU A 1 393 ? 5.078 16.045 22.121 1.00 95.06 393 LEU A O 1
ATOM 3088 N N . THR A 1 394 ? 7.307 15.828 22.072 1.00 93.69 394 THR A N 1
ATOM 3089 C CA . THR A 1 394 ? 7.574 16.885 23.059 1.00 93.69 394 THR A CA 1
ATOM 3090 C C . THR A 1 394 ? 7.157 18.267 22.550 1.00 93.69 394 THR A C 1
ATOM 3092 O O . THR A 1 394 ? 6.604 19.066 23.307 1.00 93.69 394 THR A O 1
ATOM 3095 N N . ASN A 1 395 ? 7.404 18.564 21.272 1.00 93.12 395 ASN A N 1
ATOM 3096 C CA . ASN A 1 395 ? 7.024 19.828 20.648 1.00 93.12 395 ASN A CA 1
ATOM 3097 C C . ASN A 1 395 ? 5.502 19.980 20.615 1.00 93.12 395 ASN A C 1
ATOM 3099 O O . ASN A 1 395 ? 4.983 21.012 21.033 1.00 93.12 395 ASN A O 1
ATOM 3103 N N . TYR A 1 396 ? 4.780 18.934 20.205 1.00 92.75 396 TYR A N 1
ATOM 3104 C CA . TYR A 1 396 ? 3.323 18.955 20.255 1.00 92.75 396 TYR A CA 1
ATOM 3105 C C . TYR A 1 396 ? 2.787 18.910 21.692 1.00 92.75 396 TYR A C 1
ATOM 3107 O O . TYR A 1 396 ? 1.726 19.446 21.949 1.00 92.75 396 TYR A O 1
ATOM 3115 N N . GLU A 1 397 ? 3.478 18.339 22.679 1.00 90.50 397 GLU A N 1
ATOM 3116 C CA . GLU A 1 397 ? 3.042 18.457 24.080 1.00 90.50 397 GLU A CA 1
ATOM 3117 C C . GLU A 1 397 ? 3.137 19.913 24.575 1.00 90.50 397 GLU A C 1
ATOM 3119 O O . GLU A 1 397 ? 2.190 20.430 25.167 1.00 90.50 397 GLU A O 1
ATOM 3124 N N . LYS A 1 398 ? 4.269 20.585 24.323 1.00 91.12 398 LYS A N 1
ATOM 3125 C CA . LYS A 1 398 ? 4.573 21.917 24.874 1.00 91.12 398 LYS A CA 1
ATOM 3126 C C . LYS A 1 398 ? 3.919 23.067 24.106 1.00 91.12 398 LYS A C 1
ATOM 3128 O O . LYS A 1 398 ? 3.503 24.049 24.718 1.00 91.12 398 LYS A O 1
ATOM 3133 N N . ASN A 1 399 ? 3.836 22.976 22.780 1.00 90.31 399 ASN A N 1
ATOM 3134 C CA . ASN A 1 399 ? 3.310 24.047 21.941 1.00 90.31 399 ASN A CA 1
ATOM 3135 C C . ASN A 1 399 ? 1.791 23.918 21.773 1.00 90.31 399 ASN A C 1
ATOM 3137 O O . ASN A 1 399 ? 1.314 23.240 20.862 1.00 90.31 399 ASN A O 1
ATOM 3141 N N . GLN A 1 400 ? 1.019 24.598 22.623 1.00 82.50 400 GLN A N 1
ATOM 3142 C CA . GLN A 1 400 ? -0.453 24.562 22.602 1.00 82.50 400 GLN A CA 1
ATOM 3143 C C . GLN A 1 400 ? -1.083 25.040 21.281 1.00 82.50 400 GLN A C 1
ATOM 3145 O O . GLN A 1 400 ? -2.226 24.698 21.006 1.00 82.50 400 GLN A O 1
ATOM 3150 N N . GLN A 1 401 ? -0.348 25.772 20.439 1.00 83.19 401 GLN A N 1
ATOM 3151 C CA . GLN A 1 401 ? -0.828 26.237 19.132 1.00 83.19 401 GLN A CA 1
ATOM 3152 C C . GLN A 1 401 ? -0.461 25.294 17.974 1.00 83.19 401 GLN A C 1
ATOM 3154 O O . GLN A 1 401 ? -0.851 25.543 16.835 1.00 83.19 401 GLN A O 1
ATOM 3159 N N . ALA A 1 402 ? 0.291 24.217 18.230 1.00 85.31 402 ALA A N 1
ATOM 3160 C CA . ALA A 1 402 ? 0.677 23.265 17.192 1.00 85.31 402 ALA A CA 1
ATOM 3161 C C . ALA A 1 402 ? -0.548 22.574 16.573 1.00 85.31 402 ALA A C 1
ATOM 3163 O O . ALA A 1 402 ? -1.414 22.072 17.288 1.00 85.31 402 ALA A O 1
ATOM 3164 N N . SER A 1 403 ? -0.593 22.506 15.240 1.00 86.38 403 SER A N 1
ATOM 3165 C CA . SER A 1 403 ? -1.658 21.809 14.518 1.00 86.38 403 SER A CA 1
ATOM 3166 C C . SER A 1 403 ? -1.507 20.284 14.639 1.00 86.38 403 SER A C 1
ATOM 3168 O O . SER A 1 403 ? -0.379 19.781 14.574 1.00 86.38 403 SER A O 1
ATOM 3170 N N . PRO A 1 404 ? -2.608 19.508 14.703 1.00 86.19 404 PRO A N 1
ATOM 3171 C CA . PRO A 1 404 ? -2.554 18.042 14.676 1.00 86.19 404 PRO A CA 1
ATOM 3172 C C . PRO A 1 404 ? -1.787 17.479 13.474 1.00 86.19 404 PRO A C 1
ATOM 3174 O O . PRO A 1 404 ? -1.094 16.475 13.590 1.00 86.19 404 PRO A O 1
ATOM 3177 N N . SER A 1 405 ? -1.830 18.154 12.320 1.00 86.75 405 SER A N 1
ATOM 3178 C CA . SER A 1 405 ? -1.096 17.746 11.114 1.00 86.75 405 SER A CA 1
ATOM 3179 C C . SER A 1 405 ? 0.422 17.650 11.314 1.00 86.75 405 SER A C 1
ATOM 3181 O O . SER A 1 405 ? 1.060 16.828 10.657 1.00 86.75 405 SER A O 1
ATOM 3183 N N . SER A 1 406 ? 0.996 18.420 12.245 1.00 89.44 406 SER A N 1
ATOM 3184 C CA . SER A 1 406 ? 2.427 18.355 12.574 1.00 89.44 406 SER A CA 1
ATOM 3185 C C . SER A 1 406 ? 2.846 17.010 13.184 1.00 89.44 406 SER A C 1
ATOM 3187 O O . SER A 1 406 ? 3.982 16.582 12.994 1.00 89.44 406 SER A O 1
ATOM 3189 N N . LEU A 1 407 ? 1.922 16.294 13.838 1.00 92.31 407 LEU A N 1
ATOM 3190 C CA . LEU A 1 407 ? 2.174 14.967 14.409 1.00 92.31 407 LEU A CA 1
ATOM 3191 C C . LEU A 1 407 ? 2.186 13.844 13.375 1.00 92.31 407 LEU A C 1
ATOM 3193 O O . LEU A 1 407 ? 2.646 12.746 13.686 1.00 92.31 407 LEU A O 1
ATOM 3197 N N . PHE A 1 408 ? 1.670 14.075 12.165 1.00 93.44 408 PHE A N 1
ATOM 3198 C CA . PHE A 1 408 ? 1.514 13.013 11.173 1.00 93.44 408 PHE A CA 1
ATOM 3199 C C . PHE A 1 408 ? 2.836 12.312 10.857 1.00 93.44 408 PHE A C 1
ATOM 3201 O O . PHE A 1 408 ? 2.896 11.084 10.889 1.00 93.44 408 PHE A O 1
ATOM 3208 N N . GLY A 1 409 ? 3.901 13.083 10.620 1.00 93.62 409 GLY A N 1
ATOM 3209 C CA . GLY A 1 409 ? 5.248 12.545 10.421 1.00 93.62 409 GLY A CA 1
ATOM 3210 C C . GLY A 1 409 ? 5.693 11.707 11.612 1.00 93.62 409 GLY A C 1
ATOM 3211 O O . GLY A 1 409 ? 5.952 10.514 11.473 1.00 93.62 409 GLY A O 1
ATOM 3212 N N . THR A 1 410 ? 5.679 12.302 12.803 1.00 95.38 410 THR A N 1
ATOM 3213 C CA . THR A 1 410 ? 6.081 11.656 14.057 1.00 95.38 410 THR A CA 1
ATOM 3214 C C . THR A 1 410 ? 5.359 10.331 14.310 1.00 95.38 410 THR A C 1
ATOM 3216 O O . THR A 1 410 ? 6.012 9.324 14.583 1.00 95.38 410 THR A O 1
ATOM 3219 N N . LEU A 1 411 ? 4.030 10.295 14.178 1.00 95.69 411 LEU A N 1
ATOM 3220 C CA . LEU A 1 411 ? 3.239 9.090 14.430 1.00 95.69 411 LEU A CA 1
ATOM 3221 C C . LEU A 1 411 ? 3.449 8.015 13.357 1.00 95.69 411 LEU A C 1
ATOM 3223 O O . LEU A 1 411 ? 3.473 6.832 13.688 1.00 95.69 411 LEU A O 1
ATOM 3227 N N . MET A 1 412 ? 3.663 8.389 12.093 1.00 95.88 412 MET A N 1
ATOM 3228 C CA . MET A 1 412 ? 3.967 7.430 11.021 1.00 95.88 412 MET A CA 1
ATOM 3229 C C . MET A 1 412 ? 5.352 6.789 11.183 1.00 95.88 412 MET A C 1
ATOM 3231 O O . MET A 1 412 ? 5.510 5.588 10.941 1.00 95.88 412 MET A O 1
ATOM 3235 N N . ILE A 1 413 ? 6.345 7.561 11.632 1.00 95.50 413 ILE A N 1
ATOM 3236 C CA . ILE A 1 413 ? 7.687 7.054 11.948 1.00 95.50 413 ILE A CA 1
ATOM 3237 C C . ILE A 1 413 ? 7.645 6.154 13.189 1.00 95.50 413 ILE A C 1
ATOM 3239 O O . ILE A 1 413 ? 8.160 5.036 13.149 1.00 95.50 413 ILE A O 1
ATOM 3243 N N . LEU A 1 414 ? 6.954 6.577 14.254 1.00 95.19 414 LEU A N 1
ATOM 3244 C CA . LEU A 1 414 ? 6.743 5.751 15.447 1.00 95.19 414 LEU A CA 1
ATOM 3245 C C . LEU A 1 414 ? 6.012 4.445 15.107 1.00 95.19 414 LEU A C 1
ATOM 3247 O O . LEU A 1 414 ? 6.393 3.381 15.596 1.00 95.19 414 LEU A O 1
ATOM 3251 N N . LYS A 1 415 ? 5.012 4.498 14.218 1.00 95.06 415 LYS A N 1
ATOM 3252 C CA . LYS A 1 415 ? 4.325 3.304 13.717 1.00 95.06 415 LYS A CA 1
ATOM 3253 C C . LYS A 1 415 ? 5.292 2.338 13.054 1.00 95.06 415 LYS A C 1
ATOM 3255 O O . LYS A 1 415 ? 5.264 1.161 13.390 1.00 95.06 415 LYS A O 1
ATOM 3260 N N . ALA A 1 416 ? 6.160 2.817 12.161 1.00 94.25 416 ALA A N 1
ATOM 3261 C CA . ALA A 1 416 ? 7.147 1.959 11.502 1.00 94.25 416 ALA A CA 1
ATOM 3262 C C . ALA A 1 416 ? 8.051 1.236 12.518 1.00 94.25 416 ALA A C 1
ATOM 3264 O O . ALA A 1 416 ? 8.301 0.041 12.367 1.00 94.25 416 ALA A O 1
ATOM 3265 N N . ALA A 1 417 ? 8.467 1.933 13.580 1.00 92.12 417 ALA A N 1
ATOM 3266 C CA . ALA A 1 417 ? 9.276 1.355 14.652 1.00 92.12 417 ALA A CA 1
ATOM 3267 C C . ALA A 1 417 ? 8.520 0.317 15.501 1.00 92.12 417 ALA A C 1
ATOM 3269 O O . ALA A 1 417 ? 9.110 -0.672 15.936 1.00 92.12 417 ALA A O 1
ATOM 3270 N N . CYS A 1 418 ? 7.212 0.503 15.705 1.00 91.50 418 CYS A N 1
ATOM 3271 C CA . CYS A 1 418 ? 6.404 -0.387 16.539 1.00 91.50 418 CYS A CA 1
ATOM 3272 C C . CYS A 1 418 ? 5.922 -1.655 15.819 1.00 91.50 418 CYS A C 1
ATOM 3274 O O . CYS A 1 418 ? 5.706 -2.654 16.493 1.00 91.50 418 CYS A O 1
ATOM 3276 N N . VAL A 1 419 ? 5.787 -1.659 14.483 1.00 89.31 419 VAL A N 1
ATOM 3277 C CA . VAL A 1 419 ? 5.203 -2.794 13.724 1.00 89.31 419 VAL A CA 1
ATOM 3278 C C . VAL A 1 419 ? 5.870 -4.137 14.048 1.00 89.31 419 VAL A C 1
ATOM 3280 O O . VAL A 1 419 ? 5.171 -5.133 14.214 1.00 89.31 419 VAL A O 1
ATOM 3283 N N . ASN A 1 420 ? 7.202 -4.167 14.162 1.00 83.62 420 ASN A N 1
ATOM 3284 C CA . ASN A 1 420 ? 7.951 -5.393 14.473 1.00 83.62 420 ASN A CA 1
ATOM 3285 C C . ASN A 1 420 ? 8.353 -5.490 15.954 1.00 83.62 420 ASN A C 1
ATOM 3287 O O . ASN A 1 420 ? 8.637 -6.579 16.446 1.00 83.62 420 ASN A O 1
ATOM 3291 N N . ASN A 1 421 ? 8.379 -4.363 16.671 1.00 84.88 421 ASN A N 1
ATOM 3292 C CA . ASN A 1 421 ? 8.723 -4.302 18.085 1.00 84.88 421 ASN A CA 1
ATOM 3293 C C . ASN A 1 421 ? 7.756 -3.375 18.836 1.00 84.88 421 ASN A C 1
ATOM 3295 O O . ASN A 1 421 ? 8.049 -2.208 19.091 1.00 84.88 421 ASN A O 1
ATOM 3299 N N . ASN A 1 422 ? 6.615 -3.926 19.256 1.00 85.25 422 ASN A N 1
ATOM 3300 C CA . ASN A 1 422 ? 5.592 -3.191 20.010 1.00 85.25 422 ASN A CA 1
ATOM 3301 C C . ASN A 1 422 ? 6.131 -2.554 21.305 1.00 85.25 422 ASN A C 1
ATOM 3303 O O . ASN A 1 422 ? 5.547 -1.598 21.802 1.00 85.25 422 ASN A O 1
ATOM 3307 N N . SER A 1 423 ? 7.237 -3.062 21.865 1.00 86.31 423 SER A N 1
ATOM 3308 C CA . SER A 1 423 ? 7.847 -2.505 23.080 1.00 86.31 423 SER A CA 1
ATOM 3309 C C . SER A 1 423 ? 8.648 -1.220 22.843 1.00 86.31 423 SER A C 1
ATOM 3311 O O . SER A 1 423 ? 9.052 -0.573 23.805 1.00 86.31 423 SER A O 1
ATOM 3313 N N . TYR A 1 424 ? 8.843 -0.803 21.585 1.00 89.19 424 TYR A N 1
ATOM 3314 C CA . TYR A 1 424 ? 9.564 0.428 21.246 1.00 89.19 424 TYR A CA 1
ATOM 3315 C C . TYR A 1 424 ? 8.941 1.671 21.888 1.00 89.19 424 TYR A C 1
ATOM 3317 O O . TYR A 1 424 ? 9.646 2.522 22.431 1.00 89.19 424 TYR A O 1
ATOM 3325 N N . ILE A 1 425 ? 7.609 1.754 21.889 1.00 91.00 425 ILE A N 1
ATOM 3326 C CA . ILE A 1 425 ? 6.879 2.897 22.447 1.00 91.00 425 ILE A CA 1
ATOM 3327 C C . ILE A 1 425 ? 7.008 3.014 23.968 1.00 91.00 425 ILE A C 1
ATOM 3329 O O . ILE A 1 425 ? 6.784 4.087 24.510 1.00 91.00 425 ILE A O 1
ATOM 3333 N N . ASP A 1 426 ? 7.391 1.953 24.675 1.00 89.75 426 ASP A N 1
ATOM 3334 C CA . ASP A 1 426 ? 7.442 1.937 26.138 1.00 89.75 426 ASP A CA 1
ATOM 3335 C C . ASP A 1 426 ? 8.377 3.018 26.718 1.00 89.75 426 ASP A C 1
ATOM 3337 O O . ASP A 1 426 ? 8.063 3.601 27.750 1.00 89.75 426 ASP A O 1
ATOM 3341 N N . LEU A 1 427 ? 9.509 3.317 26.060 1.00 86.75 427 LEU A N 1
ATOM 3342 C CA . LEU A 1 427 ? 10.425 4.392 26.490 1.00 86.75 427 LEU A CA 1
ATOM 3343 C C . LEU A 1 427 ? 9.830 5.791 26.268 1.00 86.75 427 LEU A C 1
ATOM 3345 O O . LEU A 1 427 ? 10.243 6.766 26.891 1.00 86.75 427 LEU A O 1
ATOM 3349 N N . LEU A 1 428 ? 8.847 5.883 25.376 1.00 90.81 428 LEU A N 1
ATOM 3350 C CA . LEU A 1 428 ? 8.169 7.106 24.966 1.00 90.81 428 LEU A CA 1
ATOM 3351 C C . LEU A 1 428 ? 6.737 7.171 25.513 1.00 90.81 428 LEU A C 1
ATOM 3353 O O . LEU A 1 428 ? 6.008 8.107 25.193 1.00 90.81 428 LEU A O 1
ATOM 3357 N N . ILE A 1 429 ? 6.316 6.208 26.341 1.00 91.00 429 ILE A N 1
ATOM 3358 C CA . ILE A 1 429 ? 4.907 6.041 26.706 1.00 91.00 429 ILE A CA 1
ATOM 3359 C C . ILE A 1 429 ? 4.382 7.247 27.483 1.00 91.00 429 ILE A C 1
ATOM 3361 O O . ILE A 1 429 ? 3.262 7.685 27.257 1.00 91.00 429 ILE A O 1
ATOM 3365 N N . THR A 1 430 ? 5.204 7.842 28.348 1.00 91.69 430 THR A N 1
ATOM 3366 C CA . THR A 1 430 ? 4.824 9.018 29.138 1.00 91.69 430 THR A CA 1
ATOM 3367 C C . THR A 1 430 ? 4.540 10.248 28.266 1.00 91.69 430 THR A C 1
ATOM 3369 O O . THR A 1 430 ? 3.419 10.754 28.345 1.00 91.69 430 THR A O 1
ATOM 3372 N N . PRO A 1 431 ? 5.476 10.743 27.424 1.00 93.50 431 PRO A N 1
ATOM 3373 C CA . PRO A 1 431 ? 5.176 11.859 26.523 1.00 93.50 431 PRO A CA 1
ATOM 3374 C C . PRO A 1 431 ? 4.083 11.500 25.507 1.00 93.50 431 PRO A C 1
ATOM 3376 O O . PRO A 1 431 ? 3.184 12.303 25.261 1.00 93.50 431 PRO A O 1
ATOM 3379 N N . PHE A 1 432 ? 4.078 10.270 24.983 1.00 95.69 432 PHE A N 1
ATOM 3380 C CA . PHE A 1 432 ? 3.050 9.809 24.050 1.00 95.69 432 PHE A CA 1
ATOM 3381 C C . PHE A 1 432 ? 1.641 9.871 24.651 1.00 95.69 432 PHE A C 1
ATOM 3383 O O . PHE A 1 432 ? 0.714 10.359 24.011 1.00 95.69 432 PHE A O 1
ATOM 3390 N N . MET A 1 433 ? 1.466 9.431 25.897 1.00 94.75 433 MET A N 1
ATOM 3391 C CA . MET A 1 433 ? 0.162 9.438 26.560 1.00 94.75 433 MET A CA 1
ATOM 3392 C C . MET A 1 433 ? -0.370 10.848 26.816 1.00 94.75 433 MET A C 1
ATOM 3394 O O . MET A 1 433 ? -1.578 11.070 26.731 1.00 94.75 433 MET A O 1
ATOM 3398 N N . LYS A 1 434 ? 0.509 11.820 27.078 1.00 94.06 434 LYS A N 1
ATOM 3399 C CA . LYS A 1 434 ? 0.112 13.228 27.188 1.00 94.06 434 LYS A CA 1
ATOM 3400 C C . LYS A 1 434 ? -0.333 13.797 25.843 1.00 94.06 434 LYS A C 1
ATOM 3402 O O . LYS A 1 434 ? -1.364 14.466 25.782 1.00 94.06 434 LYS A O 1
ATOM 3407 N N . VAL A 1 435 ? 0.396 13.479 24.770 1.00 95.44 435 VAL A N 1
ATOM 3408 C CA . VAL A 1 435 ? 0.012 13.826 23.394 1.00 95.44 435 VAL A CA 1
ATOM 3409 C C . VAL A 1 435 ? -1.337 13.203 23.035 1.00 95.44 435 VAL A C 1
ATOM 3411 O O . VAL A 1 435 ? -2.214 13.910 22.550 1.00 95.44 435 VAL A O 1
ATOM 3414 N N . LEU A 1 436 ? -1.550 11.921 23.344 1.00 96.12 436 LEU A N 1
ATOM 3415 C CA . LEU A 1 436 ? -2.818 11.227 23.116 1.00 96.12 436 LEU A CA 1
ATOM 3416 C C . LEU A 1 436 ? -3.977 11.879 23.883 1.00 96.12 436 LEU A C 1
ATOM 3418 O O . LEU A 1 436 ? -5.053 12.075 23.322 1.00 96.12 436 LEU A O 1
ATOM 3422 N N . HIS A 1 437 ? -3.766 12.249 25.148 1.00 94.62 437 HIS A N 1
ATOM 3423 C CA . HIS A 1 437 ? -4.784 12.933 25.946 1.00 94.62 437 HIS A CA 1
ATOM 3424 C C . HIS A 1 437 ? -5.147 14.295 25.342 1.00 94.62 437 HIS A C 1
ATOM 3426 O O . HIS A 1 437 ? -6.329 14.623 25.213 1.00 94.62 437 HIS A O 1
ATOM 3432 N N . ARG A 1 438 ? -4.142 15.070 24.922 1.00 93.06 438 ARG A N 1
ATOM 3433 C CA . ARG A 1 438 ? -4.348 16.346 24.234 1.00 93.06 438 ARG A CA 1
ATOM 3434 C C . ARG A 1 438 ? -5.104 16.158 22.915 1.00 93.06 438 ARG A C 1
ATOM 3436 O O . ARG A 1 438 ? -6.096 16.846 22.699 1.00 93.06 438 ARG A O 1
ATOM 3443 N N . LEU A 1 439 ? -4.690 15.202 22.086 1.00 93.75 439 LEU A N 1
ATOM 3444 C CA . LEU A 1 439 ? -5.313 14.903 20.795 1.00 93.75 439 LEU A CA 1
ATOM 3445 C C . LEU A 1 439 ? -6.784 14.487 20.959 1.00 93.75 439 LEU A C 1
ATOM 3447 O O . LEU A 1 439 ? -7.648 14.943 20.216 1.00 93.75 439 LEU A O 1
ATOM 3451 N N . ALA A 1 440 ? -7.090 13.677 21.979 1.00 94.38 440 ALA A N 1
ATOM 3452 C CA . ALA A 1 440 ? -8.463 13.316 22.320 1.00 94.38 440 ALA A CA 1
ATOM 3453 C C . ALA A 1 440 ? -9.288 14.538 22.756 1.00 94.38 440 ALA A C 1
ATOM 3455 O O . ALA A 1 440 ? -10.444 14.669 22.359 1.00 94.38 440 ALA A O 1
ATOM 3456 N N . LYS A 1 441 ? -8.706 15.462 23.533 1.00 92.25 441 LYS A N 1
ATOM 3457 C CA . LYS A 1 441 ? -9.380 16.707 23.927 1.00 92.25 441 LYS A CA 1
ATOM 3458 C C . LYS A 1 441 ? -9.667 17.607 22.720 1.00 92.25 441 LYS A C 1
ATOM 3460 O O . LYS A 1 441 ? -10.785 18.097 22.609 1.00 92.25 441 LYS A O 1
ATOM 3465 N N . GLU A 1 442 ? -8.698 17.789 21.822 1.00 90.62 442 GLU A N 1
ATOM 3466 C CA . GLU A 1 442 ? -8.860 18.578 20.589 1.00 90.62 442 GLU A CA 1
ATOM 3467 C C . GLU A 1 442 ? -9.904 17.970 19.644 1.00 90.62 442 GLU A C 1
ATOM 3469 O O . GLU A 1 442 ? -10.701 18.700 19.066 1.00 90.62 442 GLU A O 1
ATOM 3474 N N . HIS A 1 443 ? -9.968 16.639 19.541 1.00 91.44 443 HIS A N 1
ATOM 3475 C CA . HIS A 1 443 ? -11.016 15.951 18.777 1.00 91.44 443 HIS A CA 1
ATOM 3476 C C . HIS A 1 443 ? -12.420 16.203 19.341 1.00 91.44 443 HIS A C 1
ATOM 3478 O O . HIS A 1 443 ? -13.370 16.435 18.597 1.00 91.44 443 HIS A O 1
ATOM 3484 N N . LEU A 1 444 ? -12.562 16.159 20.668 1.00 91.38 444 LEU A N 1
ATOM 3485 C CA . LEU A 1 444 ? -13.846 16.375 21.341 1.00 91.38 444 LEU A CA 1
ATOM 3486 C C . LEU A 1 444 ? -14.258 17.854 21.400 1.00 91.38 444 LEU A C 1
ATOM 3488 O O . LEU A 1 444 ? -15.440 18.150 21.569 1.00 91.38 444 LEU A O 1
ATOM 3492 N N . GLN A 1 445 ? -13.296 18.770 21.299 1.00 87.56 445 GLN A N 1
ATOM 3493 C CA . GLN A 1 445 ? -13.488 20.220 21.315 1.00 87.56 445 GLN A CA 1
ATOM 3494 C C . GLN A 1 445 ? -12.735 20.848 20.130 1.00 87.56 445 GLN A C 1
ATOM 3496 O O . GLN A 1 445 ? -11.717 21.516 20.338 1.00 87.56 445 GLN A O 1
ATOM 3501 N N . PRO A 1 446 ? -13.197 20.624 18.885 1.00 79.50 446 PRO A N 1
ATOM 3502 C CA . PRO A 1 446 ? -12.496 21.111 17.707 1.00 79.50 446 PRO A CA 1
ATOM 3503 C C . PRO A 1 446 ? -12.532 22.641 17.661 1.00 79.50 446 PRO A C 1
ATOM 3505 O O . PRO A 1 446 ? -13.599 23.249 17.717 1.00 79.50 446 PRO A O 1
ATOM 3508 N N . VAL A 1 447 ? -11.359 23.266 17.529 1.00 73.38 447 VAL A N 1
ATOM 3509 C CA . VAL A 1 447 ? -11.231 24.727 17.359 1.00 73.38 447 VAL A CA 1
ATOM 3510 C C . VAL A 1 447 ? -11.681 25.150 15.954 1.00 73.38 447 VAL A C 1
ATOM 3512 O O . VAL A 1 447 ? -12.251 26.222 15.779 1.00 73.38 447 VAL A O 1
ATOM 3515 N N . THR A 1 448 ? -11.465 24.288 14.953 1.00 71.06 448 THR A N 1
ATOM 3516 C CA . THR A 1 448 ? -11.888 24.487 13.560 1.00 71.06 448 THR A CA 1
ATOM 3517 C C . THR A 1 448 ? -12.480 23.196 12.972 1.00 71.06 448 THR A C 1
ATOM 3519 O O . THR A 1 448 ? -11.879 22.128 13.127 1.00 71.06 448 THR A O 1
ATOM 3522 N N . PRO A 1 449 ? -13.625 23.252 12.263 1.00 64.38 449 PRO A N 1
ATOM 3523 C CA . PRO A 1 449 ? -14.307 22.059 11.747 1.00 64.38 449 PRO A CA 1
ATOM 3524 C C . PRO A 1 449 ? -13.503 21.288 10.681 1.00 64.38 449 PRO A C 1
ATOM 3526 O O . PRO A 1 449 ? -13.574 20.063 10.633 1.00 64.38 449 PRO A O 1
ATOM 3529 N N . GLU A 1 450 ? -12.671 21.963 9.879 1.00 59.97 450 GLU A N 1
ATOM 3530 C CA . GLU A 1 450 ? -11.852 21.332 8.824 1.00 59.97 450 GLU A CA 1
ATOM 3531 C C . GLU A 1 450 ? -10.716 20.436 9.360 1.00 59.97 450 GLU A C 1
ATOM 3533 O O . GLU A 1 450 ? -10.235 19.550 8.656 1.00 59.97 450 GLU A O 1
ATOM 3538 N N . SER A 1 451 ? -10.293 20.618 10.618 1.00 62.81 451 SER A N 1
ATOM 3539 C CA . SER A 1 451 ? -9.210 19.835 11.242 1.00 62.81 451 SER A CA 1
ATOM 3540 C C . SER A 1 451 ? -9.654 18.461 11.776 1.00 62.81 451 SER A C 1
ATOM 3542 O O . SER A 1 451 ? -8.820 17.613 12.114 1.00 62.81 451 SER A O 1
ATOM 3544 N N . SER A 1 452 ? -10.965 18.213 11.829 1.00 72.25 452 SER A N 1
ATOM 3545 C CA . SER A 1 452 ? -11.570 17.035 12.458 1.00 72.25 452 SER A CA 1
ATOM 3546 C C . SER A 1 452 ? -11.197 15.674 11.826 1.00 72.25 452 SER A C 1
ATOM 3548 O O . SER A 1 452 ? -10.829 14.768 12.584 1.00 72.25 452 SER A O 1
ATOM 3550 N N . PRO A 1 453 ? -11.204 15.474 10.487 1.00 84.75 453 PRO A N 1
ATOM 3551 C CA . PRO A 1 453 ? -10.950 14.148 9.911 1.00 84.75 453 PRO A CA 1
ATOM 3552 C C . PRO A 1 453 ? -9.498 13.691 10.098 1.00 84.75 453 PRO A C 1
ATOM 3554 O O . PRO A 1 453 ? -9.253 12.549 10.480 1.00 84.75 453 PRO A O 1
ATOM 3557 N N . MET A 1 454 ? -8.530 14.592 9.905 1.00 86.75 454 MET A N 1
ATOM 3558 C CA . MET A 1 454 ? -7.110 14.295 10.115 1.00 86.75 454 MET A CA 1
ATOM 3559 C C . MET A 1 454 ? -6.820 13.950 11.580 1.00 86.75 454 MET A C 1
ATOM 3561 O O . MET A 1 454 ? -6.131 12.976 11.873 1.00 86.75 454 MET A O 1
ATOM 3565 N N . THR A 1 455 ? -7.378 14.729 12.509 1.00 90.19 455 THR A N 1
ATOM 3566 C CA . THR A 1 455 ? -7.247 14.485 13.953 1.00 90.19 455 THR A CA 1
ATOM 3567 C C . THR A 1 455 ? -7.799 13.109 14.328 1.00 90.19 455 THR A C 1
ATOM 3569 O O . THR A 1 455 ? -7.163 12.378 15.086 1.00 90.19 455 THR A O 1
ATOM 3572 N N . SER A 1 456 ? -8.924 12.713 13.727 1.00 92.81 456 SER A N 1
ATOM 3573 C CA . SER A 1 456 ? -9.533 11.398 13.939 1.00 92.81 456 SER A CA 1
ATOM 3574 C C . SER A 1 456 ? -8.647 10.255 13.433 1.00 92.81 456 SER A C 1
ATOM 3576 O O . SER A 1 456 ? -8.458 9.266 14.141 1.00 92.81 456 SER A O 1
ATOM 3578 N N . GLU A 1 457 ? -8.033 10.395 12.253 1.00 93.38 457 GLU A N 1
ATOM 3579 C CA . GLU A 1 457 ? -7.081 9.405 11.723 1.00 93.38 457 GLU A CA 1
ATOM 3580 C C . GLU A 1 457 ? -5.847 9.248 12.622 1.00 93.38 457 GLU A C 1
ATOM 3582 O O . GLU A 1 457 ? -5.436 8.124 12.928 1.00 93.38 457 GLU A O 1
ATOM 3587 N N . LEU A 1 458 ? -5.278 10.362 13.095 1.00 94.25 458 LEU A N 1
ATOM 3588 C CA . LEU A 1 458 ? -4.144 10.349 14.022 1.00 94.25 458 LEU A CA 1
ATOM 3589 C C . LEU A 1 458 ? -4.512 9.736 15.373 1.00 94.25 458 LEU A C 1
ATOM 3591 O O . LEU A 1 458 ? -3.701 9.023 15.967 1.00 94.25 458 LEU A O 1
ATOM 3595 N N . LEU A 1 459 ? -5.730 9.983 15.855 1.00 95.75 459 LEU A N 1
ATOM 3596 C CA . LEU A 1 459 ? -6.227 9.419 17.101 1.00 95.75 459 LEU A CA 1
ATOM 3597 C C . LEU A 1 459 ? -6.415 7.904 16.986 1.00 95.75 459 LEU A C 1
ATOM 3599 O O . LEU A 1 459 ? -5.935 7.175 17.850 1.00 95.75 459 LEU A O 1
ATOM 3603 N N . ILE A 1 460 ? -7.021 7.415 15.899 1.00 96.50 460 ILE A N 1
ATOM 3604 C CA . ILE A 1 460 ? -7.154 5.975 15.624 1.00 96.50 460 ILE A CA 1
ATOM 3605 C C . ILE A 1 460 ? -5.775 5.314 15.555 1.00 96.50 460 ILE A C 1
ATOM 3607 O O . ILE A 1 460 ? -5.560 4.277 16.181 1.00 96.50 460 ILE A O 1
ATOM 3611 N N . LEU A 1 461 ? -4.822 5.933 14.849 1.00 95.69 461 LEU A N 1
ATOM 3612 C CA . LEU A 1 461 ? -3.443 5.452 14.803 1.00 95.69 461 LEU A CA 1
ATOM 3613 C C . LEU A 1 461 ? -2.817 5.401 16.203 1.00 95.69 461 LEU A C 1
ATOM 3615 O O . LEU A 1 461 ? -2.171 4.419 16.559 1.00 95.69 461 LEU A O 1
ATOM 3619 N N . SER A 1 462 ? -3.028 6.436 17.012 1.00 96.00 462 SER A N 1
ATOM 3620 C CA . SER A 1 462 ? -2.457 6.513 18.356 1.00 96.00 462 SER A CA 1
ATOM 3621 C C . SER A 1 462 ? -3.046 5.457 19.297 1.00 96.00 462 SER A C 1
ATOM 3623 O O . SER A 1 462 ? -2.310 4.862 20.082 1.00 96.00 462 SER A O 1
ATOM 3625 N N . LEU A 1 463 ? -4.349 5.176 19.185 1.00 95.75 463 LEU A N 1
ATOM 3626 C CA . LEU A 1 463 ? -5.010 4.084 19.905 1.00 95.75 463 LEU A CA 1
ATOM 3627 C C . LEU A 1 463 ? -4.449 2.716 19.492 1.00 95.75 463 LEU A C 1
ATOM 3629 O O . LEU A 1 463 ? -4.159 1.891 20.358 1.00 95.75 463 LEU A O 1
ATOM 3633 N N . ASP A 1 464 ? -4.232 2.489 18.193 1.00 94.19 464 ASP A N 1
ATOM 3634 C CA . ASP A 1 464 ? -3.673 1.231 17.679 1.00 94.19 464 ASP A CA 1
ATOM 3635 C C . ASP A 1 464 ? -2.233 0.984 18.163 1.00 94.19 464 ASP A C 1
ATOM 3637 O O . ASP A 1 464 ? -1.888 -0.143 18.516 1.00 94.19 464 ASP A O 1
ATOM 3641 N N . LEU A 1 465 ? -1.416 2.038 18.283 1.00 93.38 465 LEU A N 1
ATOM 3642 C CA . LEU A 1 465 ? -0.054 1.942 18.828 1.00 93.38 465 LEU A CA 1
ATOM 3643 C C . LEU A 1 465 ? -0.025 1.552 20.309 1.00 93.38 465 LEU A C 1
ATOM 3645 O O . LEU A 1 465 ? 0.920 0.905 20.762 1.00 93.38 465 LEU A O 1
ATOM 3649 N N . VAL A 1 466 ? -1.049 1.940 21.074 1.00 92.38 466 VAL A N 1
ATOM 3650 C CA . VAL A 1 466 ? -1.051 1.772 22.529 1.00 92.38 466 VAL A CA 1
ATOM 3651 C C . VAL A 1 466 ? -1.888 0.585 23.018 1.00 92.38 466 VAL A C 1
ATOM 3653 O O . VAL A 1 466 ? -1.688 0.105 24.137 1.00 92.38 466 VAL A O 1
ATOM 3656 N N . LYS A 1 467 ? -2.789 0.044 22.188 1.00 90.19 467 LYS A N 1
ATOM 3657 C CA . LYS A 1 467 ? -3.761 -0.986 22.598 1.00 90.19 467 LYS A CA 1
ATOM 3658 C C . LYS A 1 467 ? -3.145 -2.246 23.209 1.00 90.19 467 LYS A C 1
ATOM 3660 O O . LYS A 1 467 ? -3.737 -2.845 24.104 1.00 90.19 467 LYS A O 1
ATOM 3665 N N . THR A 1 468 ? -1.954 -2.650 22.763 1.00 88.25 468 THR A N 1
ATOM 3666 C CA . THR A 1 468 ? -1.241 -3.839 23.273 1.00 88.25 468 THR A CA 1
ATOM 3667 C C . THR A 1 468 ? -0.292 -3.511 24.434 1.00 88.25 468 THR A C 1
ATOM 3669 O O . THR A 1 468 ? 0.333 -4.407 25.003 1.00 88.25 468 THR A O 1
ATOM 3672 N N . ARG A 1 469 ? -0.169 -2.227 24.800 1.00 88.62 469 ARG A N 1
ATOM 3673 C CA . ARG A 1 469 ? 0.795 -1.708 25.785 1.00 88.62 469 ARG A CA 1
ATOM 3674 C C . ARG A 1 469 ? 0.161 -1.260 27.098 1.00 88.62 469 ARG A C 1
ATOM 3676 O O . ARG A 1 469 ? 0.879 -0.872 28.011 1.00 88.62 469 ARG A O 1
ATOM 3683 N N . VAL A 1 470 ? -1.157 -1.387 27.263 1.00 87.38 470 VAL A N 1
ATOM 3684 C CA . VAL A 1 470 ? -1.836 -1.088 28.546 1.00 87.38 470 VAL A CA 1
ATOM 3685 C C . VAL A 1 470 ? -1.251 -1.893 29.716 1.00 87.38 470 VAL A C 1
ATOM 3687 O O . VAL A 1 470 ? -1.216 -1.430 30.853 1.00 87.38 470 VAL A O 1
ATOM 3690 N N . VAL A 1 471 ? -0.714 -3.070 29.401 1.00 83.56 471 VAL A N 1
ATOM 3691 C CA . VAL A 1 471 ? -0.027 -3.998 30.304 1.00 83.56 471 VAL A CA 1
ATOM 3692 C C . VAL A 1 471 ? 1.169 -3.360 31.020 1.00 83.56 471 VAL A C 1
ATOM 3694 O O . VAL A 1 471 ? 1.353 -3.578 32.213 1.00 83.56 471 VAL A O 1
ATOM 3697 N N . VAL A 1 472 ? 1.944 -2.529 30.317 1.00 83.94 472 VAL A N 1
ATOM 3698 C CA . VAL A 1 472 ? 3.152 -1.882 30.859 1.00 83.94 472 VAL A CA 1
ATOM 3699 C C . VAL A 1 472 ? 2.881 -0.500 31.457 1.00 83.94 472 VAL A C 1
ATOM 3701 O O . VAL A 1 472 ? 3.787 0.138 31.988 1.00 83.94 472 VAL A O 1
ATOM 3704 N N . MET A 1 473 ? 1.638 -0.015 31.386 1.00 87.94 473 MET A N 1
ATOM 3705 C CA . MET A 1 473 ? 1.260 1.261 31.985 1.00 87.94 473 MET A CA 1
ATOM 3706 C C . MET A 1 473 ? 1.156 1.145 33.505 1.00 87.94 473 MET A C 1
ATOM 3708 O O . MET A 1 473 ? 0.466 0.263 34.025 1.00 87.94 473 MET A O 1
ATOM 3712 N N . GLY A 1 474 ? 1.754 2.112 34.207 1.00 87.06 474 GLY A N 1
ATOM 3713 C CA . GLY A 1 474 ? 1.502 2.327 35.631 1.00 87.06 474 GLY A CA 1
ATOM 3714 C C . GLY A 1 474 ? 0.033 2.667 35.917 1.00 87.06 474 GLY A C 1
ATOM 3715 O O . GLY A 1 474 ? -0.711 3.086 35.026 1.00 87.06 474 GLY A O 1
ATOM 3716 N N . VAL A 1 475 ? -0.380 2.510 37.176 1.00 87.62 475 VAL A N 1
ATOM 3717 C CA . VAL A 1 475 ? -1.787 2.622 37.612 1.00 87.62 475 VAL A CA 1
ATOM 3718 C C . VAL A 1 475 ? -2.427 3.957 37.206 1.00 87.62 475 VAL A C 1
ATOM 3720 O O . VAL A 1 475 ? -3.507 3.965 36.617 1.00 87.62 475 VAL A O 1
ATOM 3723 N N . GLU A 1 476 ? -1.749 5.082 37.443 1.00 89.94 476 GLU A N 1
ATOM 3724 C CA . GLU A 1 476 ? -2.296 6.416 37.140 1.00 89.94 476 GLU A CA 1
ATOM 3725 C C . GLU A 1 476 ? -2.427 6.671 35.629 1.00 89.94 476 GLU A C 1
ATOM 3727 O O . GLU A 1 476 ? -3.413 7.240 35.151 1.00 89.94 476 GLU A O 1
ATOM 3732 N N . MET A 1 477 ? -1.461 6.177 34.850 1.00 92.06 477 MET A N 1
ATOM 3733 C CA . MET A 1 477 ? -1.487 6.270 33.390 1.00 92.06 477 MET A CA 1
ATOM 3734 C C . MET A 1 477 ? -2.642 5.450 32.809 1.00 92.06 477 MET A C 1
ATOM 3736 O O . MET A 1 477 ? -3.376 5.928 31.946 1.00 92.06 477 MET A O 1
ATOM 3740 N N . ARG A 1 478 ? -2.847 4.236 33.330 1.00 91.12 478 ARG A N 1
ATOM 3741 C CA . ARG A 1 478 ? -3.953 3.350 32.951 1.00 91.12 478 ARG A CA 1
ATOM 3742 C C . ARG A 1 478 ? -5.308 3.965 33.288 1.00 91.12 478 ARG A C 1
ATOM 3744 O O . ARG A 1 478 ? -6.198 3.976 32.439 1.00 91.12 478 ARG A O 1
ATOM 3751 N N . LYS A 1 479 ? -5.445 4.543 34.486 1.00 91.75 479 LYS A N 1
ATOM 3752 C CA . LYS A 1 479 ? -6.645 5.277 34.911 1.00 91.75 479 LYS A CA 1
ATOM 3753 C C . LYS A 1 479 ? -6.939 6.454 33.982 1.00 91.75 479 LYS A C 1
ATOM 3755 O O . LYS A 1 479 ? -8.089 6.651 33.601 1.00 91.75 479 LYS A O 1
ATOM 3760 N N . THR A 1 480 ? -5.912 7.193 33.567 1.00 93.81 480 THR A N 1
ATOM 3761 C CA . THR A 1 480 ? -6.053 8.291 32.599 1.00 93.81 480 THR A CA 1
ATOM 3762 C C . THR A 1 480 ? -6.481 7.768 31.226 1.00 93.81 480 THR A C 1
ATOM 3764 O O . THR A 1 480 ? -7.433 8.282 30.642 1.00 93.81 480 THR A O 1
ATOM 3767 N N . PHE A 1 481 ? -5.834 6.714 30.723 1.00 95.50 481 PHE A N 1
ATOM 3768 C CA . PHE A 1 481 ? -6.148 6.136 29.419 1.00 95.50 481 PHE A CA 1
ATOM 3769 C C . PHE A 1 481 ? -7.574 5.583 29.358 1.00 95.50 481 PHE A C 1
ATOM 3771 O O . PHE A 1 481 ? -8.364 5.990 28.512 1.00 95.50 481 PHE A O 1
ATOM 3778 N N . ILE A 1 482 ? -7.933 4.690 30.279 1.00 94.31 482 ILE A N 1
ATOM 3779 C CA . ILE A 1 482 ? -9.240 4.031 30.271 1.00 94.31 482 ILE A CA 1
ATOM 3780 C C . ILE A 1 482 ? -10.331 4.995 30.745 1.00 94.31 482 ILE A C 1
ATOM 3782 O O . ILE A 1 482 ? -11.351 5.147 30.079 1.00 94.31 482 ILE A O 1
ATOM 3786 N N . GLY A 1 483 ? -10.118 5.657 31.882 1.00 92.44 483 GLY A N 1
ATOM 3787 C CA . GLY A 1 483 ? -11.143 6.447 32.561 1.00 92.44 483 GLY A CA 1
ATOM 3788 C C . GLY A 1 483 ? -11.356 7.850 31.998 1.00 92.44 483 GLY A C 1
ATOM 3789 O O . GLY A 1 483 ? -12.490 8.311 31.988 1.00 92.44 483 GLY A O 1
ATOM 3790 N N . SER A 1 484 ? -10.306 8.532 31.528 1.00 93.75 484 SER A N 1
ATOM 3791 C CA . SER A 1 484 ? -10.441 9.876 30.939 1.00 93.75 484 SER A CA 1
ATOM 3792 C C . SER A 1 484 ? -10.575 9.802 29.421 1.00 93.75 484 SER A C 1
ATOM 3794 O O . SER A 1 484 ? -11.551 10.292 28.856 1.00 93.75 484 SER A O 1
ATOM 3796 N N . ILE A 1 485 ? -9.617 9.151 28.751 1.00 96.81 485 ILE A N 1
ATOM 3797 C CA . ILE A 1 485 ? -9.519 9.181 27.286 1.00 96.81 485 ILE A CA 1
ATOM 3798 C C . ILE A 1 485 ? -10.581 8.282 26.646 1.00 96.81 485 ILE A C 1
ATOM 3800 O O . ILE A 1 485 ? -11.424 8.785 25.910 1.00 96.81 485 ILE A O 1
ATOM 3804 N N . LEU A 1 486 ? -10.590 6.974 26.925 1.00 97.19 486 LEU A N 1
ATOM 3805 C CA . LEU A 1 486 ? -11.517 6.049 26.259 1.00 97.19 486 LEU A CA 1
ATOM 3806 C C . LEU A 1 486 ? -12.974 6.315 26.627 1.00 97.19 486 LEU A C 1
ATOM 3808 O O . LEU A 1 486 ? -13.807 6.415 25.731 1.00 97.19 486 LEU A O 1
ATOM 3812 N N . VAL A 1 487 ? -13.287 6.482 27.916 1.00 96.50 487 VAL A N 1
ATOM 3813 C CA . VAL A 1 487 ? -14.647 6.860 28.334 1.00 96.50 487 VAL A CA 1
ATOM 3814 C C . VAL A 1 487 ? -15.039 8.204 27.720 1.00 96.50 487 VAL A C 1
ATOM 3816 O O . VAL A 1 487 ? -16.097 8.286 27.104 1.00 96.50 487 VAL A O 1
ATOM 3819 N N . GLY A 1 488 ? -14.186 9.232 27.793 1.00 95.81 488 GLY A N 1
ATOM 3820 C CA . GLY A 1 488 ? -14.483 10.542 27.206 1.00 95.81 488 GLY A CA 1
ATOM 3821 C C . GLY A 1 488 ? -14.768 10.479 25.702 1.00 95.81 488 GLY A C 1
ATOM 3822 O O . GLY A 1 488 ? -15.707 11.121 25.228 1.00 95.81 488 GLY A O 1
ATOM 3823 N N . LEU A 1 489 ? -14.009 9.665 24.960 1.00 96.75 489 LEU A N 1
ATOM 3824 C CA . LEU A 1 489 ? -14.242 9.419 23.538 1.00 96.75 489 LEU A CA 1
ATOM 3825 C C . LEU A 1 489 ? -15.567 8.689 23.297 1.00 96.75 489 LEU A C 1
ATOM 3827 O O . LEU A 1 489 ? -16.337 9.141 22.456 1.00 96.75 489 LEU A O 1
ATOM 3831 N N . ILE A 1 490 ? -15.873 7.626 24.048 1.00 96.62 490 ILE A N 1
ATOM 3832 C CA . ILE A 1 490 ? -17.135 6.878 23.911 1.00 96.62 490 ILE A CA 1
ATOM 3833 C C . ILE A 1 490 ? -18.349 7.786 24.163 1.00 96.62 490 ILE A C 1
ATOM 3835 O O . ILE A 1 490 ? -19.336 7.725 23.435 1.00 96.62 490 ILE A O 1
ATOM 3839 N N . GLU A 1 491 ? -18.284 8.651 25.175 1.00 95.06 491 GLU A N 1
ATOM 3840 C CA . GLU A 1 491 ? -19.421 9.495 25.556 1.00 95.06 491 GLU A CA 1
ATOM 3841 C C . GLU A 1 491 ? -19.691 10.638 24.567 1.00 95.06 491 GLU A C 1
ATOM 3843 O O . GLU A 1 491 ? -20.839 11.066 24.400 1.00 95.06 491 GLU A O 1
ATOM 3848 N N . LYS A 1 492 ? -18.635 11.185 23.952 1.00 93.94 492 LYS A N 1
ATOM 3849 C CA . LYS A 1 492 ? -18.706 12.489 23.277 1.00 93.94 492 LYS A CA 1
ATOM 3850 C C . LYS A 1 492 ? -18.313 12.479 21.804 1.00 93.94 492 LYS A C 1
ATOM 3852 O O . LYS A 1 492 ? -18.682 13.438 21.127 1.00 93.94 492 LYS A O 1
ATOM 3857 N N . THR A 1 493 ? -17.622 11.453 21.296 1.00 93.25 493 THR A N 1
ATOM 3858 C CA . THR A 1 493 ? -17.155 11.452 19.900 1.00 93.25 493 THR A CA 1
ATOM 3859 C C . THR A 1 493 ? -18.329 11.574 18.919 1.00 93.25 493 THR A C 1
ATOM 3861 O O . THR A 1 493 ? -19.334 10.875 19.082 1.00 93.25 493 THR A O 1
ATOM 3864 N N . PRO A 1 494 ? -18.230 12.452 17.906 1.00 88.75 494 PRO A N 1
ATOM 3865 C CA . PRO A 1 494 ? -19.150 12.460 16.774 1.00 88.75 494 PRO A CA 1
ATOM 3866 C C . PRO A 1 494 ? -18.695 11.514 15.650 1.00 88.75 494 PRO A C 1
ATOM 3868 O O . PRO A 1 494 ? -19.507 11.127 14.818 1.00 88.75 494 PRO A O 1
ATOM 3871 N N . ASP A 1 495 ? -17.411 11.134 15.614 1.00 92.19 495 ASP A N 1
ATOM 3872 C CA . ASP A 1 495 ? -16.865 10.282 14.556 1.00 92.19 495 ASP A CA 1
ATOM 3873 C C . ASP A 1 495 ? -17.031 8.798 14.897 1.00 92.19 495 ASP A C 1
ATOM 3875 O O . ASP A 1 495 ? -16.490 8.278 15.883 1.00 92.19 495 ASP A O 1
ATOM 3879 N N . ILE A 1 496 ? -17.755 8.115 14.018 1.00 93.31 496 ILE A N 1
ATOM 3880 C CA . ILE A 1 496 ? -18.015 6.687 14.074 1.00 93.31 496 ILE A CA 1
ATOM 3881 C C . ILE A 1 496 ? -16.765 5.825 13.883 1.00 93.31 496 ILE A C 1
ATOM 3883 O O . ILE A 1 496 ? -16.681 4.738 14.455 1.00 93.31 496 ILE A O 1
ATOM 3887 N N . LYS A 1 497 ? -15.767 6.286 13.120 1.00 95.38 497 LYS A N 1
ATOM 3888 C CA . LYS A 1 497 ? -14.534 5.524 12.878 1.00 95.38 497 LYS A CA 1
ATOM 3889 C C . LYS A 1 497 ? -13.768 5.292 14.177 1.00 95.38 497 LYS A C 1
ATOM 3891 O O . LYS A 1 497 ? -13.252 4.197 14.397 1.00 95.38 497 LYS A O 1
ATOM 3896 N N . ILE A 1 498 ? -13.752 6.287 15.067 1.00 95.62 498 ILE A N 1
ATOM 3897 C CA . ILE A 1 498 ? -13.158 6.163 16.404 1.00 95.62 498 ILE A CA 1
ATOM 3898 C C . ILE A 1 498 ? -13.947 5.158 17.243 1.00 95.62 498 ILE A C 1
ATOM 3900 O O . ILE A 1 498 ? -13.344 4.300 17.884 1.00 95.62 498 ILE A O 1
ATOM 3904 N N . MET A 1 499 ? -15.282 5.204 17.203 1.00 95.69 499 MET A N 1
ATOM 3905 C CA . MET A 1 499 ? -16.111 4.240 17.932 1.00 95.69 499 MET A CA 1
ATOM 3906 C C . MET A 1 499 ? -15.880 2.800 17.438 1.00 95.69 499 MET A C 1
ATOM 3908 O O . MET A 1 499 ? -15.698 1.896 18.254 1.00 95.69 499 MET A O 1
ATOM 3912 N N . LYS A 1 500 ? -15.785 2.582 16.117 1.00 96.06 500 LYS A N 1
ATOM 3913 C CA . LYS A 1 500 ? -15.418 1.282 15.519 1.00 96.06 500 LYS A CA 1
ATOM 3914 C C . LYS A 1 500 ? -14.015 0.833 15.960 1.00 96.06 500 LYS A C 1
ATOM 3916 O O . LYS A 1 500 ? -13.830 -0.320 16.343 1.00 96.06 500 LYS A O 1
ATOM 3921 N N . ALA A 1 501 ? -13.036 1.742 15.998 1.00 96.88 501 ALA A N 1
ATOM 3922 C CA . ALA A 1 501 ? -11.682 1.437 16.468 1.00 96.88 501 ALA A CA 1
ATOM 3923 C C . ALA A 1 501 ? -11.643 1.027 17.954 1.00 96.88 501 ALA A C 1
ATOM 3925 O O . ALA A 1 501 ? -10.995 0.038 18.301 1.00 96.88 501 ALA A O 1
ATOM 3926 N N . ILE A 1 502 ? -12.372 1.737 18.825 1.00 96.75 502 ILE A N 1
ATOM 3927 C CA . ILE A 1 502 ? -12.496 1.395 20.252 1.00 96.75 502 ILE A CA 1
ATOM 3928 C C . ILE A 1 502 ? -13.214 0.049 20.426 1.00 96.75 502 ILE A C 1
ATOM 3930 O O . ILE A 1 502 ? -12.776 -0.769 21.233 1.00 96.75 502 ILE A O 1
ATOM 3934 N N . THR A 1 503 ? -14.263 -0.212 19.637 1.00 96.25 503 THR A N 1
ATOM 3935 C CA . THR A 1 503 ? -14.998 -1.490 19.646 1.00 96.25 503 THR A CA 1
ATOM 3936 C C . THR A 1 503 ? -14.076 -2.659 19.326 1.00 96.25 503 THR A C 1
ATOM 3938 O O . THR A 1 503 ? -13.998 -3.608 20.104 1.00 96.25 503 THR A O 1
ATOM 3941 N N . LYS A 1 504 ? -13.304 -2.552 18.240 1.00 95.81 504 LYS A N 1
ATOM 3942 C CA . LYS A 1 504 ? -12.325 -3.569 17.841 1.00 95.81 504 LYS A CA 1
ATOM 3943 C C . LYS A 1 504 ? -11.237 -3.773 18.898 1.00 95.81 504 LYS A C 1
ATOM 3945 O O . LYS A 1 504 ? -10.870 -4.903 19.204 1.00 95.81 504 LYS A O 1
ATOM 3950 N N . MET A 1 505 ? -10.730 -2.689 19.482 1.00 94.69 505 MET A N 1
ATOM 3951 C CA . MET A 1 505 ? -9.740 -2.769 20.557 1.00 94.69 505 MET A CA 1
ATOM 3952 C C . MET A 1 505 ? -10.284 -3.525 21.778 1.00 94.69 505 MET A C 1
ATOM 3954 O O . MET A 1 505 ? -9.598 -4.379 22.340 1.00 94.69 505 MET A O 1
ATOM 3958 N N . LEU A 1 506 ? -11.520 -3.231 22.185 1.00 94.00 506 LEU A N 1
ATOM 3959 C CA . LEU A 1 506 ? -12.157 -3.897 23.315 1.00 94.00 506 LEU A CA 1
ATOM 3960 C C . LEU A 1 506 ? -12.464 -5.365 23.007 1.00 94.00 506 LEU A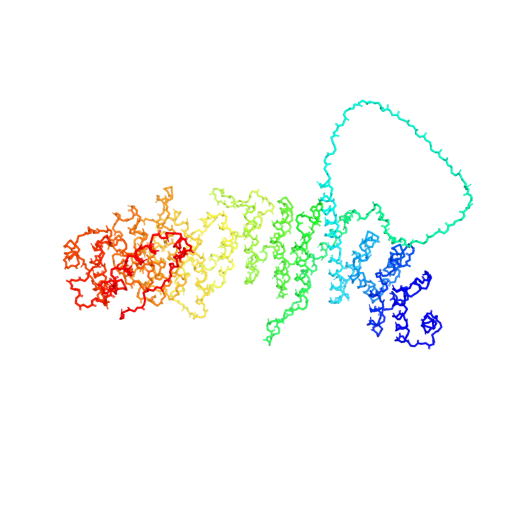 C 1
ATOM 3962 O O . LEU A 1 506 ? -12.278 -6.219 23.868 1.00 94.00 506 LEU A O 1
ATOM 3966 N N . GLU A 1 507 ? -12.863 -5.675 21.776 1.00 93.94 507 GLU A N 1
ATOM 3967 C CA . GLU A 1 507 ? -13.028 -7.045 21.300 1.00 93.94 507 GLU A CA 1
ATOM 3968 C C . GLU A 1 507 ? -11.723 -7.849 21.410 1.00 93.94 507 GLU A C 1
ATOM 3970 O O . GLU A 1 507 ? -11.725 -8.933 21.998 1.00 93.94 507 GLU A O 1
ATOM 3975 N N . GLU A 1 508 ? -10.598 -7.300 20.934 1.00 91.94 508 GLU A N 1
ATOM 3976 C CA . GLU A 1 508 ? -9.267 -7.908 21.080 1.00 91.94 508 GLU A CA 1
ATOM 3977 C C . GLU A 1 508 ? -8.934 -8.160 22.566 1.00 91.94 508 GLU A C 1
ATOM 3979 O O . GLU A 1 508 ? -8.461 -9.238 22.929 1.00 91.94 508 GLU A O 1
ATOM 3984 N N . TRP A 1 509 ? -9.238 -7.210 23.458 1.00 90.81 509 TRP A N 1
ATOM 3985 C CA . TRP A 1 509 ? -9.012 -7.362 24.902 1.00 90.81 509 TRP A CA 1
ATOM 3986 C C . TRP A 1 509 ? -9.922 -8.390 25.580 1.00 90.81 509 TRP A C 1
ATOM 3988 O O . TRP A 1 509 ? -9.511 -9.002 26.570 1.00 90.81 509 TRP A O 1
ATOM 3998 N N . MET A 1 510 ? -11.156 -8.561 25.105 1.00 89.06 510 MET A N 1
ATOM 3999 C CA . MET A 1 510 ? -12.113 -9.533 25.645 1.00 89.06 510 MET A CA 1
ATOM 4000 C C . MET A 1 510 ? -11.819 -10.954 25.156 1.00 89.06 510 MET A C 1
ATOM 4002 O O . MET A 1 510 ? -11.978 -11.905 25.917 1.00 89.06 510 MET A O 1
ATOM 4006 N N . LYS A 1 511 ? -11.355 -11.102 23.910 1.00 89.56 511 LYS A N 1
ATOM 4007 C CA . LYS A 1 511 ? -11.011 -12.399 23.308 1.00 89.56 511 LYS A CA 1
ATOM 4008 C C . LYS A 1 511 ? -9.605 -12.889 23.662 1.00 89.56 511 LYS A C 1
ATOM 4010 O O . LYS A 1 511 ? -9.290 -14.049 23.406 1.00 89.56 511 LYS A O 1
ATOM 4015 N N . ASN A 1 512 ? -8.753 -12.044 24.243 1.00 82.00 512 ASN A N 1
ATOM 4016 C CA . ASN A 1 512 ? -7.398 -12.440 24.614 1.00 82.00 512 ASN A CA 1
ATOM 4017 C C . ASN A 1 512 ? -7.399 -13.427 25.800 1.00 82.00 512 ASN A C 1
ATOM 4019 O O . ASN A 1 512 ? -7.695 -13.050 26.933 1.00 82.00 512 ASN A O 1
ATOM 4023 N N . LYS A 1 513 ? -7.020 -14.683 25.528 1.00 70.50 513 LYS A N 1
ATOM 4024 C CA . LYS A 1 513 ? -6.958 -15.790 26.503 1.00 70.50 513 LYS A CA 1
ATOM 4025 C C . LYS A 1 513 ? -5.555 -16.029 27.087 1.00 70.50 513 LYS A C 1
ATOM 4027 O O . LYS A 1 513 ? -5.366 -16.966 27.858 1.00 70.50 513 LYS A O 1
ATOM 4032 N N . ASN A 1 514 ? -4.555 -15.216 26.732 1.00 65.31 514 ASN A N 1
ATOM 4033 C CA . ASN A 1 514 ? -3.165 -15.452 27.132 1.00 65.31 514 ASN A CA 1
ATOM 4034 C C . ASN A 1 514 ? -2.937 -15.187 28.632 1.00 65.31 514 ASN A C 1
ATOM 4036 O O . ASN A 1 514 ? -2.839 -14.036 29.066 1.00 65.31 514 ASN A O 1
ATOM 4040 N N . VAL A 1 515 ? -2.768 -16.268 29.403 1.00 55.47 515 VAL A N 1
ATOM 4041 C CA . VAL A 1 515 ? -2.638 -16.282 30.875 1.00 55.47 515 VAL A CA 1
ATOM 4042 C C . VAL A 1 515 ? -1.490 -15.396 31.385 1.00 55.47 515 VAL A C 1
ATOM 4044 O O . VAL A 1 515 ? -1.661 -14.679 32.366 1.00 55.47 515 VAL A O 1
ATOM 4047 N N . ILE A 1 516 ? -0.351 -15.357 30.683 1.00 54.81 516 ILE A N 1
ATOM 4048 C CA . ILE A 1 516 ? 0.817 -14.530 31.056 1.00 54.81 516 ILE A CA 1
ATOM 4049 C C . ILE A 1 516 ? 0.498 -13.029 30.954 1.00 54.81 516 ILE A C 1
ATOM 4051 O O . ILE A 1 516 ? 0.978 -12.230 31.751 1.00 54.81 516 ILE A O 1
ATOM 4055 N N . THR A 1 517 ? -0.357 -12.635 30.004 1.00 56.97 517 THR A N 1
ATOM 4056 C CA . THR A 1 517 ? -0.774 -11.234 29.839 1.00 56.97 517 THR A CA 1
ATOM 4057 C C . THR A 1 517 ? -1.950 -10.845 30.735 1.00 56.97 517 THR A C 1
ATOM 4059 O O . THR A 1 517 ? -2.193 -9.655 30.911 1.00 56.97 517 THR A O 1
ATOM 4062 N N . LEU A 1 518 ? -2.668 -11.810 31.327 1.00 55.97 518 LEU A N 1
ATOM 4063 C CA . LEU A 1 518 ? -3.875 -11.554 32.121 1.00 55.97 518 LEU A CA 1
ATOM 4064 C C . LEU A 1 518 ? -3.595 -10.793 33.426 1.00 55.97 518 LEU A C 1
ATOM 4066 O O . LEU A 1 518 ? -4.427 -9.991 33.838 1.00 55.97 518 LEU A O 1
ATOM 4070 N N . SER A 1 519 ? -2.437 -11.013 34.062 1.00 53.84 519 SER A N 1
ATOM 4071 C CA . SER A 1 519 ? -2.084 -10.371 35.342 1.00 53.84 519 SER A CA 1
ATOM 4072 C C . SER A 1 519 ? -1.807 -8.871 35.215 1.00 53.84 519 SER A C 1
ATOM 4074 O O . SER A 1 519 ? -1.926 -8.131 36.188 1.00 53.84 519 SER A O 1
ATOM 4076 N N . GLN A 1 520 ? -1.453 -8.416 34.014 1.00 58.84 520 GLN A N 1
ATOM 4077 C CA . GLN A 1 520 ? -1.098 -7.027 33.735 1.00 58.84 520 GLN A CA 1
ATOM 4078 C C . GLN A 1 520 ? -2.068 -6.350 32.746 1.00 58.84 520 GLN A C 1
ATOM 4080 O O . GLN A 1 520 ? -2.081 -5.122 32.666 1.00 58.84 520 GLN A O 1
ATOM 4085 N N . ALA A 1 521 ? -2.929 -7.108 32.056 1.00 69.25 521 ALA A N 1
ATOM 4086 C CA . ALA A 1 521 ? -4.013 -6.617 31.198 1.00 69.25 521 ALA A CA 1
ATOM 4087 C C . ALA A 1 521 ? -5.011 -5.695 31.934 1.00 69.25 521 ALA A C 1
ATOM 4089 O O . ALA A 1 521 ? -5.041 -5.671 33.169 1.00 69.25 521 ALA A O 1
ATOM 4090 N N . PRO A 1 522 ? -5.855 -4.938 31.195 1.00 81.06 522 PRO A N 1
ATOM 4091 C CA . PRO A 1 522 ? -6.997 -4.257 31.792 1.00 81.06 522 PRO A CA 1
ATOM 4092 C C . PRO A 1 522 ? -7.823 -5.240 32.619 1.00 81.06 522 PRO A C 1
ATOM 4094 O O . PRO A 1 522 ? -8.180 -6.325 32.148 1.00 81.06 522 PRO A O 1
ATOM 4097 N N . SER A 1 523 ? -8.127 -4.853 33.850 1.00 87.19 523 SER A N 1
ATOM 4098 C CA . SER A 1 523 ? -8.958 -5.638 34.751 1.00 87.19 523 SER A CA 1
ATOM 4099 C C . SER A 1 523 ? -10.360 -5.828 34.168 1.00 87.19 523 SER A C 1
ATOM 4101 O O . SER A 1 523 ? -10.851 -5.018 33.376 1.00 87.19 523 SER A O 1
ATOM 4103 N N . LEU A 1 524 ? -11.055 -6.883 34.601 1.00 87.88 524 LEU A N 1
ATOM 4104 C CA . LEU A 1 524 ? -12.450 -7.109 34.213 1.00 87.88 524 LEU A CA 1
ATOM 4105 C C . LEU A 1 524 ? -13.342 -5.905 34.563 1.00 87.88 524 LEU A C 1
ATOM 4107 O O . LEU A 1 524 ? -14.246 -5.560 33.806 1.00 87.88 524 LEU A O 1
ATOM 4111 N N . ARG A 1 525 ? -13.045 -5.220 35.675 1.00 89.12 525 ARG A N 1
ATOM 4112 C CA . ARG A 1 525 ? -13.744 -4.001 36.100 1.00 89.12 525 ARG A CA 1
ATOM 4113 C C . ARG A 1 525 ? -13.571 -2.861 35.096 1.00 89.12 525 ARG A C 1
ATOM 4115 O O . ARG A 1 525 ? -14.552 -2.220 34.738 1.00 89.12 525 ARG A O 1
ATOM 4122 N N . GLU A 1 526 ? -12.352 -2.628 34.618 1.00 91.69 526 GLU A N 1
ATOM 4123 C CA . GLU A 1 526 ? -12.066 -1.607 33.601 1.00 91.69 526 GLU A CA 1
ATOM 4124 C C . GLU A 1 526 ? -12.754 -1.929 32.267 1.00 91.69 526 GLU A C 1
ATOM 4126 O O . GLU A 1 526 ? -13.401 -1.061 31.681 1.00 91.69 526 GLU A O 1
ATOM 4131 N N . LYS A 1 527 ? -12.697 -3.193 31.827 1.00 92.00 527 LYS A N 1
ATOM 4132 C CA . LYS A 1 527 ? -13.402 -3.672 30.624 1.00 92.00 527 LYS A CA 1
ATOM 4133 C C . LYS A 1 527 ? -14.920 -3.487 30.746 1.00 92.00 527 LYS A C 1
ATOM 4135 O O . LYS A 1 527 ? -15.561 -3.016 29.810 1.00 92.00 527 LYS A O 1
ATOM 4140 N N . SER A 1 528 ? -15.483 -3.799 31.916 1.00 93.38 528 SER A N 1
ATOM 4141 C CA . SER A 1 528 ? -16.910 -3.636 32.218 1.00 93.38 528 SER A CA 1
ATOM 4142 C C . SER A 1 528 ? -17.369 -2.183 32.086 1.00 93.38 528 SER A C 1
ATOM 4144 O O . SER A 1 528 ? -18.409 -1.937 31.480 1.00 93.38 528 SER A O 1
ATOM 4146 N N . ILE A 1 529 ? -16.586 -1.221 32.589 1.00 94.75 529 ILE A N 1
ATOM 4147 C CA . ILE A 1 529 ? -16.911 0.211 32.477 1.00 94.75 529 ILE A CA 1
ATOM 4148 C C . ILE A 1 529 ? -17.026 0.623 31.005 1.00 94.75 529 ILE A C 1
ATOM 4150 O O . ILE A 1 529 ? -17.997 1.280 30.631 1.00 94.75 529 ILE A O 1
ATOM 4154 N N . LEU A 1 530 ? -16.071 0.211 30.165 1.00 96.25 530 LEU A N 1
ATOM 4155 C CA . LEU A 1 530 ? -16.087 0.531 28.737 1.00 96.25 530 LEU A CA 1
ATOM 4156 C C . LEU A 1 530 ? -17.288 -0.104 28.024 1.00 96.25 530 LEU A C 1
ATOM 4158 O O . LEU A 1 530 ? -17.989 0.599 27.303 1.00 96.25 530 LEU A O 1
ATOM 4162 N N . LEU A 1 531 ? -17.577 -1.389 28.272 1.00 95.94 531 LEU A N 1
ATOM 4163 C CA . LEU A 1 531 ? -18.724 -2.084 27.669 1.00 95.94 531 LEU A CA 1
ATOM 4164 C C . LEU A 1 531 ? -20.059 -1.417 28.025 1.00 95.94 531 LEU A C 1
ATOM 4166 O O . LEU A 1 531 ? -20.895 -1.209 27.149 1.00 95.94 531 LEU A O 1
ATOM 4170 N N . VAL A 1 532 ? -20.250 -1.037 29.292 1.00 95.69 532 VAL A N 1
ATOM 4171 C CA . VAL A 1 532 ? -21.479 -0.365 29.746 1.00 95.69 532 VAL A CA 1
ATOM 4172 C C . VAL A 1 532 ? -21.615 1.022 29.115 1.00 95.69 532 VAL A C 1
ATOM 4174 O O . VAL A 1 532 ? -22.705 1.404 28.695 1.00 95.69 532 VAL A O 1
ATOM 4177 N N . LYS A 1 533 ? -20.518 1.778 28.995 1.00 96.06 533 LYS A N 1
ATOM 4178 C CA . LYS A 1 533 ? -20.540 3.073 28.300 1.00 96.06 533 LYS A CA 1
ATOM 4179 C C . LYS A 1 533 ? -20.836 2.901 26.811 1.00 96.06 533 LYS A C 1
ATOM 4181 O O . LYS A 1 533 ? -21.662 3.631 26.275 1.00 96.06 533 LYS A O 1
ATOM 4186 N N . MET A 1 534 ? -20.241 1.911 26.153 1.00 95.75 534 MET A N 1
ATOM 4187 C CA . MET A 1 534 ? -20.538 1.612 24.752 1.00 95.75 534 MET A CA 1
ATOM 4188 C C . MET A 1 534 ? -22.008 1.244 24.547 1.00 95.75 534 MET A C 1
ATOM 4190 O O . MET A 1 534 ? -22.645 1.822 23.673 1.00 95.75 534 MET A O 1
ATOM 4194 N N . MET A 1 535 ? -22.573 0.386 25.404 1.00 94.44 535 MET A N 1
ATOM 4195 C CA . MET A 1 535 ? -24.004 0.057 25.397 1.00 94.44 535 MET A CA 1
ATOM 4196 C C . MET A 1 535 ? -24.882 1.314 25.433 1.00 94.44 535 MET A C 1
ATOM 4198 O O . MET A 1 535 ? -25.807 1.444 24.640 1.00 94.44 535 MET A O 1
ATOM 4202 N N . GLN A 1 536 ? -24.577 2.257 26.329 1.00 92.19 536 GLN A N 1
ATOM 4203 C CA . GLN A 1 536 ? -25.369 3.479 26.500 1.00 92.19 536 GLN A CA 1
ATOM 4204 C C . GLN A 1 536 ? -25.276 4.430 25.299 1.00 92.19 536 GLN A C 1
ATOM 4206 O O . GLN A 1 536 ? -26.270 5.053 24.928 1.00 92.19 536 GLN A O 1
ATOM 4211 N N . TYR A 1 537 ? -24.085 4.591 24.717 1.00 93.88 537 TYR A N 1
ATOM 4212 C CA . TYR A 1 537 ? -23.830 5.647 23.733 1.00 93.88 537 TYR A CA 1
ATOM 4213 C C . TYR A 1 537 ? -23.923 5.190 22.278 1.00 93.88 537 TYR A C 1
ATOM 4215 O O . TYR A 1 537 ? -24.271 6.015 21.436 1.00 93.88 537 TYR A O 1
ATOM 4223 N N . ILE A 1 538 ? -23.681 3.911 21.970 1.00 91.56 538 ILE A N 1
ATOM 4224 C CA . ILE A 1 538 ? -23.864 3.384 20.608 1.00 91.56 538 ILE A CA 1
ATOM 4225 C C . ILE A 1 538 ? -25.330 3.502 20.201 1.00 91.56 538 ILE A C 1
ATOM 4227 O O . ILE A 1 538 ? -25.631 4.107 19.179 1.00 91.56 538 ILE A O 1
ATOM 4231 N N . GLU A 1 539 ? -26.246 3.019 21.041 1.00 84.19 539 GLU A N 1
ATOM 4232 C CA . GLU A 1 539 ? -27.679 3.077 20.750 1.00 84.19 539 GLU A CA 1
ATOM 4233 C C . GLU A 1 539 ? -28.210 4.519 20.726 1.00 84.19 539 GLU A C 1
ATOM 4235 O O . GLU A 1 539 ? -29.025 4.868 19.878 1.00 84.19 539 GLU A O 1
ATOM 4240 N N . LYS A 1 540 ? -27.702 5.382 21.617 1.00 88.25 540 LYS A N 1
ATOM 4241 C CA . LYS A 1 540 ? -28.149 6.776 21.735 1.00 88.25 540 LYS A CA 1
ATOM 4242 C C . LYS A 1 540 ? -27.651 7.691 20.611 1.00 88.25 540 LYS A C 1
ATOM 4244 O O . LYS A 1 540 ? -28.349 8.639 20.266 1.00 88.25 540 LYS A O 1
ATOM 4249 N N . ARG A 1 541 ? -26.424 7.493 20.115 1.00 89.12 541 ARG A N 1
ATOM 4250 C CA . ARG A 1 541 ? -25.771 8.419 19.165 1.00 89.12 541 ARG A CA 1
ATOM 4251 C C . ARG A 1 541 ? -25.593 7.859 17.759 1.00 89.12 541 ARG A C 1
ATOM 4253 O O . ARG A 1 541 ? -25.463 8.644 16.829 1.00 89.12 541 ARG A O 1
ATOM 4260 N N . PHE A 1 542 ? -25.559 6.538 17.607 1.00 89.62 542 PHE A N 1
ATOM 4261 C CA . PHE A 1 542 ? -25.238 5.861 16.349 1.00 89.62 542 PHE A CA 1
ATOM 4262 C C . PHE A 1 542 ? -26.306 4.818 15.986 1.00 89.62 542 PHE A C 1
ATOM 4264 O O . PHE A 1 542 ? -25.981 3.760 15.450 1.00 89.62 542 PHE A O 1
ATOM 4271 N N . SER A 1 543 ? -27.581 5.112 16.272 1.00 83.50 543 SER A N 1
ATOM 4272 C CA . SER A 1 543 ? -28.722 4.220 16.007 1.00 83.50 543 SER A CA 1
ATOM 4273 C C . SER A 1 543 ? -28.811 3.754 14.553 1.00 83.50 543 SER A C 1
ATOM 4275 O O . SER A 1 543 ? -29.248 2.633 14.293 1.00 83.50 543 SER A O 1
ATOM 4277 N N . ASP A 1 544 ? -28.375 4.604 13.622 1.00 87.06 544 ASP A N 1
ATOM 4278 C CA . ASP A 1 544 ? -28.540 4.394 12.184 1.00 87.06 544 ASP A CA 1
ATOM 4279 C C . ASP A 1 544 ? -27.397 3.570 11.564 1.00 87.06 544 ASP A C 1
ATOM 4281 O O . ASP A 1 544 ? -27.552 3.020 10.472 1.00 87.06 544 ASP A O 1
ATOM 4285 N N . ASP A 1 545 ? -26.252 3.429 12.249 1.00 92.25 545 ASP A N 1
ATOM 4286 C CA . ASP A 1 545 ? -25.127 2.644 11.732 1.00 92.25 545 ASP A CA 1
ATOM 4287 C C . ASP A 1 545 ? -25.235 1.178 12.160 1.00 92.25 545 ASP A C 1
ATOM 4289 O O . ASP A 1 545 ? -24.809 0.746 13.237 1.00 92.25 545 ASP A O 1
ATOM 4293 N N . ALA A 1 546 ? -25.812 0.387 11.259 1.00 90.94 546 ALA A N 1
ATOM 4294 C CA . ALA A 1 546 ? -26.019 -1.036 11.468 1.00 90.94 546 ALA A CA 1
ATOM 4295 C C . ALA A 1 546 ? -24.704 -1.829 11.607 1.00 90.94 546 ALA A C 1
ATOM 4297 O O . ALA A 1 546 ? -24.707 -2.885 12.237 1.00 90.94 546 ALA A O 1
ATOM 4298 N N . GLU A 1 547 ? -23.590 -1.356 11.038 1.00 93.75 547 GLU A N 1
ATOM 4299 C CA . GLU A 1 547 ? -22.303 -2.061 11.075 1.00 93.75 547 GLU A CA 1
ATOM 4300 C C . GLU A 1 547 ? -21.632 -1.939 12.449 1.00 93.75 547 GLU A C 1
ATOM 4302 O O . GLU A 1 547 ? -21.195 -2.939 13.014 1.00 93.75 547 GLU A O 1
ATOM 4307 N N . LEU A 1 548 ? -21.588 -0.734 13.025 1.00 94.50 548 LEU A N 1
ATOM 4308 C CA . LEU A 1 548 ? -21.090 -0.515 14.381 1.00 94.50 548 LEU A CA 1
ATOM 4309 C C . LEU A 1 548 ? -21.944 -1.276 15.398 1.00 94.50 548 LEU A C 1
ATOM 4311 O O . LEU A 1 548 ? -21.403 -1.945 16.279 1.00 94.50 548 LEU A O 1
ATOM 4315 N N . ASN A 1 549 ? -23.272 -1.193 15.265 1.00 93.50 549 ASN A N 1
ATOM 4316 C CA . ASN A 1 549 ? -24.179 -1.913 16.150 1.00 93.50 549 ASN A CA 1
ATOM 4317 C C . ASN A 1 549 ? -23.963 -3.432 16.040 1.00 93.50 549 ASN A C 1
ATOM 4319 O O . ASN A 1 549 ? -23.873 -4.118 17.053 1.00 93.50 549 ASN A O 1
ATOM 4323 N N . ALA A 1 550 ? -23.778 -3.956 14.823 1.00 94.44 550 ALA A N 1
ATOM 4324 C CA . ALA A 1 550 ? -23.420 -5.355 14.614 1.00 94.44 550 ALA A CA 1
ATOM 4325 C C . ALA A 1 550 ? -22.122 -5.741 15.337 1.00 94.44 550 ALA A C 1
ATOM 4327 O O . ALA A 1 550 ? -22.135 -6.687 16.119 1.00 94.44 550 ALA A O 1
ATOM 4328 N N . GLN A 1 551 ? -21.033 -4.990 15.141 1.00 95.06 551 GLN A N 1
ATOM 4329 C CA . GLN A 1 551 ? -19.743 -5.258 15.794 1.00 95.06 551 GLN A CA 1
ATOM 4330 C C . GLN A 1 551 ? -19.867 -5.274 17.326 1.00 95.06 551 GLN A C 1
ATOM 4332 O O . GLN A 1 551 ? -19.355 -6.176 17.991 1.00 95.06 551 GLN A O 1
ATOM 4337 N N . PHE A 1 552 ? -20.592 -4.308 17.895 1.00 96.81 552 PHE A N 1
ATOM 4338 C CA . PHE A 1 552 ? -20.832 -4.257 19.335 1.00 96.81 552 PHE A CA 1
ATOM 4339 C C . PHE A 1 552 ? -21.689 -5.431 19.828 1.00 96.81 552 PHE A C 1
ATOM 4341 O O . PHE A 1 552 ? -21.357 -6.059 20.832 1.00 96.81 552 PHE A O 1
ATOM 4348 N N . LEU A 1 553 ? -22.763 -5.775 19.117 1.00 96.25 553 LEU A N 1
ATOM 4349 C CA . LEU A 1 553 ? -23.620 -6.904 19.471 1.00 96.25 553 LEU A CA 1
ATOM 4350 C C . LEU A 1 553 ? -22.886 -8.245 19.347 1.00 96.25 553 LEU A C 1
ATOM 4352 O O . LEU A 1 553 ? -23.091 -9.125 20.177 1.00 96.25 553 LEU A O 1
ATOM 4356 N N . GLU A 1 554 ? -21.986 -8.423 18.383 1.00 96.31 554 GLU A N 1
ATOM 4357 C CA . GLU A 1 554 ? -21.150 -9.627 18.330 1.00 96.31 554 GLU A CA 1
ATOM 4358 C C . GLU A 1 554 ? -20.227 -9.742 19.550 1.00 96.31 554 GLU A C 1
ATOM 4360 O O . GLU A 1 554 ? -20.062 -10.835 20.100 1.00 96.31 554 GLU A O 1
ATOM 4365 N N . LEU A 1 555 ? -19.688 -8.619 20.030 1.00 96.38 555 LEU A N 1
ATOM 4366 C CA . LEU A 1 555 ? -18.914 -8.573 21.269 1.00 96.38 555 LEU A CA 1
ATOM 4367 C C . LEU A 1 555 ? -19.774 -8.910 22.499 1.00 96.38 555 LEU A C 1
ATOM 4369 O O . LEU A 1 555 ? -19.347 -9.694 23.346 1.00 96.38 555 LEU A O 1
ATOM 4373 N N . VAL A 1 556 ? -20.995 -8.376 22.590 1.00 96.94 556 VAL A N 1
ATOM 4374 C CA . VAL A 1 556 ? -21.939 -8.718 23.670 1.00 96.94 556 VAL A CA 1
ATOM 4375 C C . VAL A 1 556 ? -22.314 -10.199 23.608 1.00 96.94 556 VAL A C 1
ATOM 4377 O O . VAL A 1 556 ? -22.292 -10.878 24.631 1.00 96.94 556 VAL A O 1
ATOM 4380 N N . ASN A 1 557 ? -22.590 -10.742 22.421 1.00 96.81 557 ASN A N 1
ATOM 4381 C CA . ASN A 1 557 ? -22.883 -12.163 22.255 1.00 96.81 557 ASN A CA 1
ATOM 4382 C C . ASN A 1 557 ? -21.709 -13.035 22.725 1.00 96.81 557 ASN A C 1
ATOM 4384 O O . ASN A 1 557 ? -21.931 -13.999 23.455 1.00 96.81 557 ASN A O 1
ATOM 4388 N N . TYR A 1 558 ? -20.469 -12.648 22.402 1.00 96.19 558 TYR A N 1
ATOM 4389 C CA . TYR A 1 558 ? -19.273 -13.340 22.881 1.00 96.19 558 TYR A CA 1
ATOM 4390 C C . TYR A 1 558 ? -19.231 -13.430 24.415 1.00 96.19 558 TYR A C 1
ATOM 4392 O O . TYR A 1 558 ? -19.004 -14.518 24.941 1.00 96.19 558 TYR A O 1
ATOM 4400 N N . VAL A 1 559 ? -19.539 -12.338 25.133 1.00 95.25 559 VAL A N 1
ATOM 4401 C CA . VAL A 1 559 ? -19.611 -12.318 26.612 1.00 95.25 559 VAL A CA 1
ATOM 4402 C C . VAL A 1 559 ? -20.600 -13.351 27.157 1.00 95.25 559 VAL A C 1
ATOM 4404 O O . VAL A 1 559 ? -20.311 -14.002 28.156 1.00 95.25 559 VAL A O 1
ATOM 4407 N N . TYR A 1 560 ? -21.747 -13.522 26.499 1.00 95.56 560 TYR A N 1
ATOM 4408 C CA . TYR A 1 560 ? -22.788 -14.462 26.920 1.00 95.56 560 TYR A CA 1
ATOM 4409 C C . TYR A 1 560 ? -22.506 -15.921 26.532 1.00 95.56 560 TYR A C 1
ATOM 4411 O O . TYR A 1 560 ? -23.074 -16.836 27.127 1.00 95.56 560 TYR A O 1
ATOM 4419 N N . THR A 1 561 ? -21.653 -16.152 25.534 1.00 94.62 561 THR A N 1
ATOM 4420 C CA . THR A 1 561 ? -21.312 -17.504 25.055 1.00 94.62 561 THR A CA 1
ATOM 4421 C C . THR A 1 561 ? -20.013 -18.061 25.631 1.00 94.62 561 THR A C 1
ATOM 4423 O O . THR A 1 561 ? -19.837 -19.276 25.639 1.00 94.62 561 THR A O 1
ATOM 4426 N N . ASP A 1 562 ? -19.099 -17.210 26.102 1.00 93.94 562 ASP A N 1
ATOM 4427 C CA . ASP A 1 562 ? -17.832 -17.659 26.678 1.00 93.94 562 ASP A CA 1
ATOM 4428 C C . ASP A 1 562 ? -18.022 -18.205 28.105 1.00 93.94 562 ASP A C 1
ATOM 4430 O O . ASP A 1 562 ? -18.693 -17.599 28.942 1.00 93.94 562 ASP A O 1
ATOM 4434 N N . GLU A 1 563 ? -17.408 -19.358 28.389 1.00 89.62 563 GLU A N 1
ATOM 4435 C CA . GLU A 1 563 ? -17.590 -20.104 29.640 1.00 89.62 563 GLU A CA 1
ATOM 4436 C C . GLU A 1 563 ? -17.170 -19.331 30.895 1.00 89.62 563 GLU A C 1
ATOM 4438 O O . GLU A 1 563 ? -17.785 -19.508 31.947 1.00 89.62 563 GLU A O 1
ATOM 4443 N N . GLN A 1 564 ? -16.149 -18.474 30.794 1.00 89.19 564 GLN A N 1
ATOM 4444 C CA . GLN A 1 564 ? -15.662 -17.691 31.928 1.00 89.19 564 GLN A CA 1
ATOM 4445 C C . GLN A 1 564 ? -16.461 -16.401 32.077 1.00 89.19 564 GLN A C 1
ATOM 4447 O O . GLN A 1 564 ? -16.894 -16.059 33.175 1.00 89.19 564 GLN A O 1
ATOM 4452 N N . LEU A 1 565 ? -16.685 -15.686 30.972 1.00 89.94 565 LEU A N 1
ATOM 4453 C CA . LEU A 1 565 ? -17.337 -14.376 31.003 1.00 89.94 565 LEU A CA 1
ATOM 4454 C C . LEU A 1 565 ? -18.818 -14.463 31.382 1.00 89.94 565 LEU A C 1
ATOM 4456 O O . LEU A 1 565 ? -19.298 -13.591 32.113 1.00 89.94 565 LEU A O 1
ATOM 4460 N N . LYS A 1 566 ? -19.523 -15.526 30.972 1.00 90.06 566 LYS A N 1
ATOM 4461 C CA . LYS A 1 566 ? -20.949 -15.707 31.285 1.00 90.06 566 LYS A CA 1
ATOM 4462 C C . LYS A 1 566 ? -21.234 -15.840 32.787 1.00 90.06 566 LYS A C 1
ATOM 4464 O O . LYS A 1 566 ? -22.341 -15.545 33.223 1.00 90.06 566 LYS A O 1
ATOM 4469 N N . GLN A 1 567 ? -20.241 -16.267 33.574 1.00 89.69 567 GLN A N 1
ATOM 4470 C CA . GLN A 1 567 ? -20.348 -16.428 35.031 1.00 89.69 567 GLN A CA 1
ATOM 4471 C C . GLN A 1 567 ? -20.054 -15.128 35.800 1.00 89.69 567 GLN A C 1
ATOM 4473 O O . GLN A 1 567 ? -20.129 -15.099 37.025 1.00 89.69 567 GLN A O 1
ATOM 4478 N N . THR A 1 568 ? -19.696 -14.049 35.100 1.00 92.12 568 THR A N 1
ATOM 4479 C CA . THR A 1 568 ? -19.368 -12.756 35.713 1.00 92.12 568 THR A CA 1
ATOM 4480 C C . THR A 1 568 ? -20.584 -11.829 35.770 1.00 92.12 568 THR A C 1
ATOM 4482 O O . THR A 1 568 ? -21.555 -12.012 35.042 1.00 92.12 568 THR A O 1
ATOM 4485 N N . GLU A 1 569 ? -20.496 -10.746 36.551 1.00 91.88 569 GLU A N 1
ATOM 4486 C CA . GLU A 1 569 ? -21.508 -9.671 36.589 1.00 91.88 569 GLU A CA 1
ATOM 4487 C C . GLU A 1 569 ? -21.702 -8.929 35.248 1.00 91.88 569 GLU A C 1
ATOM 4489 O O . GLU A 1 569 ? -22.509 -8.005 35.155 1.00 91.88 569 GLU A O 1
ATOM 4494 N N . LEU A 1 570 ? -20.927 -9.249 34.206 1.00 92.19 570 LEU A N 1
ATOM 4495 C CA . LEU A 1 570 ? -21.098 -8.627 32.894 1.00 92.19 570 LEU A CA 1
ATOM 4496 C C . LEU A 1 570 ? -22.443 -8.976 32.264 1.00 92.19 570 LEU A C 1
ATOM 4498 O O . LEU A 1 570 ? -23.007 -8.128 31.578 1.00 92.19 570 LEU A O 1
ATOM 4502 N N . THR A 1 571 ? -22.951 -10.188 32.488 1.00 91.31 571 THR A N 1
ATOM 4503 C CA . THR A 1 571 ? -24.241 -10.613 31.936 1.00 91.31 571 THR A CA 1
ATOM 4504 C C . THR A 1 571 ? -25.361 -9.727 32.473 1.00 91.31 571 THR A C 1
ATOM 4506 O O . THR A 1 571 ? -26.066 -9.110 31.681 1.00 91.31 571 THR A O 1
ATOM 4509 N N . SER A 1 572 ? -25.436 -9.513 33.789 1.00 92.00 572 SER A N 1
ATOM 4510 C CA . SER A 1 572 ? -26.436 -8.612 34.378 1.00 92.00 572 SER A CA 1
ATOM 4511 C C . SER A 1 572 ? -26.257 -7.153 33.942 1.00 92.00 572 SER A C 1
ATOM 4513 O O . SER A 1 572 ? -27.227 -6.484 33.601 1.00 92.00 572 SER A O 1
ATOM 4515 N N . LYS A 1 573 ? -25.020 -6.644 33.868 1.00 94.56 573 LYS A N 1
ATOM 4516 C CA . LYS A 1 573 ? -24.761 -5.248 33.453 1.00 94.56 573 LYS A CA 1
ATOM 4517 C C . LYS A 1 573 ? -25.061 -4.971 31.978 1.00 94.56 573 LYS A C 1
ATOM 4519 O O . LYS A 1 573 ? -25.342 -3.827 31.630 1.00 94.56 573 LYS A O 1
ATOM 4524 N N . LEU A 1 574 ? -24.954 -5.983 31.118 1.00 95.50 574 LEU A N 1
ATOM 4525 C CA . LEU A 1 574 ? -25.168 -5.876 29.670 1.00 95.50 574 LEU A CA 1
ATOM 4526 C C . LEU A 1 574 ? -26.519 -6.436 29.222 1.00 95.50 574 LEU A C 1
ATOM 4528 O O . LEU A 1 574 ? -26.750 -6.555 28.020 1.00 95.50 574 LEU A O 1
ATOM 4532 N N . GLU A 1 575 ? -27.416 -6.759 30.153 1.00 94.31 575 GLU A N 1
ATOM 4533 C CA . GLU A 1 575 ? -28.776 -7.205 29.845 1.00 94.31 575 GLU A CA 1
ATOM 4534 C C . GLU A 1 575 ? -29.506 -6.264 28.863 1.00 94.31 575 GLU A C 1
ATOM 4536 O O . GLU A 1 575 ? -30.051 -6.767 27.877 1.00 94.31 575 GLU A O 1
ATOM 4541 N N . PRO A 1 576 ? -29.451 -4.919 28.991 1.00 94.25 576 PRO A N 1
ATOM 4542 C CA . PRO A 1 576 ? -30.097 -4.042 28.013 1.00 94.25 576 PRO A CA 1
ATOM 4543 C C . PRO A 1 576 ? -29.545 -4.219 26.590 1.00 94.25 576 PRO A C 1
ATOM 4545 O O . PRO A 1 576 ? -30.310 -4.267 25.627 1.00 94.25 576 PRO A O 1
ATOM 4548 N N . ALA A 1 577 ? -28.225 -4.392 26.444 1.00 94.75 577 ALA A N 1
ATOM 4549 C CA . ALA A 1 577 ? -27.604 -4.683 25.150 1.00 94.75 577 ALA A CA 1
ATOM 4550 C C . ALA A 1 577 ? -28.008 -6.064 24.615 1.00 94.75 577 ALA A C 1
ATOM 4552 O O . ALA A 1 577 ? -28.200 -6.227 23.411 1.00 94.75 577 ALA A O 1
ATOM 4553 N N . PHE A 1 578 ? -28.160 -7.057 25.496 1.00 95.69 578 PHE A N 1
ATOM 4554 C CA . PHE A 1 578 ? -28.625 -8.388 25.119 1.00 95.69 578 PHE A CA 1
ATOM 4555 C C . PHE A 1 578 ? -30.046 -8.349 24.545 1.00 95.69 578 PHE A C 1
ATOM 4557 O O . PHE A 1 578 ? -30.294 -8.890 23.465 1.00 95.69 578 PHE A O 1
ATOM 4564 N N . LEU A 1 579 ? -30.959 -7.636 25.212 1.00 94.06 579 LEU A N 1
ATOM 4565 C CA . LEU A 1 579 ? -32.322 -7.417 24.724 1.00 94.06 579 LEU A CA 1
ATOM 4566 C C . LEU A 1 579 ? -32.329 -6.608 23.414 1.00 94.06 579 LEU A C 1
ATOM 4568 O O . LEU A 1 579 ? -33.095 -6.918 22.499 1.00 94.06 579 LEU A O 1
ATOM 4572 N N . SER A 1 580 ? -31.416 -5.642 23.269 1.00 92.25 580 SER A N 1
ATOM 4573 C CA . SER A 1 580 ? -31.172 -4.927 22.007 1.00 92.25 580 SER A CA 1
ATOM 4574 C C . SER A 1 580 ? -30.755 -5.884 20.869 1.00 92.25 580 SER A C 1
ATOM 4576 O O . SER A 1 580 ? -31.230 -5.778 19.736 1.00 92.25 580 SER A O 1
ATOM 4578 N N . GLY A 1 581 ? -29.969 -6.921 21.179 1.00 94.12 581 GLY A N 1
ATOM 4579 C CA . GLY A 1 581 ? -29.617 -7.999 20.251 1.00 94.12 581 GLY A CA 1
ATOM 4580 C C . GLY A 1 581 ? -30.814 -8.820 19.755 1.00 94.12 581 GLY A C 1
ATOM 4581 O O . GLY A 1 581 ? -30.882 -9.147 18.567 1.00 94.12 581 GLY A O 1
ATOM 4582 N N . LEU A 1 582 ? -31.810 -9.086 20.612 1.00 93.44 582 LEU A N 1
ATOM 4583 C CA . LEU A 1 582 ? -33.052 -9.789 20.236 1.00 93.44 582 LEU A CA 1
ATOM 4584 C C . LEU A 1 582 ? -33.952 -8.978 19.287 1.00 93.44 582 LEU A C 1
ATOM 4586 O O . LEU A 1 582 ? -34.802 -9.543 18.595 1.00 93.44 582 LEU A O 1
ATOM 4590 N N . ARG A 1 583 ? -33.780 -7.654 19.230 1.00 90.44 583 ARG A N 1
ATOM 4591 C CA . ARG A 1 583 ? -34.489 -6.765 18.290 1.00 90.44 583 ARG A CA 1
ATOM 4592 C C . ARG A 1 583 ? -33.632 -6.324 17.104 1.00 90.44 583 ARG A C 1
ATOM 4594 O O . ARG A 1 583 ? -34.104 -5.537 16.288 1.00 90.44 583 ARG A O 1
ATOM 4601 N N . CYS A 1 584 ? -32.400 -6.823 16.983 1.00 91.44 584 CYS A N 1
ATOM 4602 C CA . CYS A 1 584 ? -31.507 -6.446 15.895 1.00 91.44 584 CYS A CA 1
ATOM 4603 C C . CYS A 1 584 ? -32.182 -6.678 14.529 1.00 91.44 584 CYS A C 1
ATOM 4605 O O . CYS A 1 584 ? -32.795 -7.727 14.275 1.00 91.44 584 CYS A O 1
ATOM 4607 N N . SER A 1 585 ? -32.063 -5.691 13.636 1.00 90.50 585 SER A N 1
ATOM 4608 C CA . SER A 1 585 ? -32.616 -5.753 12.279 1.00 90.50 585 SER A CA 1
ATOM 4609 C C . SER A 1 585 ? -31.957 -6.856 11.447 1.00 90.50 585 SER A C 1
ATOM 4611 O O . SER A 1 585 ? -32.616 -7.475 10.611 1.00 90.50 585 SER A O 1
ATOM 4613 N N . GLN A 1 586 ? -30.688 -7.163 11.728 1.00 93.62 586 GLN A N 1
ATOM 4614 C CA . GLN A 1 586 ? -29.906 -8.179 11.032 1.00 93.62 586 GLN A CA 1
ATOM 4615 C C . GLN A 1 586 ? -30.276 -9.595 11.517 1.00 93.62 586 GLN A C 1
ATOM 4617 O O . GLN A 1 586 ? -29.990 -9.944 12.667 1.00 93.62 586 GLN A O 1
ATOM 4622 N N . PRO A 1 587 ? -30.871 -10.456 10.660 1.00 93.56 587 PRO A N 1
ATOM 4623 C CA . PRO A 1 587 ? -31.408 -11.749 11.094 1.00 93.56 587 PRO A CA 1
ATOM 4624 C C . PRO A 1 587 ? -30.358 -12.699 11.674 1.00 93.56 587 PRO A C 1
ATOM 4626 O O . PRO A 1 587 ? -30.622 -13.387 12.655 1.00 93.56 587 PRO A O 1
ATOM 4629 N N . HIS A 1 588 ? -29.158 -12.717 11.089 1.00 95.69 588 HIS A N 1
ATOM 4630 C CA . HIS A 1 588 ? -28.081 -13.610 11.510 1.00 95.69 588 HIS A CA 1
ATOM 4631 C C . HIS A 1 588 ? -27.548 -13.269 12.912 1.00 95.69 588 HIS A C 1
ATOM 4633 O O . HIS A 1 588 ? -27.215 -14.180 13.665 1.00 95.69 588 HIS A O 1
ATOM 4639 N N . ILE A 1 589 ? -27.511 -11.985 13.293 1.00 95.19 589 ILE A N 1
ATOM 4640 C CA . ILE A 1 589 ? -27.132 -11.553 14.648 1.00 95.19 589 ILE A CA 1
ATOM 4641 C C . ILE A 1 589 ? -28.253 -11.890 15.622 1.00 95.19 589 ILE A C 1
ATOM 4643 O O . ILE A 1 589 ? -28.008 -12.562 16.621 1.00 95.19 589 ILE A O 1
ATOM 4647 N N . ARG A 1 590 ? -29.494 -11.507 15.295 1.00 95.31 590 ARG A N 1
ATOM 4648 C CA . ARG A 1 590 ? -30.669 -11.791 16.130 1.00 95.31 590 ARG A CA 1
ATOM 4649 C C . ARG A 1 590 ? -30.789 -13.280 16.469 1.00 95.31 590 ARG A C 1
ATOM 4651 O O . ARG A 1 590 ? -31.024 -13.619 17.624 1.00 95.31 590 ARG A O 1
ATOM 4658 N N . ALA A 1 591 ? -30.538 -14.165 15.502 1.00 95.25 591 ALA A N 1
ATOM 4659 C CA . ALA A 1 591 ? -30.545 -15.612 15.712 1.00 95.25 591 ALA A CA 1
ATOM 4660 C C . ALA A 1 591 ? -29.508 -16.086 16.752 1.00 95.25 591 ALA A C 1
ATOM 4662 O O . ALA A 1 591 ? -29.799 -16.992 17.532 1.00 95.25 591 ALA A O 1
ATOM 4663 N N . LYS A 1 592 ? -28.315 -15.468 16.814 1.00 97.25 592 LYS A N 1
ATOM 4664 C CA . LYS A 1 592 ? -27.294 -15.793 17.831 1.00 97.25 592 LYS A CA 1
ATOM 4665 C C . LYS A 1 592 ? -27.778 -15.442 19.241 1.00 97.25 592 LYS A C 1
ATOM 4667 O O . LYS A 1 592 ? -27.605 -16.243 20.156 1.00 97.25 592 LYS A O 1
ATOM 4672 N N . PHE A 1 593 ? -28.404 -14.277 19.412 1.00 97.12 593 PHE A N 1
ATOM 4673 C CA . PHE A 1 593 ? -28.975 -13.855 20.697 1.00 97.12 593 PHE A CA 1
ATOM 4674 C C . PHE A 1 593 ? -30.171 -14.715 21.095 1.00 97.12 593 PHE A C 1
ATOM 4676 O O . PHE A 1 593 ? -30.230 -15.193 22.226 1.00 97.12 593 PHE A O 1
ATOM 4683 N N . PHE A 1 594 ? -31.075 -14.985 20.150 1.00 95.44 594 PHE A N 1
ATOM 4684 C CA . PHE A 1 594 ? -32.221 -15.851 20.397 1.00 95.44 594 PHE A CA 1
ATOM 4685 C C . PHE A 1 594 ? -31.786 -17.263 20.794 1.00 95.44 594 PHE A C 1
ATOM 4687 O O . PHE A 1 594 ? -32.343 -17.824 21.725 1.00 95.44 594 PHE A O 1
ATOM 4694 N N . LYS A 1 595 ? -30.734 -17.821 20.181 1.00 95.00 595 LYS A N 1
ATOM 4695 C CA . LYS A 1 595 ? -30.182 -19.124 20.582 1.00 95.00 595 LYS A CA 1
ATOM 4696 C C . LYS A 1 595 ? -29.723 -19.140 22.043 1.00 95.00 595 LYS A C 1
ATOM 4698 O O . LYS A 1 595 ? -29.999 -20.105 22.754 1.00 95.00 595 LYS A O 1
ATOM 4703 N N . VAL A 1 596 ? -29.024 -18.095 22.492 1.00 95.25 596 VAL A N 1
ATOM 4704 C CA . VAL A 1 596 ? -28.608 -17.969 23.900 1.00 95.25 596 VAL A CA 1
ATOM 4705 C C . VAL A 1 596 ? -29.836 -17.872 24.811 1.00 95.25 596 VAL A C 1
ATOM 4707 O O . VAL A 1 596 ? -29.886 -18.552 25.831 1.00 95.25 596 VAL A O 1
ATOM 4710 N N . PHE A 1 597 ? -30.843 -17.093 24.409 1.00 93.75 597 PHE A N 1
ATOM 4711 C CA . PHE A 1 597 ? -32.092 -16.919 25.153 1.00 93.75 597 PHE A CA 1
ATOM 4712 C C . PHE A 1 597 ? -32.935 -18.208 25.224 1.00 93.75 597 PHE A C 1
ATOM 4714 O O . PHE A 1 597 ? -33.429 -18.565 26.284 1.00 93.75 597 PHE A O 1
ATOM 4721 N N . ASP A 1 598 ? -33.045 -18.965 24.130 1.00 93.50 598 ASP A N 1
ATOM 4722 C CA . ASP A 1 598 ? -33.750 -20.255 24.073 1.00 93.50 598 ASP A CA 1
ATOM 4723 C C . ASP A 1 598 ? -33.084 -21.308 24.968 1.00 93.50 598 ASP A C 1
ATOM 4725 O O . ASP A 1 598 ? -33.768 -22.107 25.607 1.00 93.50 598 ASP A O 1
ATOM 4729 N N . THR A 1 599 ? -31.748 -21.294 25.023 1.00 92.25 599 THR A N 1
ATOM 4730 C CA . THR A 1 599 ? -30.947 -22.276 25.772 1.00 92.25 599 THR A CA 1
ATOM 4731 C C . THR A 1 599 ? -30.872 -21.957 27.268 1.00 92.25 599 THR A C 1
ATOM 4733 O O . THR A 1 599 ? -30.652 -22.864 28.069 1.00 92.25 599 THR A O 1
ATOM 4736 N N . SER A 1 600 ? -31.060 -20.695 27.676 1.00 89.50 600 SER A N 1
ATOM 4737 C CA . SER A 1 600 ? -30.998 -20.302 29.093 1.00 89.50 600 SER A CA 1
ATOM 4738 C C . SER A 1 600 ? -32.187 -20.809 29.916 1.00 89.50 600 SER A C 1
ATOM 4740 O O . SER A 1 600 ? -32.110 -20.869 31.143 1.00 89.50 600 SER A O 1
ATOM 4742 N N . MET A 1 601 ? -33.273 -21.209 29.252 1.00 89.88 601 MET A N 1
ATOM 4743 C CA . MET A 1 601 ? -34.504 -21.688 29.871 1.00 89.88 601 MET A CA 1
ATOM 4744 C C . MET A 1 601 ? -34.831 -23.112 29.434 1.00 89.88 601 MET A C 1
ATOM 4746 O O . MET A 1 601 ? -34.548 -23.542 28.316 1.00 89.88 601 MET A O 1
ATOM 4750 N N . ARG A 1 602 ? -35.528 -23.850 30.300 1.00 89.50 602 ARG A N 1
ATOM 4751 C CA . ARG A 1 602 ? -36.044 -25.176 29.943 1.00 89.50 602 ARG A CA 1
ATOM 4752 C C . ARG A 1 602 ? -37.029 -25.064 28.774 1.00 89.50 602 ARG A C 1
ATOM 4754 O O . ARG A 1 602 ? -37.821 -24.124 28.685 1.00 89.50 602 ARG A O 1
ATOM 4761 N N . ARG A 1 603 ? -37.016 -26.058 27.883 1.00 89.75 603 ARG A N 1
ATOM 4762 C CA . ARG A 1 603 ? -37.987 -26.203 26.782 1.00 89.75 603 ARG A CA 1
ATOM 4763 C C . ARG A 1 603 ? -39.334 -26.720 27.298 1.00 89.75 603 ARG A C 1
ATOM 4765 O O . ARG A 1 603 ? -39.766 -27.814 26.961 1.00 89.75 603 ARG A O 1
ATOM 4772 N N . ARG A 1 604 ? -39.971 -25.948 28.181 1.00 91.31 604 ARG A N 1
ATOM 4773 C CA . ARG A 1 604 ? -41.304 -26.211 28.735 1.00 91.31 604 ARG A CA 1
ATOM 4774 C C . ARG A 1 604 ? -42.142 -24.946 28.621 1.00 91.31 604 ARG A C 1
ATOM 4776 O O . ARG A 1 604 ? -41.690 -23.876 29.020 1.00 91.31 604 ARG A O 1
ATOM 4783 N N . LEU A 1 605 ? -43.361 -25.082 28.098 1.00 91.31 605 LEU A N 1
ATOM 4784 C CA . LEU A 1 605 ? -44.260 -23.951 27.856 1.00 91.31 605 LEU A CA 1
ATOM 4785 C C . LEU A 1 605 ? -44.536 -23.152 29.137 1.00 91.31 605 LEU A C 1
ATOM 4787 O O . LEU A 1 605 ? -44.379 -21.936 29.148 1.00 91.31 605 LEU A O 1
ATOM 4791 N N . HIS A 1 606 ? -44.886 -23.848 30.221 1.00 93.38 606 HIS A N 1
ATOM 4792 C CA . HIS A 1 606 ? -45.185 -23.234 31.515 1.00 93.38 606 HIS A CA 1
ATOM 4793 C C . HIS A 1 606 ? -44.000 -22.431 32.077 1.00 93.38 606 HIS A C 1
ATOM 4795 O O . HIS A 1 606 ? -44.173 -21.283 32.476 1.00 93.38 606 HIS A O 1
ATOM 4801 N N . ASP A 1 607 ? -42.791 -23.003 32.053 1.00 92.19 607 ASP A N 1
ATOM 4802 C CA . ASP A 1 607 ? -41.588 -22.345 32.581 1.00 92.19 607 ASP A CA 1
ATOM 4803 C C . ASP A 1 607 ? -41.276 -21.052 31.807 1.00 92.19 607 ASP A C 1
ATOM 4805 O O . ASP A 1 607 ? -40.917 -20.036 32.401 1.00 92.19 607 ASP A O 1
ATOM 4809 N N . ARG A 1 608 ? -41.458 -21.068 30.480 1.00 94.06 608 ARG A N 1
ATOM 4810 C CA . ARG A 1 608 ? -41.237 -19.894 29.623 1.00 94.06 608 ARG A CA 1
ATOM 4811 C C . ARG A 1 608 ? -42.303 -18.826 29.810 1.00 94.06 608 ARG A C 1
ATOM 4813 O O . ARG A 1 608 ? -41.953 -17.653 29.861 1.00 94.06 608 ARG A O 1
ATOM 4820 N N . LEU A 1 609 ? -43.574 -19.212 29.945 1.00 93.44 609 LEU A N 1
ATOM 4821 C CA . LEU A 1 609 ? -44.654 -18.268 30.247 1.00 93.44 609 LEU A CA 1
ATOM 4822 C C . LEU A 1 609 ? -44.385 -17.540 31.564 1.00 93.44 609 LEU A C 1
ATOM 4824 O O . LEU A 1 609 ? -44.400 -16.313 31.580 1.00 93.44 609 LEU A O 1
ATOM 4828 N N . LEU A 1 610 ? -44.054 -18.284 32.624 1.00 94.00 610 LEU A N 1
ATOM 4829 C CA . LEU A 1 610 ? -43.746 -17.704 33.929 1.00 94.00 610 LEU A CA 1
ATOM 4830 C C . LEU A 1 610 ? -42.543 -16.754 33.857 1.00 94.00 610 LEU A C 1
ATOM 4832 O O . LEU A 1 610 ? -42.587 -15.665 34.425 1.00 94.00 610 LEU A O 1
ATOM 4836 N N . TYR A 1 611 ? -41.489 -17.132 33.128 1.00 93.50 611 TYR A N 1
ATOM 4837 C CA . TYR A 1 611 ? -40.326 -16.268 32.935 1.00 93.50 611 TYR A CA 1
ATOM 4838 C C . TYR A 1 611 ? -40.693 -14.955 32.230 1.00 93.50 611 TYR A C 1
ATOM 4840 O O . TYR A 1 611 ? -40.331 -13.879 32.707 1.00 93.50 611 TYR A O 1
ATOM 4848 N N . ILE A 1 612 ? -41.442 -15.038 31.123 1.00 93.50 612 ILE A N 1
ATOM 4849 C CA . ILE A 1 612 ? -41.862 -13.877 30.325 1.00 93.50 612 ILE A CA 1
ATOM 4850 C C . ILE A 1 612 ? -42.693 -12.898 31.162 1.00 93.50 612 ILE A C 1
ATOM 4852 O O . ILE A 1 612 ? -42.495 -11.691 31.029 1.00 93.50 612 ILE A O 1
ATOM 4856 N N . THR A 1 613 ? -43.619 -13.396 31.989 1.00 92.69 613 THR A N 1
ATOM 4857 C CA . THR A 1 613 ? -44.575 -12.555 32.726 1.00 92.69 613 THR A CA 1
ATOM 4858 C C . THR A 1 613 ? -44.072 -12.089 34.086 1.00 92.69 613 THR A C 1
ATOM 4860 O O . THR A 1 613 ? -44.446 -11.006 34.525 1.00 92.69 613 THR A O 1
ATOM 4863 N N . CYS A 1 614 ? -43.284 -12.911 34.784 1.00 93.38 614 CYS A N 1
ATOM 4864 C CA . CYS A 1 614 ? -42.964 -12.693 36.196 1.00 93.38 614 CYS A CA 1
ATOM 4865 C C . CYS A 1 614 ? -41.479 -12.443 36.472 1.00 93.38 614 CYS A C 1
ATOM 4867 O O . CYS A 1 614 ? -41.162 -11.946 37.549 1.00 93.38 614 CYS A O 1
ATOM 4869 N N . SER A 1 615 ? -40.568 -12.812 35.565 1.00 92.00 615 SER A N 1
ATOM 4870 C CA . SER A 1 615 ? -39.121 -12.733 35.821 1.00 92.00 615 SER A CA 1
ATOM 4871 C C . SER A 1 615 ? -38.400 -11.714 34.946 1.00 92.00 615 SER A C 1
ATOM 4873 O O . SER A 1 615 ? -37.573 -10.964 35.457 1.00 92.00 615 SER A O 1
ATOM 4875 N N . GLN A 1 616 ? -38.681 -11.680 33.642 1.00 92.06 616 GLN A N 1
ATOM 4876 C CA . GLN A 1 616 ? -37.968 -10.804 32.716 1.00 92.06 616 GLN A CA 1
ATOM 4877 C C . GLN A 1 616 ? -38.429 -9.351 32.849 1.00 92.06 616 GLN A C 1
ATOM 4879 O O . GLN A 1 616 ? -39.618 -9.058 32.722 1.00 92.06 616 GLN A O 1
ATOM 4884 N N . ASN A 1 617 ? -37.473 -8.431 33.011 1.00 92.31 617 ASN A N 1
ATOM 4885 C CA . ASN A 1 617 ? -37.740 -7.009 32.840 1.00 92.31 617 ASN A CA 1
ATOM 4886 C C . ASN A 1 617 ? -37.620 -6.630 31.353 1.00 92.31 617 ASN A C 1
ATOM 4888 O O . ASN A 1 617 ? -36.572 -6.826 30.733 1.00 92.31 617 ASN A O 1
ATOM 4892 N N . TRP A 1 618 ? -38.692 -6.081 30.783 1.00 92.00 618 TRP A N 1
ATOM 4893 C CA . TRP A 1 618 ? -38.763 -5.671 29.380 1.00 92.00 618 TRP A CA 1
ATOM 4894 C C . TRP A 1 618 ? -38.512 -4.173 29.153 1.00 92.00 618 TRP A C 1
ATOM 4896 O O . TRP A 1 618 ? -38.502 -3.745 28.000 1.00 92.00 618 TRP A O 1
ATOM 4906 N N . ASP A 1 619 ? -38.246 -3.383 30.201 1.00 90.56 619 ASP A N 1
ATOM 4907 C CA . ASP A 1 619 ? -38.082 -1.921 30.136 1.00 90.56 619 ASP A CA 1
ATOM 4908 C C . ASP A 1 619 ? -37.082 -1.472 29.059 1.00 90.56 619 ASP A C 1
ATOM 4910 O O . ASP A 1 619 ? -37.345 -0.530 28.309 1.00 90.56 619 ASP A O 1
ATOM 4914 N N . ALA A 1 620 ? -35.957 -2.184 28.919 1.00 87.44 620 ALA A N 1
ATOM 4915 C CA . ALA A 1 620 ? -34.904 -1.849 27.956 1.00 87.44 620 ALA A CA 1
ATOM 4916 C C . ALA A 1 620 ? -35.373 -1.886 26.490 1.00 87.44 620 ALA A C 1
ATOM 4918 O O . ALA A 1 620 ? -34.828 -1.177 25.647 1.00 87.44 620 ALA A O 1
ATOM 4919 N N . ILE A 1 621 ? -36.384 -2.701 26.177 1.00 89.94 621 ILE A N 1
ATOM 4920 C CA . ILE A 1 621 ? -37.002 -2.770 24.847 1.00 89.94 621 ILE A CA 1
ATOM 4921 C C . ILE A 1 621 ? -38.483 -2.383 24.873 1.00 89.94 621 ILE A C 1
ATOM 4923 O O . ILE A 1 621 ? -39.183 -2.604 23.888 1.00 89.94 621 ILE A O 1
ATOM 4927 N N . GLY A 1 622 ? -38.940 -1.735 25.949 1.00 88.50 622 GLY A N 1
ATOM 4928 C CA . GLY A 1 622 ? -40.316 -1.274 26.138 1.00 88.50 622 GLY A CA 1
ATOM 4929 C C . GLY A 1 622 ? -40.874 -0.426 24.985 1.00 88.50 622 GLY A C 1
ATOM 4930 O O . GLY A 1 622 ? -42.028 -0.633 24.618 1.00 88.50 622 GLY A O 1
ATOM 4931 N N . PRO A 1 623 ? -40.084 0.458 24.336 1.00 88.62 623 PRO A N 1
ATOM 4932 C CA . PRO A 1 623 ? -40.541 1.214 23.164 1.00 88.62 623 PRO A CA 1
ATOM 4933 C C . PRO A 1 623 ? -40.793 0.372 21.900 1.00 88.62 623 PRO A C 1
ATOM 4935 O O . PRO A 1 623 ? -41.282 0.899 20.904 1.00 88.62 623 PRO A O 1
ATOM 4938 N N . HIS A 1 624 ? -40.420 -0.909 21.895 1.00 87.75 624 HIS A N 1
ATOM 4939 C CA . HIS A 1 624 ? -40.525 -1.803 20.743 1.00 87.75 624 HIS A CA 1
ATOM 4940 C C . HIS A 1 624 ? -41.602 -2.866 20.974 1.00 87.75 624 HIS A C 1
ATOM 4942 O O . HIS A 1 624 ? -41.975 -3.166 22.105 1.00 87.75 624 HIS A O 1
ATOM 4948 N N . TYR A 1 625 ? -42.074 -3.500 19.898 1.00 90.62 625 TYR A N 1
ATOM 4949 C CA . TYR A 1 625 ? -43.018 -4.616 19.988 1.00 90.62 625 TYR A CA 1
ATOM 4950 C C . TYR A 1 625 ? -42.329 -5.908 20.473 1.00 90.62 625 TYR A C 1
ATOM 4952 O O . TYR A 1 625 ? -42.087 -6.835 19.700 1.00 90.62 625 TYR A O 1
ATOM 4960 N N . TRP A 1 626 ? -41.992 -5.945 21.765 1.00 92.00 626 TRP A N 1
ATOM 4961 C CA . TRP A 1 626 ? -41.230 -7.017 22.415 1.00 92.00 626 TRP A CA 1
ATOM 4962 C C . TRP A 1 626 ? -42.009 -8.336 22.561 1.00 92.00 626 TRP A C 1
ATOM 4964 O O . TRP A 1 626 ? -41.417 -9.404 22.711 1.00 92.00 626 TRP A O 1
ATOM 4974 N N . ILE A 1 627 ? -43.342 -8.290 22.430 1.00 92.19 627 ILE A N 1
ATOM 4975 C CA . ILE A 1 627 ? -44.211 -9.481 22.421 1.00 92.19 627 ILE A CA 1
ATOM 4976 C C . ILE A 1 627 ? -43.805 -10.451 21.301 1.00 92.19 627 ILE A C 1
ATOM 4978 O O . ILE A 1 627 ? -43.923 -11.666 21.461 1.00 92.19 627 ILE A O 1
ATOM 4982 N N . LYS A 1 628 ? -43.259 -9.948 20.186 1.00 91.44 628 LYS A N 1
ATOM 4983 C CA . LYS A 1 628 ? -42.739 -10.789 19.101 1.00 91.44 628 LYS A CA 1
ATOM 4984 C C . LYS A 1 628 ? -41.676 -11.780 19.594 1.00 91.44 628 LYS A C 1
ATOM 4986 O O . LYS A 1 628 ? -41.724 -12.949 19.221 1.00 91.44 628 LYS A O 1
ATOM 4991 N N . GLN A 1 629 ? -40.746 -11.331 20.435 1.00 91.19 629 GLN A N 1
ATOM 4992 C CA . GLN A 1 629 ? -39.687 -12.167 21.008 1.00 91.19 629 GLN A CA 1
ATOM 4993 C C . GLN A 1 629 ? -40.271 -13.221 21.956 1.00 91.19 629 GLN A C 1
ATOM 4995 O O . GLN A 1 629 ? -39.814 -14.363 21.971 1.00 91.19 629 GLN A O 1
ATOM 5000 N N . CYS A 1 630 ? -41.312 -12.861 22.710 1.00 92.31 630 CYS A N 1
ATOM 5001 C CA . CYS A 1 630 ? -42.039 -13.791 23.570 1.00 92.31 630 CYS A CA 1
ATOM 5002 C C . CYS A 1 630 ? -42.714 -14.898 22.753 1.00 92.31 630 CYS A C 1
ATOM 5004 O O . CYS A 1 630 ? -42.571 -16.070 23.086 1.00 92.31 630 CYS A O 1
ATOM 5006 N N . ILE A 1 631 ? -43.400 -14.547 21.660 1.00 92.56 631 ILE A N 1
ATOM 5007 C CA . ILE A 1 631 ? -44.047 -15.519 20.765 1.00 92.56 631 ILE A CA 1
ATOM 5008 C C . ILE A 1 631 ? -43.009 -16.478 20.174 1.00 92.56 631 ILE A C 1
ATOM 5010 O O . ILE A 1 631 ? -43.215 -17.689 20.208 1.00 92.56 631 ILE A O 1
ATOM 5014 N N . GLU A 1 632 ? -41.880 -15.961 19.683 1.00 90.81 632 GLU A N 1
ATOM 5015 C CA . GLU A 1 632 ? -40.792 -16.783 19.137 1.00 90.81 632 GLU A CA 1
ATOM 5016 C C . GLU A 1 632 ? -40.268 -17.785 20.183 1.00 90.81 632 GLU A C 1
ATOM 5018 O O . GLU A 1 632 ? -40.118 -18.975 19.893 1.00 90.81 632 GLU A O 1
ATOM 5023 N N . LEU A 1 633 ? -40.090 -17.339 21.433 1.00 91.69 633 LEU A N 1
ATOM 5024 C CA . LEU A 1 633 ? -39.675 -18.193 22.548 1.00 91.69 633 LEU A CA 1
ATOM 5025 C C . LEU A 1 633 ? -40.717 -19.275 22.888 1.00 91.69 633 LEU A C 1
ATOM 5027 O O . LEU A 1 633 ? -40.342 -20.397 23.233 1.00 91.69 633 LEU A O 1
ATOM 5031 N N . LEU A 1 634 ? -42.015 -18.979 22.789 1.00 93.12 634 LEU A N 1
ATOM 5032 C CA . LEU A 1 634 ? -43.075 -19.967 23.021 1.00 93.12 634 LEU A CA 1
ATOM 5033 C C . LEU A 1 634 ? -43.150 -20.988 21.878 1.00 93.12 634 LEU A C 1
ATOM 5035 O O . LEU A 1 634 ? -43.204 -22.190 22.143 1.00 93.12 634 LEU A O 1
ATOM 5039 N N . ILE A 1 635 ? -43.078 -20.540 20.621 1.00 90.88 635 ILE A N 1
ATOM 5040 C CA . ILE A 1 635 ? -43.082 -21.416 19.437 1.00 90.88 635 ILE A CA 1
ATOM 5041 C C . ILE A 1 635 ? -41.882 -22.372 19.457 1.00 90.88 635 ILE A C 1
ATOM 5043 O O . ILE A 1 635 ? -42.019 -23.534 19.085 1.00 90.88 635 ILE A O 1
ATOM 5047 N N . ALA A 1 636 ? -40.728 -21.944 19.975 1.00 89.75 636 ALA A N 1
ATOM 5048 C CA . ALA A 1 636 ? -39.549 -22.799 20.120 1.00 89.75 636 ALA A CA 1
ATOM 5049 C C . ALA A 1 636 ? -39.736 -24.001 21.081 1.00 89.75 636 ALA A C 1
ATOM 5051 O O . ALA A 1 636 ? -38.864 -24.867 21.152 1.00 89.75 636 ALA A O 1
ATOM 5052 N N . THR A 1 637 ? -40.858 -24.090 21.810 1.00 89.94 637 THR A N 1
ATOM 5053 C CA . THR A 1 637 ? -41.217 -25.283 22.605 1.00 89.94 637 THR A CA 1
ATOM 5054 C C . THR A 1 637 ? -41.913 -26.381 21.805 1.00 89.94 637 THR A C 1
ATOM 5056 O O . THR A 1 637 ? -42.038 -27.500 22.303 1.00 89.94 637 THR A O 1
ATOM 5059 N N . VAL A 1 638 ? -42.368 -26.083 20.585 1.00 87.44 638 VAL A N 1
ATOM 5060 C CA . VAL A 1 638 ? -43.096 -27.033 19.741 1.00 87.44 638 VAL A CA 1
ATOM 5061 C C . VAL A 1 638 ? -42.158 -28.156 19.286 1.00 87.44 638 VAL A C 1
ATOM 5063 O O . VAL A 1 638 ? -41.030 -27.910 18.860 1.00 87.44 638 VAL A O 1
ATOM 5066 N N . SER A 1 639 ? -42.629 -29.404 19.371 1.00 82.94 639 SER A N 1
ATOM 5067 C CA . SER A 1 639 ? -41.896 -30.571 18.869 1.00 82.94 639 SER A CA 1
ATOM 5068 C C . SER A 1 639 ? -41.860 -30.565 17.339 1.00 82.94 639 SER A C 1
ATOM 5070 O O . SER A 1 639 ? -42.904 -30.583 16.689 1.00 82.94 639 SER A O 1
ATOM 5072 N N . SER A 1 640 ? -40.656 -30.591 16.767 1.00 80.38 640 SER A N 1
ATOM 5073 C CA . SER A 1 640 ? -40.436 -30.708 15.319 1.00 80.38 640 SER A CA 1
ATOM 5074 C C . SER A 1 640 ? -40.798 -32.080 14.751 1.00 80.38 640 SER A C 1
ATOM 5076 O O . SER A 1 640 ? -40.987 -32.208 13.546 1.00 80.38 640 SER A O 1
ATOM 5078 N N . ASP A 1 641 ? -40.902 -33.099 15.606 1.00 83.31 641 ASP A N 1
ATOM 5079 C CA . ASP A 1 641 ? -41.124 -34.489 15.189 1.00 83.31 641 ASP A CA 1
ATOM 5080 C C . ASP A 1 641 ? -42.612 -34.797 14.979 1.00 83.31 641 ASP A C 1
ATOM 5082 O O . ASP A 1 641 ? -42.988 -35.848 14.456 1.00 83.31 641 ASP A O 1
ATOM 5086 N N . THR A 1 642 ? -43.482 -33.867 15.376 1.00 84.88 642 THR A N 1
ATOM 5087 C CA . THR A 1 642 ? -44.927 -34.034 15.271 1.00 84.88 642 THR A CA 1
ATOM 5088 C C . THR A 1 642 ? -45.402 -33.514 13.919 1.00 84.88 642 THR A C 1
ATOM 5090 O O . THR A 1 642 ? -45.237 -32.338 13.596 1.00 84.88 642 THR A O 1
ATOM 5093 N N . ARG A 1 643 ? -46.018 -34.384 13.110 1.00 81.88 643 ARG A N 1
ATOM 5094 C CA . ARG A 1 643 ? -46.622 -33.967 11.838 1.00 81.88 643 ARG A CA 1
ATOM 5095 C C . ARG A 1 643 ? -47.791 -33.023 12.110 1.00 81.88 643 ARG A C 1
ATOM 5097 O O . ARG A 1 643 ? -48.699 -33.364 12.862 1.00 81.88 643 ARG A O 1
ATOM 5104 N N . ILE A 1 644 ? -47.783 -31.862 11.461 1.00 83.75 644 ILE A N 1
ATOM 5105 C CA . ILE A 1 644 ? -48.898 -30.916 11.513 1.00 83.75 644 ILE A CA 1
ATOM 5106 C C . ILE A 1 644 ? -50.059 -31.508 10.711 1.00 83.75 644 ILE A C 1
ATOM 5108 O O . ILE A 1 644 ? -49.911 -31.806 9.526 1.00 83.75 644 ILE A O 1
ATOM 5112 N N . GLN A 1 645 ? -51.207 -31.681 11.359 1.00 79.00 645 GLN A N 1
ATOM 5113 C CA . GLN A 1 645 ? -52.447 -32.135 10.735 1.00 79.00 645 GLN A CA 1
ATOM 5114 C C . GLN A 1 645 ? -53.570 -31.160 11.074 1.00 79.00 645 GLN A C 1
ATOM 5116 O O . GLN A 1 645 ? -53.578 -30.547 12.143 1.00 79.00 645 GLN A O 1
ATOM 5121 N N . MET A 1 646 ? -54.508 -30.994 10.146 1.00 79.56 646 MET A N 1
ATOM 5122 C CA . MET A 1 646 ? -55.727 -30.240 10.421 1.00 79.56 646 MET A CA 1
ATOM 5123 C C . MET A 1 646 ? -56.605 -31.035 11.382 1.00 79.56 646 MET A C 1
ATOM 5125 O O . MET A 1 646 ? -56.714 -32.251 11.262 1.00 79.56 646 MET A O 1
ATOM 5129 N N . SER A 1 647 ? -57.250 -30.345 12.323 1.00 78.12 647 SER A N 1
ATOM 5130 C CA . SER A 1 647 ? -58.198 -30.972 13.252 1.00 78.12 647 SER A CA 1
ATOM 5131 C C . SER A 1 647 ? -59.463 -31.482 12.554 1.00 78.12 647 SER A C 1
ATOM 5133 O O . SER A 1 647 ? -60.148 -32.346 13.093 1.00 78.12 647 SER A O 1
ATOM 5135 N N . HIS A 1 648 ? -59.765 -30.964 11.358 1.00 76.12 648 HIS A N 1
ATOM 5136 C CA . HIS A 1 648 ? -60.925 -31.341 10.559 1.00 76.12 648 HIS A CA 1
ATOM 5137 C C . HIS A 1 648 ? -60.557 -31.498 9.078 1.00 76.12 648 HIS A C 1
ATOM 5139 O O . HIS A 1 648 ? -59.897 -30.639 8.494 1.00 76.12 648 HIS A O 1
ATOM 5145 N N . GLU A 1 649 ? -61.029 -32.584 8.460 1.00 68.62 649 GLU A N 1
ATOM 5146 C CA . GLU A 1 649 ? -60.777 -32.916 7.048 1.00 68.62 649 GLU A CA 1
ATOM 5147 C C . GLU A 1 649 ? -61.743 -32.222 6.068 1.00 68.62 649 GLU A C 1
ATOM 5149 O O . GLU A 1 649 ? -61.626 -32.383 4.856 1.00 68.62 649 GLU A O 1
ATOM 5154 N N . SER A 1 650 ? -62.682 -31.412 6.571 1.00 70.06 650 SER A N 1
ATOM 5155 C CA . SER A 1 650 ? -63.780 -30.815 5.792 1.00 70.06 650 SER A CA 1
ATOM 5156 C C . SER A 1 650 ? -63.342 -29.854 4.681 1.00 70.06 650 SER A C 1
ATOM 5158 O O . SER A 1 650 ? -64.137 -29.555 3.795 1.00 70.06 650 SER A O 1
ATOM 5160 N N . SER A 1 651 ? -62.092 -29.389 4.709 1.00 69.19 651 SER A N 1
ATOM 5161 C CA . SER A 1 651 ? -61.519 -28.469 3.716 1.00 69.19 651 SER A CA 1
ATOM 5162 C C . SER A 1 651 ? -60.328 -29.067 2.959 1.00 69.19 651 SER A C 1
ATOM 5164 O O . SER A 1 651 ? -59.583 -28.334 2.308 1.00 69.19 651 SER A O 1
ATOM 5166 N N . ILE A 1 652 ? -60.101 -30.382 3.064 1.00 73.19 652 ILE A N 1
ATOM 5167 C CA . ILE A 1 652 ? -59.002 -31.054 2.367 1.00 73.19 652 ILE A CA 1
ATOM 5168 C C . ILE A 1 652 ? -59.460 -31.381 0.945 1.00 73.19 652 ILE A C 1
ATOM 5170 O O . ILE A 1 652 ? -60.442 -32.091 0.737 1.00 73.19 652 ILE A O 1
ATOM 5174 N N . LEU A 1 653 ? -58.739 -30.858 -0.049 1.00 74.19 653 LEU A N 1
ATOM 5175 C CA . LEU A 1 653 ? -58.964 -31.237 -1.441 1.00 74.19 653 LEU A CA 1
ATOM 5176 C C . LEU A 1 653 ? -58.709 -32.746 -1.606 1.00 74.19 653 LEU A C 1
ATOM 5178 O O . LEU A 1 653 ? -57.718 -33.249 -1.067 1.00 74.19 653 LEU A O 1
ATOM 5182 N N . PRO A 1 654 ? -59.554 -33.474 -2.358 1.00 72.94 654 PRO A N 1
ATOM 5183 C CA . PRO A 1 654 ? -59.347 -34.895 -2.594 1.00 72.94 654 PRO A CA 1
ATOM 5184 C C . PRO A 1 654 ? -57.945 -35.140 -3.161 1.00 72.94 654 PRO A C 1
ATOM 5186 O O . PRO A 1 654 ? -57.513 -34.455 -4.090 1.00 72.94 654 PRO A O 1
ATOM 5189 N N . ASN A 1 655 ? -57.213 -36.113 -2.610 1.00 69.56 655 ASN A N 1
ATOM 5190 C CA . ASN A 1 655 ? -55.895 -36.467 -3.143 1.00 69.56 655 ASN A CA 1
ATOM 5191 C C . ASN A 1 655 ? -56.019 -36.940 -4.609 1.00 69.56 655 ASN A C 1
ATOM 5193 O O . ASN A 1 655 ? -57.074 -37.415 -5.017 1.00 69.56 655 ASN A O 1
ATOM 5197 N N . ILE A 1 656 ? -54.968 -36.842 -5.432 1.00 71.44 656 ILE A N 1
ATOM 5198 C CA . ILE A 1 656 ? -55.057 -37.255 -6.853 1.00 71.44 656 ILE A CA 1
ATOM 5199 C C . ILE A 1 656 ? -55.415 -38.747 -7.006 1.00 71.44 656 ILE A C 1
ATOM 5201 O O . ILE A 1 656 ? -56.042 -39.162 -7.975 1.00 71.44 656 ILE A O 1
ATOM 5205 N N . THR A 1 657 ? -55.082 -39.546 -5.990 1.00 69.50 657 THR A N 1
ATOM 5206 C CA . THR A 1 657 ? -55.451 -40.960 -5.867 1.00 69.50 657 THR A CA 1
ATOM 5207 C C . THR A 1 657 ? -56.913 -41.192 -5.477 1.00 69.50 657 THR A C 1
ATOM 5209 O O . THR A 1 657 ? -57.361 -42.331 -5.495 1.00 69.50 657 THR A O 1
ATOM 5212 N N . SER A 1 658 ? -57.688 -40.157 -5.155 1.00 69.44 658 SER A N 1
ATOM 5213 C CA . SER A 1 658 ? -59.092 -40.283 -4.744 1.00 69.44 658 SER A CA 1
ATOM 5214 C C . SER A 1 658 ? -59.971 -40.697 -5.919 1.00 69.44 658 SER A C 1
ATOM 5216 O O . SER A 1 658 ? -60.946 -41.417 -5.727 1.00 69.44 658 SER A O 1
ATOM 5218 N N . VAL A 1 659 ? -59.558 -40.355 -7.146 1.00 67.25 659 VAL A N 1
ATOM 5219 C CA . VAL A 1 659 ? -60.172 -40.819 -8.398 1.00 67.25 659 VAL A CA 1
ATOM 5220 C C . VAL A 1 659 ? -60.097 -42.349 -8.522 1.00 67.25 659 VAL A C 1
ATOM 5222 O O . VAL A 1 659 ? -61.009 -42.961 -9.071 1.00 67.25 659 VAL A O 1
ATOM 5225 N N . LEU A 1 660 ? -59.081 -42.999 -7.931 1.00 62.28 660 LEU A N 1
ATOM 5226 C CA . LEU A 1 660 ? -58.954 -44.467 -7.913 1.00 62.28 660 LEU A CA 1
ATOM 5227 C C . LEU A 1 660 ? -60.026 -45.148 -7.058 1.00 62.28 660 LEU A C 1
ATOM 5229 O O . LEU A 1 660 ? -60.261 -46.346 -7.208 1.00 62.28 660 LEU A O 1
ATOM 5233 N N . ASN A 1 661 ? -60.672 -44.420 -6.144 1.00 64.69 661 ASN A N 1
ATOM 5234 C CA . ASN A 1 661 ? -61.781 -44.969 -5.369 1.00 64.69 661 ASN A CA 1
ATOM 5235 C C . ASN A 1 661 ? -63.074 -45.059 -6.192 1.00 64.69 661 ASN A C 1
ATOM 5237 O O . ASN A 1 661 ? -63.936 -45.854 -5.838 1.00 64.69 661 ASN A O 1
ATOM 5241 N N . GLY A 1 662 ? -63.188 -44.296 -7.287 1.00 63.84 662 GLY A N 1
ATOM 5242 C CA . GLY A 1 662 ? -64.296 -44.372 -8.247 1.00 63.84 662 GLY A CA 1
ATOM 5243 C C . GLY A 1 662 ? -63.954 -45.094 -9.557 1.00 63.84 662 GLY A C 1
ATOM 5244 O O . GLY A 1 662 ? -64.788 -45.129 -10.456 1.00 63.84 662 GLY A O 1
ATOM 5245 N N . ALA A 1 663 ? -62.736 -45.630 -9.693 1.00 64.31 663 ALA A N 1
ATOM 5246 C CA . ALA A 1 663 ? -62.299 -46.354 -10.883 1.00 64.31 663 ALA A CA 1
ATOM 5247 C C . ALA A 1 663 ? -62.739 -47.827 -10.843 1.00 64.31 663 ALA A C 1
ATOM 5249 O O . ALA A 1 663 ? -62.776 -48.442 -9.776 1.00 64.31 663 ALA A O 1
ATOM 5250 N N . ASP A 1 664 ? -63.023 -48.389 -12.021 1.00 69.94 664 ASP A N 1
ATOM 5251 C CA . ASP A 1 664 ? -63.347 -49.808 -12.200 1.00 69.94 664 ASP A CA 1
ATOM 5252 C C . ASP A 1 664 ? -62.255 -50.704 -11.575 1.00 69.94 664 ASP A C 1
ATOM 5254 O O . ASP A 1 664 ? -61.067 -50.378 -11.715 1.00 69.94 664 ASP A O 1
ATOM 5258 N N . PRO A 1 665 ? -62.596 -51.835 -10.924 1.00 70.31 665 PRO A N 1
ATOM 5259 C CA . PRO A 1 665 ? -61.631 -52.684 -10.219 1.00 70.31 665 PRO A CA 1
ATOM 5260 C C . PRO A 1 665 ? -60.437 -53.107 -11.087 1.00 70.31 665 PRO A C 1
ATOM 5262 O O . PRO A 1 665 ? -59.306 -53.094 -10.610 1.00 70.31 665 PRO A O 1
ATOM 5265 N N . GLN A 1 666 ? -60.668 -53.372 -12.379 1.00 68.25 666 GLN A N 1
ATOM 5266 C CA . GLN A 1 666 ? -59.615 -53.707 -13.345 1.00 68.25 666 GLN A CA 1
ATOM 5267 C C . GLN A 1 666 ? -58.646 -52.545 -13.605 1.00 68.25 666 GLN A C 1
ATOM 5269 O O . GLN A 1 666 ? -57.436 -52.740 -13.586 1.00 68.25 666 GLN A O 1
ATOM 5274 N N . LYS A 1 667 ? -59.147 -51.313 -13.770 1.00 65.62 667 LYS A N 1
ATOM 5275 C CA . LYS A 1 667 ? -58.289 -50.126 -13.951 1.00 65.62 667 LYS A CA 1
ATOM 5276 C C . LYS A 1 667 ? -57.517 -49.782 -12.679 1.00 65.62 667 LYS A C 1
ATOM 5278 O O . LYS A 1 667 ? -56.419 -49.232 -12.739 1.00 65.62 667 LYS A O 1
ATOM 5283 N N . LYS A 1 668 ? -58.098 -50.097 -11.518 1.00 68.06 668 LYS A N 1
ATOM 5284 C CA . LYS A 1 668 ? -57.447 -49.955 -10.216 1.00 68.06 668 LYS A CA 1
ATOM 5285 C C . LYS A 1 668 ? -56.277 -50.934 -10.088 1.00 68.06 668 LYS A C 1
ATOM 5287 O O . LYS A 1 668 ? -55.197 -50.508 -9.688 1.00 68.06 668 LYS A O 1
ATOM 5292 N N . GLU A 1 669 ? -56.459 -52.195 -10.482 1.00 67.44 669 GLU A N 1
ATOM 5293 C CA . GLU A 1 669 ? -55.381 -53.192 -10.553 1.00 67.44 669 GLU A CA 1
ATOM 5294 C C . GLU A 1 669 ? -54.300 -52.822 -11.576 1.00 67.44 669 GLU A C 1
ATOM 5296 O O . GLU A 1 669 ? -53.124 -52.866 -11.228 1.00 67.44 669 GLU A O 1
ATOM 5301 N N . GLU A 1 670 ? -54.662 -52.360 -12.779 1.00 67.25 670 GLU A N 1
ATOM 5302 C CA . GLU A 1 670 ? -53.700 -51.867 -13.782 1.00 67.25 670 GLU A CA 1
ATOM 5303 C C . GLU A 1 670 ? -52.851 -50.703 -13.245 1.00 67.25 670 GLU A C 1
ATOM 5305 O O . GLU A 1 670 ? -51.633 -50.676 -13.422 1.00 67.25 670 GLU A O 1
ATOM 5310 N N . PHE A 1 671 ? -53.466 -49.754 -12.530 1.00 66.50 671 PHE A N 1
ATOM 5311 C CA . PHE A 1 671 ? -52.758 -48.622 -11.927 1.00 66.50 671 PHE A CA 1
ATOM 5312 C C . PHE A 1 671 ? -51.826 -49.046 -10.777 1.00 66.50 671 PHE A C 1
ATOM 5314 O O . PHE A 1 671 ? -50.735 -48.492 -10.624 1.00 66.50 671 PHE A O 1
ATOM 5321 N N . PHE A 1 672 ? -52.226 -50.027 -9.958 1.00 66.44 672 PHE A N 1
ATOM 5322 C CA . PHE A 1 672 ? -51.353 -50.588 -8.920 1.00 66.44 672 PHE A CA 1
ATOM 5323 C C . PHE A 1 672 ? -50.230 -51.457 -9.505 1.00 66.44 672 PHE A C 1
ATOM 5325 O O . PHE A 1 672 ? -49.127 -51.437 -8.959 1.00 66.44 672 PHE A O 1
ATOM 5332 N N . ALA A 1 673 ? -50.468 -52.138 -10.630 1.00 63.41 673 ALA A N 1
ATOM 5333 C CA . ALA A 1 673 ? -49.453 -52.878 -11.376 1.00 63.41 673 ALA A CA 1
ATOM 5334 C C . ALA A 1 673 ? -48.410 -51.938 -12.012 1.00 63.41 673 ALA A C 1
ATOM 5336 O O . ALA A 1 673 ? -47.215 -52.190 -11.901 1.00 63.41 673 ALA A O 1
ATOM 5337 N N . LEU A 1 674 ? -48.836 -50.789 -12.555 1.00 58.88 674 LEU A N 1
ATOM 5338 C CA . LEU A 1 674 ? -47.944 -49.710 -13.015 1.00 58.88 674 LEU A CA 1
ATOM 5339 C C . LEU A 1 674 ? -47.050 -49.150 -11.894 1.00 58.88 674 LEU A C 1
ATOM 5341 O O . LEU A 1 674 ? -45.925 -48.729 -12.145 1.00 58.88 674 LEU A O 1
ATOM 5345 N N . LYS A 1 675 ? -47.526 -49.161 -10.642 1.00 54.56 675 LYS A N 1
ATOM 5346 C CA . LYS A 1 675 ? -46.752 -48.730 -9.466 1.00 54.56 675 LYS A CA 1
ATOM 5347 C C . LYS A 1 675 ? -45.651 -49.713 -9.044 1.00 54.56 675 LYS A C 1
ATOM 5349 O O . LYS A 1 675 ? -44.811 -49.324 -8.235 1.00 54.56 675 LYS A O 1
ATOM 5354 N N . GLN A 1 676 ? -45.657 -50.955 -9.539 1.00 50.56 676 GLN A N 1
ATOM 5355 C CA . GLN A 1 676 ? -44.615 -51.949 -9.243 1.00 50.56 676 GLN A CA 1
ATOM 5356 C C . GLN A 1 676 ? -43.398 -51.866 -10.174 1.00 50.56 676 GLN A C 1
ATOM 5358 O O . GLN A 1 676 ? -42.366 -52.448 -9.840 1.00 50.56 676 GLN A O 1
ATOM 5363 N N . ASP A 1 677 ? -43.455 -51.087 -11.260 1.00 45.25 677 ASP A N 1
ATOM 5364 C CA . ASP A 1 677 ? -42.272 -50.743 -12.057 1.00 45.25 677 ASP A CA 1
ATOM 5365 C C . ASP A 1 677 ? -41.451 -49.651 -11.345 1.00 45.25 677 ASP A C 1
ATOM 5367 O O . ASP A 1 677 ? -41.439 -48.467 -11.689 1.00 45.25 677 ASP A O 1
ATOM 5371 N N . VAL A 1 678 ? -40.738 -50.069 -10.297 1.00 47.88 678 VAL A N 1
ATOM 5372 C CA . VAL A 1 678 ? -39.834 -49.228 -9.490 1.00 47.88 678 VAL A CA 1
ATOM 5373 C C . VAL A 1 678 ? -38.689 -48.634 -10.337 1.00 47.88 678 VAL A C 1
ATOM 5375 O O . VAL A 1 678 ? -38.092 -47.629 -9.956 1.00 47.88 678 VAL A O 1
ATOM 5378 N N . ALA A 1 679 ? -38.436 -49.169 -11.537 1.00 45.84 679 ALA A N 1
ATOM 5379 C CA . ALA A 1 679 ? -37.374 -48.716 -12.434 1.00 45.84 679 ALA A CA 1
ATOM 5380 C C . ALA A 1 679 ? -37.604 -47.325 -13.068 1.00 45.84 679 ALA A C 1
ATOM 5382 O O . ALA A 1 679 ? -36.643 -46.712 -13.530 1.00 45.84 679 ALA A O 1
ATOM 5383 N N . MET A 1 680 ? -38.832 -46.783 -13.084 1.00 41.56 680 MET A N 1
ATOM 5384 C CA . MET A 1 680 ? -39.087 -45.452 -13.672 1.00 41.56 680 MET A CA 1
ATOM 5385 C C . MET A 1 680 ? -38.828 -44.266 -12.725 1.00 41.56 680 MET A C 1
ATOM 5387 O O . MET A 1 680 ? -38.780 -43.129 -13.195 1.00 41.56 680 MET A O 1
ATOM 5391 N N . TYR A 1 681 ? -38.650 -44.492 -11.417 1.00 40.78 681 TYR A N 1
ATOM 5392 C CA . TYR A 1 681 ? -38.592 -43.411 -10.418 1.00 40.78 681 TYR A CA 1
ATOM 5393 C C . TYR A 1 681 ? -37.202 -43.124 -9.828 1.00 40.78 681 TYR A C 1
ATOM 5395 O O . TYR A 1 681 ? -37.048 -42.116 -9.141 1.00 40.78 681 TYR A O 1
ATOM 5403 N N . GLU A 1 682 ? -36.171 -43.920 -10.127 1.00 37.09 682 GLU A N 1
ATOM 5404 C CA . GLU A 1 682 ? -34.802 -43.647 -9.644 1.00 37.09 682 GLU A CA 1
ATOM 5405 C C . GLU A 1 682 ? -34.047 -42.576 -10.459 1.00 37.09 682 GLU A C 1
ATOM 5407 O O . GLU A 1 682 ? -32.958 -42.161 -10.074 1.00 37.09 682 GLU A O 1
ATOM 5412 N N . ALA A 1 683 ? -34.619 -42.057 -11.552 1.00 37.62 683 ALA A N 1
ATOM 5413 C CA . ALA A 1 683 ? -33.924 -41.119 -12.443 1.00 37.62 683 ALA A CA 1
ATOM 5414 C C . ALA A 1 683 ? -34.181 -39.622 -12.172 1.00 37.62 683 ALA A C 1
ATOM 5416 O O . ALA A 1 683 ? -33.760 -38.783 -12.970 1.00 37.62 683 ALA A O 1
ATOM 5417 N N . VAL A 1 684 ? -34.844 -39.243 -11.073 1.00 34.62 684 VAL A N 1
ATOM 5418 C CA . VAL A 1 684 ? -35.039 -37.821 -10.737 1.00 34.62 684 VAL A CA 1
ATOM 5419 C C . VAL A 1 684 ? -34.619 -37.542 -9.297 1.00 34.62 684 VAL A C 1
ATOM 5421 O O . VAL A 1 684 ? -35.430 -37.274 -8.413 1.00 34.62 684 VAL A O 1
ATOM 5424 N N . GLU A 1 685 ? -33.303 -37.562 -9.076 1.00 33.25 685 GLU A N 1
ATOM 5425 C CA . GLU A 1 685 ? -32.662 -36.776 -8.022 1.00 33.25 685 GLU A CA 1
ATOM 5426 C C . GLU A 1 685 ? -33.036 -35.295 -8.233 1.00 33.25 685 GLU A C 1
ATOM 5428 O O . GLU A 1 685 ? -32.399 -34.549 -8.984 1.00 33.25 685 GLU A O 1
ATOM 5433 N N . VAL A 1 686 ? -34.107 -34.843 -7.579 1.00 32.03 686 VAL A N 1
ATOM 5434 C CA . VAL A 1 686 ? -34.352 -33.413 -7.401 1.00 32.03 686 VAL A CA 1
ATOM 5435 C C . VAL A 1 686 ? -33.313 -32.924 -6.403 1.00 32.03 686 VAL A C 1
ATOM 5437 O O . VAL A 1 686 ? -33.465 -33.083 -5.194 1.00 32.03 686 VAL A O 1
ATOM 5440 N N . LYS A 1 687 ? -32.231 -32.335 -6.921 1.00 32.41 687 LYS A N 1
ATOM 5441 C CA . LYS A 1 687 ? -31.282 -31.549 -6.130 1.00 32.41 687 LYS A CA 1
ATOM 5442 C C . LYS A 1 687 ? -32.059 -30.558 -5.261 1.00 32.41 687 LYS A C 1
ATOM 5444 O O . LYS A 1 687 ? -32.682 -29.633 -5.780 1.00 32.41 687 LYS A O 1
ATOM 5449 N N . GLU A 1 688 ? -31.991 -30.740 -3.945 1.00 30.38 688 GLU A N 1
ATOM 5450 C CA . GLU A 1 688 ? -32.441 -29.762 -2.955 1.00 30.38 688 GLU A CA 1
ATOM 5451 C C . GLU A 1 688 ? -31.696 -28.436 -3.184 1.00 30.38 688 GLU A C 1
ATOM 5453 O O . GLU A 1 688 ? -30.567 -28.227 -2.735 1.00 30.38 688 GLU A O 1
ATOM 5458 N N . VAL A 1 689 ? -32.339 -27.499 -3.878 1.00 31.73 689 VAL A N 1
ATOM 5459 C CA . VAL A 1 689 ? -31.976 -26.085 -3.807 1.00 31.73 689 VAL A CA 1
ATOM 5460 C C . VAL A 1 689 ? -32.560 -25.561 -2.498 1.00 31.73 689 VAL A C 1
ATOM 5462 O O . VAL A 1 689 ? -33.699 -25.103 -2.437 1.00 31.73 689 VAL A O 1
ATOM 5465 N N . ARG A 1 690 ? -31.773 -25.638 -1.418 1.00 34.50 690 ARG A N 1
ATOM 5466 C CA . ARG A 1 690 ? -32.009 -24.842 -0.205 1.00 34.50 690 ARG A CA 1
ATOM 5467 C C . ARG A 1 690 ? -31.869 -23.363 -0.565 1.00 34.50 690 ARG A C 1
ATOM 5469 O O . ARG A 1 690 ? -30.779 -22.801 -0.509 1.00 34.50 690 ARG A O 1
ATOM 5476 N N . GLY A 1 691 ? -32.974 -22.737 -0.950 1.00 31.30 691 GLY A N 1
ATOM 5477 C CA . GLY A 1 691 ? -33.005 -21.323 -1.296 1.00 31.30 691 GLY A CA 1
ATOM 5478 C C . GLY A 1 691 ? -34.422 -20.766 -1.353 1.00 31.30 691 GLY A C 1
ATOM 5479 O O . GLY A 1 691 ? -35.102 -20.903 -2.357 1.00 31.30 691 GLY A O 1
ATOM 5480 N N . ASN A 1 692 ? -34.800 -20.057 -0.288 1.00 39.38 692 ASN A N 1
ATOM 5481 C CA . ASN A 1 692 ? -35.758 -18.947 -0.292 1.00 39.38 692 ASN A CA 1
ATOM 5482 C C . ASN A 1 692 ? -37.197 -19.211 -0.766 1.00 39.38 692 ASN A C 1
ATOM 5484 O O . ASN A 1 692 ? -37.577 -18.726 -1.825 1.00 39.38 692 ASN A O 1
ATOM 5488 N N . ILE A 1 693 ? -38.053 -19.771 0.097 1.00 31.16 693 ILE A N 1
ATOM 5489 C CA . ILE A 1 693 ? -39.493 -19.444 0.083 1.00 31.16 693 ILE A CA 1
ATOM 5490 C C . ILE A 1 693 ? -40.024 -19.372 1.521 1.00 31.16 693 ILE A C 1
ATOM 5492 O O . ILE A 1 693 ? -40.616 -20.322 2.010 1.00 31.16 693 ILE A O 1
ATOM 5496 N N . ILE A 1 694 ? -39.821 -18.235 2.198 1.00 32.03 694 ILE A N 1
ATOM 5497 C CA . ILE A 1 694 ? -40.784 -17.698 3.179 1.00 32.03 694 ILE A CA 1
ATOM 5498 C C . ILE A 1 694 ? -40.793 -16.171 3.021 1.00 32.03 694 ILE A C 1
ATOM 5500 O O . ILE A 1 694 ? -40.111 -15.425 3.719 1.00 32.03 694 ILE A O 1
ATOM 5504 N N . ARG A 1 695 ? -41.568 -15.707 2.043 1.00 36.53 695 ARG A N 1
ATOM 5505 C CA . ARG A 1 695 ? -42.206 -14.389 2.053 1.00 36.53 695 ARG A CA 1
ATOM 5506 C C . ARG A 1 695 ? -43.621 -14.609 1.558 1.00 36.53 695 ARG A C 1
ATOM 5508 O O . ARG A 1 695 ? -43.826 -14.686 0.356 1.00 36.53 695 ARG A O 1
ATOM 5515 N N . LEU A 1 696 ? -44.541 -14.764 2.501 1.00 27.97 696 LEU A N 1
ATOM 5516 C CA . LEU A 1 696 ? -45.951 -14.391 2.408 1.00 27.97 696 LEU A CA 1
ATOM 5517 C C . LEU A 1 696 ? -46.617 -14.851 3.704 1.00 27.97 696 LEU A C 1
ATOM 5519 O O . LEU A 1 696 ? -46.903 -16.031 3.861 1.00 27.97 696 LEU A O 1
ATOM 5523 N N . ILE A 1 697 ? -46.749 -13.918 4.647 1.00 28.03 697 ILE A N 1
ATOM 5524 C CA . ILE A 1 697 ? -47.969 -13.568 5.393 1.00 28.03 697 ILE A CA 1
ATOM 5525 C C . ILE A 1 697 ? -47.564 -12.438 6.363 1.00 28.03 697 ILE A C 1
ATOM 5527 O O . ILE A 1 697 ? -46.754 -12.662 7.258 1.00 28.03 697 ILE A O 1
ATOM 5531 N N . GLN A 1 698 ? -48.159 -11.262 6.113 1.00 28.25 698 GLN A N 1
ATOM 5532 C CA . GLN A 1 698 ? -48.154 -9.989 6.864 1.00 28.25 698 GLN A CA 1
ATOM 5533 C C . GLN A 1 698 ? -46.850 -9.186 6.954 1.00 28.25 698 GLN A C 1
ATOM 5535 O O . GLN A 1 698 ? -45.901 -9.582 7.665 1.00 28.25 698 GLN A O 1
#

Organism: Ignelater luminosus (NCBI:txid2038154)

Radius of gyration: 40.88 Å; chains: 1; bounding box: 114×80×102 Å

Sequence (698 aa):
MTFAWPCLLGKNCVDPATRYHGHLLLSHIIDKFAIHRKIVLQVFHSLLKAHAVEARSVVRQALEILTPSMPVRMEEGNTMLVHWTKKIIVDEGHSMQQLFHILQLVVKHYKVYYPVRHHLVQHMVNSIQRLGFSPTATLEHRKLAVELAEVIIKWELHGIKEEVDSDNMSLETPAKRPAMDDSIEPQAKRLALQQPGIAGPSSSGVVPLLVPKTEPGVVKPIDRVHTDSVLNFLLRLACQVNDAAPANPANPAITSPGELLSRRCVILLKTALKPDVWPQTPDLKLVFFDKILLSVETPNPNIGNICTALELLTFLLGVMKKEQILMNFKQLQRGLGACITSTNAKIIKLIHGLLTKLMSLFPTERTNSSMACKYEELEILYSTVGKVVYEGLTNYEKNQQASPSSLFGTLMILKAACVNNNSYIDLLITPFMKVLHRLAKEHLQPVTPESSPMTSELLILSLDLVKTRVVVMGVEMRKTFIGSILVGLIEKTPDIKIMKAITKMLEEWMKNKNVITLSQAPSLREKSILLVKMMQYIEKRFSDDAELNAQFLELVNYVYTDEQLKQTELTSKLEPAFLSGLRCSQPHIRAKFFKVFDTSMRRRLHDRLLYITCSQNWDAIGPHYWIKQCIELLIATVSSDTRIQMSHESSILPNITSVLNGADPQKKEEFFALKQDVAMYEAVEVKEVRGNIIRLIQ

Secondary structure (DSSP, 8-state):
-GGGGGGG-SS--S-HHHHHHHHHHHHHHHHHS---HHHHHHHHHHHHT---GGGHHHHHHHHHHHHHHHHHHSTTHHHHHHHHHHHHHHHSTTSHHHHHHHHHHHHHTHHHHGGGHHHHHHHHHHHHHHHHH-TT--HHHHHHHHHHHHHHHHHHHHHHHHHHHHHHHHTTS--PPP-------------------------------------TTTTPPPPHHHHHHHHHHHHHHHTT-S--PPPPTT-TT---HHHHHHHHHHHHHHHHTSTTS-SS------THHHHHHHGGGSSS--HHHHHHHHHHHHHHTTTS-HHHHHHHHHHHHHHHHHHHT---HHHHHHHHHHHHHHHHHSPEEEETTEEEES-GGGHHHHHHHHHHHHHHHHHHHH-TT--GGGHHHHHHHHHHHHHH-GGGGGGGHHHHHHHHHHHHHHHHS-SSGGGHHHHHHHHHHHHHHHTTTGGG--HHHHHIIIIIIIHHHHHH---HHHHHHHHHHHHHHHH---HHHHTTSPPHHHHHHHHHHHHHHHHHH-TT-HHHHHHHHHHHHHHHHSTTGGGSTHHHHTHHHHHHHHT-SSHHHHHHHHHHHHHHS-S-HHHHHHIIIII---GGGTTS-THHHHHHHHHTTS-TTSPP--S--TTPPPPGGGGGGSS-HHHHHHHHHHTT-GGGSTT---------------